Protein AF-0000000075457534 (afdb_homodimer)

Nearest PDB structures (foldseek):
  9dqj-assembly1_A  TM=5.583E-01  e=3.967E-01  Homo sapiens
  7y15-assembly1_R  TM=4.826E-01  e=8.741E-01  Escherichia coli
  7y15-assembly1_R  TM=5.202E-01  e=1.104E+00  Escherichia coli
  3ma9-assembly1_A  TM=3.695E-01  e=6.084E+00  Human immunodeficiency virus 1

Sequence (570 aa):
MAVTVPKADFIGTLLETLCYGMYFVFFTRFIRVLYARHLAGRPARYLLAIAIVIFLLITAHLSIQVNRITRAFTDNMDVANGPALYYSKLSKKESAAKASIYVALTLICDILMVYRVYVVYDRKRAIIAVPFVLFLADLALAVWYVWSGSHVSRSRLGMSPLVPINIFYGVTLALNLLCTIMIALKIWTIHRKLPGRAVAGVRIQGIVAIIVESAAIYTCVLVTLIVTSIIHTIGLWIVLDPIPPIIGMVFMNVMVRASRQYHSDTFLSINLSLPTYLESEDGKAMAVTVPKADFIGTLLETLCYGMYFVFFTRFIRVLYARHLAGRPARYLLAIAIVIFLLITAHLSIQVNRITRAFTDNMDVANGPALYYSKLSKKESAAKASIYVALTLICDILMVYRVYVVYDRKRAIIAVPFVLFLADLALAVWYVWSGSHVSRSRLGMSPLVPINIFYGVTLALNLLCTIMIALKIWTIHRKLPGRAVAGVRIQGIVAIIVESAAIYTCVLVTLIVTSIIHTIGLWIVLDPIPPIIGMVFMNVMVRASRQYHSDTFLSINLSLPTYLESEDGKA

pLDDT: mean 73.76, std 19.17, range [22.2, 96.44]

Solvent-accessible surface area (backbone atoms only — not comparable to full-atom values): 30106 Å² total; per-residue (Å²): 129,83,78,44,70,58,48,23,42,49,54,6,47,49,46,21,33,18,35,36,20,33,23,50,51,48,50,54,51,46,51,50,53,50,48,54,32,38,74,73,69,53,69,57,64,69,60,51,51,52,51,50,50,52,49,50,44,42,50,48,45,49,51,53,50,53,51,49,52,44,48,26,57,54,69,28,31,71,38,58,35,22,35,56,56,41,62,75,63,57,57,60,65,61,53,40,51,47,48,44,44,48,45,51,51,51,50,53,52,49,51,52,48,50,49,48,49,25,58,76,55,72,60,40,64,78,72,40,44,62,56,48,52,46,48,51,51,35,50,52,40,45,52,49,47,51,53,47,60,67,60,47,73,75,60,81,93,84,64,66,78,39,58,56,49,40,52,34,44,49,43,49,48,51,41,51,51,51,48,51,51,52,50,50,49,52,52,50,52,54,47,61,73,44,63,80,68,58,64,81,80,72,60,59,65,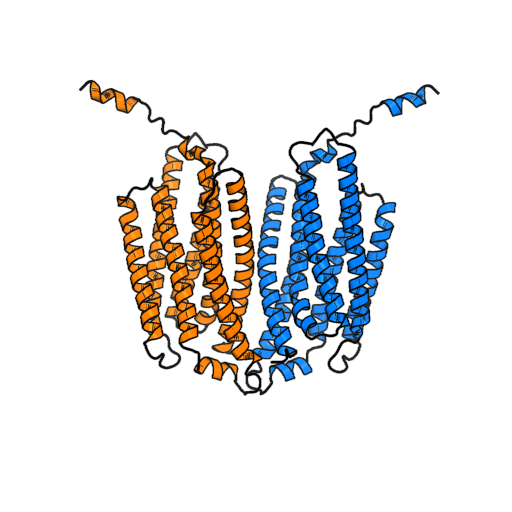58,54,51,48,48,52,50,49,36,48,47,53,51,48,50,53,48,49,48,50,44,53,29,53,74,67,59,40,64,60,39,47,32,56,57,53,28,42,52,28,48,53,50,36,37,48,47,55,50,49,53,48,52,58,54,46,63,66,49,41,60,63,64,66,49,61,77,70,60,69,66,65,68,66,56,59,55,71,78,105,129,83,78,44,69,56,48,24,42,50,54,6,48,49,46,20,35,18,35,38,20,32,23,50,50,46,50,52,51,45,52,50,53,51,48,54,32,38,74,72,70,53,69,58,63,69,60,51,52,51,50,50,52,52,49,50,46,40,49,47,46,48,51,52,50,52,50,48,51,43,48,25,57,55,69,29,31,72,40,56,37,22,35,58,56,42,63,74,61,56,56,59,66,60,54,41,51,46,49,44,45,49,45,51,52,50,51,53,52,50,52,51,49,50,48,49,49,26,58,75,54,73,60,40,63,77,73,41,46,60,58,48,50,47,47,50,52,34,52,53,40,44,52,49,45,52,51,47,57,66,61,46,72,74,60,78,96,75,66,66,77,41,58,56,50,40,51,35,45,50,44,49,47,50,42,51,51,49,48,51,50,52,51,50,50,52,53,50,51,53,48,62,73,43,64,80,66,58,66,82,82,70,60,58,65,57,53,51,48,49,51,50,48,36,51,47,53,52,48,50,52,46,50,50,50,43,53,29,54,73,68,60,41,63,60,39,46,32,58,57,53,27,42,51,27,48,53,50,36,38,48,46,55,51,48,53,48,53,57,53,48,64,64,47,41,58,63,64,67,49,60,77,69,58,69,66,65,69,66,57,56,57,70,77,105

Foldseek 3Di:
DPCDLLNLLVLQLVLQVVLLVVLVVLLVVLVVLQVVCVVVVRHDVVVVVLSVVLNVLSVVLSVLSVVLNCCQPPVQVVDDNSNVVCVQVDDLVSVLSNLLSVLVLLLSLLVVLLVVLCVLVVNDPVVSVVLVVLSVVLVVLSVVLSVCSNPVPPPGDFQPVVVSVLVSLVSSLVSLVVSLVSNLVSLVVVCVVPVPCPVPPDPVVVLNVLLVVLSVQLNVLSVVLNVCSVVGDSNNSNSVSNNSSSSSSSSSSNVSSVVVVVVCCCVVVPPPVPPPVVVPPPVVD/DPCDLLNLLVLQLVLQVVLLVVLVVLLVVLVVLQVVCVVVVHHDVVVVVLSVVLNVLSVVLSVLSVVLNCCQPPVQVVDVNSNVVCVQVDDLVSVLSNLLSVLVLLLSLLVVLLVVLCVLVVNDPVVSVVLVVLSVVLVVLSVVLSVCSNPVPPPGDDLVSVVSVLVSLVSSLVSLVVSLVSNLVSLVVVCVVPVPCPVPPDPVVVLNVLLVVLSVQLNVLSVVLNVCSVVVDSNNSNSVSNNSSSSSSSSSSNVSSVVVVVVCCVVVVPPPVPPPVVVPPPVVD

Secondary structure (DSSP, 8-state):
----HHHHHHHHHHHHHHHHHHHHHHHHHHHHHHHHHHHTT---HHHHHHHHHHHHHHHHHHHHHHHHHHIIIIITTTSTTHHHHHHHT--HHHHHHHHHHHHHHHHHHHHHHHHHHHHHTTT-HHHHHHHHHHHHHHHHHHHHHHHHHHHS---SSSSTTHHHHHHHHHHHHHHHHHHHHHHHHHHHHHHHHSSS---SS--HHHHHHHHHHHHHHHHHHHHHHHHHHHHT-THHHHHHTTHHHHHHHHHHHHHHHHHHHHH-TTTTSS-----THHHHHHHT-/----HHHHHHHHHHHHHHHHHHHHHHHHHHHHHHHHHHHTT---HHHHHHHHHHHHHHHHHHHHHHHHHHIIIIITTTSTTHHHHHHHT--HHHHHHHHHHHHHHHHHHHHHHHHHHHHHTTT-HHHHHHHHHHHHHHHHHHHHHHHHHHHS---SS--TTHHHHHHHHHHHHHHHHHHHHHHHHHHHHHHHHSSS---SS--HHHHHHHHHHHHHHHHHHHHHHHHHHHHT-THHHHHHTTHHHHHHHHHHHHHHHHHHHHH-TTTTSS-----THHHHHHHH-

Radius of gyration: 28.63 Å; Cα contacts (8 Å, |Δi|>4): 497; chains: 2; bounding box: 96×81×52 Å

Structure (mmCIF, N/CA/C/O backbone):
data_AF-0000000075457534-model_v1
#
loop_
_entity.id
_entity.type
_entity.pdbx_description
1 polymer 'G-protein coupled receptors family 1 profile domain-containing protein'
#
loop_
_atom_site.group_PDB
_atom_site.id
_atom_site.type_symbol
_atom_site.label_atom_id
_atom_site.label_alt_id
_atom_site.label_comp_id
_atom_site.label_asym_id
_atom_site.label_entity_id
_atom_site.label_seq_id
_atom_site.pdbx_PDB_ins_code
_atom_site.Cartn_x
_atom_site.Cartn_y
_atom_site.Cartn_z
_atom_site.occupancy
_atom_site.B_iso_or_equiv
_atom_site.auth_seq_id
_atom_site.auth_comp_id
_atom_site.auth_asym_id
_atom_site.auth_atom_id
_atom_site.pdbx_PDB_model_num
ATOM 1 N N . MET A 1 1 ? 5.676 -27.562 4.84 1 47.25 1 MET A N 1
ATOM 2 C CA . MET A 1 1 ? 6.461 -27.844 3.643 1 47.25 1 MET A CA 1
ATOM 3 C C . MET A 1 1 ? 7.648 -26.891 3.537 1 47.25 1 MET A C 1
ATOM 5 O O . MET A 1 1 ? 7.598 -25.766 4.035 1 47.25 1 MET A O 1
ATOM 9 N N . ALA A 1 2 ? 8.797 -27.422 3.289 1 60.66 2 ALA A N 1
ATOM 10 C CA . ALA A 1 2 ? 10.055 -26.688 3.152 1 60.66 2 ALA A CA 1
ATOM 11 C C . ALA A 1 2 ? 9.906 -25.516 2.174 1 60.66 2 ALA A C 1
ATOM 13 O O . ALA A 1 2 ? 9.18 -25.625 1.182 1 60.66 2 ALA A O 1
ATOM 14 N N . VAL A 1 3 ? 10.156 -24.391 2.588 1 72.88 3 VAL A N 1
ATOM 15 C CA . VAL A 1 3 ? 10.07 -23.203 1.73 1 72.88 3 VAL A CA 1
ATOM 16 C C . VAL A 1 3 ? 11.086 -23.328 0.592 1 72.88 3 VAL A C 1
ATOM 18 O O . VAL A 1 3 ? 12.289 -23.422 0.831 1 72.88 3 VAL A O 1
ATOM 21 N N . THR A 1 4 ? 10.578 -23.672 -0.601 1 83.31 4 THR A N 1
ATOM 22 C CA . THR A 1 4 ? 11.398 -23.719 -1.807 1 83.31 4 THR A CA 1
ATOM 23 C C . THR A 1 4 ? 11.617 -22.328 -2.373 1 83.31 4 THR A C 1
ATOM 25 O O . THR A 1 4 ? 10.984 -21.359 -1.934 1 83.31 4 THR A O 1
ATOM 28 N N . VAL A 1 5 ? 12.523 -22.219 -3.338 1 82.94 5 VAL A N 1
ATOM 29 C CA . VAL A 1 5 ? 12.883 -20.938 -3.934 1 82.94 5 VAL A CA 1
ATOM 30 C C . VAL A 1 5 ? 11.672 -20.328 -4.629 1 82.94 5 VAL A C 1
ATOM 32 O O . VAL A 1 5 ? 11.352 -19.156 -4.426 1 82.94 5 VAL A O 1
ATOM 35 N N . PRO A 1 6 ? 10.898 -21.109 -5.363 1 86.12 6 PRO A N 1
ATOM 36 C CA . PRO A 1 6 ? 9.727 -20.516 -6.008 1 86.12 6 PRO A CA 1
ATOM 37 C C . PRO A 1 6 ? 8.688 -20.016 -5.004 1 86.12 6 PRO A C 1
ATOM 39 O O . PRO A 1 6 ? 8.102 -18.953 -5.195 1 86.12 6 PRO A O 1
ATOM 42 N N . LYS A 1 7 ? 8.562 -20.781 -3.961 1 87.62 7 LYS A N 1
ATOM 43 C CA . LYS A 1 7 ? 7.613 -20.375 -2.934 1 87.62 7 LYS A CA 1
ATOM 44 C C . LYS A 1 7 ? 8.086 -19.109 -2.227 1 87.62 7 LYS A C 1
ATOM 46 O O . LYS A 1 7 ? 7.289 -18.203 -1.939 1 87.62 7 LYS A O 1
ATOM 51 N N . ALA A 1 8 ? 9.32 -19.062 -1.954 1 87.56 8 ALA A N 1
ATOM 52 C CA . ALA A 1 8 ? 9.883 -17.891 -1.296 1 87.56 8 ALA A CA 1
ATOM 53 C C . ALA A 1 8 ? 9.766 -16.641 -2.18 1 87.56 8 ALA A C 1
ATOM 55 O O . ALA A 1 8 ? 9.414 -15.562 -1.697 1 87.56 8 ALA A O 1
ATOM 56 N N . ASP A 1 9 ? 10.039 -16.766 -3.418 1 88.38 9 ASP A N 1
ATOM 57 C CA . ASP A 1 9 ? 9.938 -15.656 -4.352 1 88.38 9 ASP A CA 1
ATOM 58 C C . ASP A 1 9 ? 8.492 -15.188 -4.492 1 88.38 9 ASP A C 1
ATOM 60 O O . ASP A 1 9 ? 8.234 -13.992 -4.664 1 88.38 9 ASP A O 1
ATOM 64 N N . PHE A 1 10 ? 7.648 -16.125 -4.402 1 91.19 10 PHE A N 1
ATOM 65 C CA . PHE A 1 10 ? 6.227 -15.82 -4.469 1 91.19 10 PHE A CA 1
ATOM 66 C C . PHE A 1 10 ? 5.797 -14.977 -3.271 1 91.19 10 PHE A C 1
ATOM 68 O O . PHE A 1 10 ? 5.172 -13.93 -3.438 1 91.19 10 PHE A O 1
ATOM 75 N N . ILE A 1 11 ? 6.172 -15.398 -2.137 1 90.38 11 ILE A N 1
ATOM 76 C CA . ILE A 1 11 ? 5.84 -14.68 -0.916 1 90.38 11 ILE A CA 1
ATOM 77 C C . ILE A 1 11 ? 6.512 -13.305 -0.93 1 90.38 11 ILE A C 1
ATOM 79 O O . ILE A 1 11 ? 5.914 -12.305 -0.522 1 90.38 11 ILE A O 1
ATOM 83 N N . GLY A 1 12 ? 7.73 -13.273 -1.406 1 91.94 12 GLY A N 1
ATOM 84 C CA . GLY A 1 12 ? 8.438 -12.008 -1.526 1 91.94 12 GLY A CA 1
ATOM 85 C C . GLY A 1 12 ? 7.742 -11.016 -2.445 1 91.94 12 GLY A C 1
ATOM 86 O O . GLY A 1 12 ? 7.711 -9.82 -2.164 1 91.94 12 GLY A O 1
ATOM 87 N N . THR A 1 13 ? 7.16 -11.516 -3.467 1 93.62 13 THR A N 1
ATOM 88 C CA . THR A 1 13 ? 6.465 -10.656 -4.414 1 93.62 13 THR A CA 1
ATOM 89 C C . THR A 1 13 ? 5.199 -10.07 -3.793 1 93.62 13 THR A C 1
ATOM 91 O O . THR A 1 13 ? 4.883 -8.898 -3.994 1 93.62 13 THR A O 1
ATOM 94 N N . LEU A 1 14 ? 4.516 -10.883 -3.074 1 94.5 14 LEU A N 1
ATOM 95 C CA . LEU A 1 14 ? 3.322 -10.391 -2.393 1 94.5 14 LEU A CA 1
ATOM 96 C C . LEU A 1 14 ? 3.68 -9.297 -1.396 1 94.5 14 LEU A C 1
ATOM 98 O O . LEU A 1 14 ? 2.992 -8.273 -1.316 1 94.5 14 LEU A O 1
ATOM 102 N N . LEU A 1 15 ? 4.715 -9.492 -0.741 1 93.19 15 LEU A N 1
ATOM 103 C CA . LEU A 1 15 ? 5.16 -8.5 0.226 1 93.19 15 LEU A CA 1
ATOM 104 C C . LEU A 1 15 ? 5.629 -7.227 -0.478 1 93.19 15 LEU A C 1
ATOM 106 O O . LEU A 1 15 ? 5.387 -6.121 0.006 1 93.19 15 LEU A O 1
ATOM 110 N N . GLU A 1 16 ? 6.301 -7.402 -1.56 1 95.81 16 GLU A N 1
ATOM 111 C CA . GLU A 1 16 ? 6.734 -6.238 -2.326 1 95.81 16 GLU A CA 1
ATOM 112 C C . GLU A 1 16 ? 5.539 -5.43 -2.824 1 95.81 16 GLU A C 1
ATOM 114 O O . GLU A 1 16 ? 5.547 -4.199 -2.76 1 95.81 16 GLU A O 1
ATOM 119 N N . THR A 1 17 ? 4.605 -6.148 -3.303 1 95.81 17 THR A N 1
ATOM 120 C CA . THR A 1 17 ? 3.404 -5.48 -3.793 1 95.81 17 THR A CA 1
ATOM 121 C C . THR A 1 17 ? 2.691 -4.75 -2.66 1 95.81 17 THR A C 1
ATOM 123 O O . THR A 1 17 ? 2.209 -3.629 -2.844 1 95.81 17 THR A O 1
ATOM 126 N N . LEU A 1 18 ? 2.676 -5.391 -1.551 1 95.31 18 LEU A N 1
ATOM 127 C CA . LEU A 1 18 ? 2.098 -4.773 -0.362 1 95.31 18 LEU A CA 1
ATOM 128 C C . LEU A 1 18 ? 2.838 -3.49 -0.002 1 95.31 18 LEU A C 1
ATOM 130 O O . LEU A 1 18 ? 2.217 -2.439 0.182 1 95.31 18 LEU A O 1
ATOM 134 N N . CYS A 1 19 ? 4.086 -3.557 0.062 1 94.69 19 CYS A N 1
ATOM 135 C CA . CYS A 1 19 ? 4.914 -2.414 0.424 1 94.69 19 CYS A CA 1
ATOM 136 C C . CYS A 1 19 ? 4.848 -1.332 -0.648 1 94.69 19 CYS A C 1
ATOM 138 O O . CYS A 1 19 ? 4.918 -0.141 -0.339 1 94.69 19 CYS A O 1
ATOM 140 N N . TYR A 1 20 ? 4.805 -1.775 -1.876 1 96 20 TYR A N 1
ATOM 141 C CA . TYR A 1 20 ? 4.672 -0.809 -2.961 1 96 20 TYR A CA 1
ATOM 142 C C . TYR A 1 20 ? 3.385 -0.004 -2.822 1 96 20 TYR A C 1
ATOM 144 O O . TYR A 1 20 ? 3.361 1.196 -3.105 1 96 20 TYR A O 1
ATOM 152 N N . GLY A 1 21 ? 2.316 -0.676 -2.443 1 94.44 21 GLY A N 1
ATOM 153 C CA . GLY A 1 21 ? 1.086 0.052 -2.182 1 94.44 21 GLY A CA 1
ATOM 154 C C . GLY A 1 21 ? 1.236 1.113 -1.108 1 94.44 21 GLY A C 1
ATOM 155 O O . GLY A 1 21 ? 0.775 2.244 -1.276 1 94.44 21 GLY A O 1
ATOM 156 N N . MET A 1 22 ? 1.841 0.719 -0.078 1 92.19 22 MET A N 1
ATOM 157 C CA . MET A 1 22 ? 2.119 1.685 0.982 1 92.19 22 MET A CA 1
ATOM 158 C C . MET A 1 22 ? 2.973 2.834 0.46 1 92.19 22 MET A C 1
ATOM 160 O O . MET A 1 22 ? 2.67 4.004 0.711 1 92.19 22 MET A O 1
ATOM 164 N N . TYR A 1 23 ? 3.963 2.516 -0.246 1 93.69 23 TYR A N 1
ATOM 165 C CA . TYR A 1 23 ? 4.875 3.502 -0.813 1 93.69 23 TYR A CA 1
ATOM 166 C C . TYR A 1 23 ? 4.137 4.465 -1.733 1 93.69 23 TYR A C 1
ATOM 168 O O . TYR A 1 23 ? 4.414 5.668 -1.734 1 93.69 23 TYR A O 1
ATOM 176 N N . PHE A 1 24 ? 3.271 3.883 -2.506 1 92.81 24 PHE A N 1
ATOM 177 C CA . PHE A 1 24 ? 2.523 4.703 -3.449 1 92.81 24 PHE A CA 1
ATOM 178 C C . PHE A 1 24 ? 1.765 5.809 -2.725 1 92.81 24 PHE A C 1
ATOM 180 O O . PHE A 1 24 ? 1.716 6.945 -3.197 1 92.81 24 PHE A O 1
ATOM 187 N N . VAL A 1 25 ? 1.225 5.516 -1.578 1 88.62 25 VAL A N 1
ATOM 188 C CA . VAL A 1 25 ? 0.498 6.512 -0.798 1 88.62 25 VAL A CA 1
ATOM 189 C C . VAL A 1 25 ? 1.469 7.566 -0.274 1 88.62 25 VAL A C 1
ATOM 191 O O . VAL A 1 25 ? 1.183 8.766 -0.33 1 88.62 25 VAL A O 1
ATOM 194 N N . PHE A 1 26 ? 2.598 7.105 0.18 1 87.06 26 PHE A N 1
ATOM 195 C CA . PHE A 1 26 ? 3.611 8.039 0.658 1 87.06 26 PHE A CA 1
ATOM 196 C C . PHE A 1 26 ? 4.09 8.945 -0.472 1 87.06 26 PHE A C 1
ATOM 198 O O . PHE A 1 26 ? 4.293 10.141 -0.269 1 87.06 26 PHE A O 1
ATOM 205 N N . PHE A 1 27 ? 4.238 8.383 -1.608 1 91.12 27 PHE A N 1
ATOM 206 C CA . PHE A 1 27 ? 4.691 9.133 -2.773 1 91.12 27 PHE A CA 1
ATOM 207 C C . PHE A 1 27 ? 3.678 10.203 -3.154 1 91.12 27 PHE A C 1
ATOM 209 O O . PHE A 1 27 ? 4.043 11.359 -3.387 1 91.12 27 PHE A O 1
ATOM 216 N N . THR A 1 28 ? 2.438 9.836 -3.16 1 86.25 28 THR A N 1
ATOM 217 C CA . THR A 1 28 ? 1.393 10.789 -3.529 1 86.25 28 THR A CA 1
ATOM 218 C C . THR A 1 28 ? 1.292 11.906 -2.498 1 86.25 28 THR A C 1
ATOM 220 O O . THR A 1 28 ? 1.081 13.07 -2.854 1 86.25 28 THR A O 1
ATOM 223 N N . ARG A 1 29 ? 1.429 11.5 -1.3 1 81.06 29 ARG A N 1
ATOM 224 C CA . ARG A 1 29 ? 1.42 12.516 -0.246 1 81.06 29 ARG A CA 1
ATOM 225 C C . ARG A 1 29 ? 2.605 13.461 -0.388 1 81.06 29 ARG A C 1
ATOM 227 O O . ARG A 1 29 ? 2.469 14.672 -0.177 1 81.06 29 ARG A O 1
ATOM 234 N N . PHE A 1 30 ? 3.697 12.961 -0.702 1 84.31 30 PHE A N 1
ATOM 235 C CA . PHE A 1 30 ? 4.898 13.766 -0.879 1 84.31 30 PHE A CA 1
ATOM 236 C C . PHE A 1 30 ? 4.73 14.742 -2.033 1 84.31 30 PHE A C 1
ATOM 238 O O . PHE A 1 30 ? 5.09 15.914 -1.918 1 84.31 30 PHE A O 1
ATOM 245 N N . ILE A 1 31 ? 4.199 14.234 -3.121 1 84.56 31 ILE A N 1
ATOM 246 C CA . ILE A 1 31 ? 3.969 15.086 -4.285 1 84.56 31 ILE A CA 1
ATOM 247 C C . ILE A 1 31 ? 2.992 16.203 -3.924 1 84.56 31 ILE A C 1
ATOM 249 O O . ILE A 1 31 ? 3.15 17.344 -4.367 1 84.56 31 ILE A O 1
ATOM 253 N N . ARG A 1 32 ? 2.037 15.93 -3.104 1 78.81 32 ARG A N 1
ATOM 254 C CA . ARG A 1 32 ? 1.062 16.938 -2.68 1 78.81 32 ARG A CA 1
ATOM 255 C C . ARG A 1 32 ? 1.723 18.016 -1.826 1 78.81 32 ARG A C 1
ATOM 257 O O . ARG A 1 32 ? 1.4 19.188 -1.954 1 78.81 32 ARG A O 1
ATOM 264 N N . VAL A 1 33 ? 2.562 17.578 -1.007 1 77.62 33 VAL A N 1
ATOM 265 C CA . VAL A 1 33 ? 3.289 18.531 -0.163 1 77.62 33 VAL A CA 1
ATOM 266 C C . VAL A 1 33 ? 4.18 19.406 -1.027 1 77.62 33 VAL A C 1
ATOM 268 O O . VAL A 1 33 ? 4.246 20.625 -0.821 1 77.62 33 VAL A O 1
ATOM 271 N N . LEU A 1 34 ? 4.828 18.828 -1.991 1 80.44 34 LEU A N 1
ATOM 272 C CA . LEU A 1 34 ? 5.688 19.609 -2.885 1 80.44 34 LEU A CA 1
ATOM 273 C C . LEU A 1 34 ? 4.859 20.562 -3.732 1 80.44 34 LEU A C 1
ATOM 275 O O . LEU A 1 34 ? 5.305 21.688 -4.023 1 80.44 34 LEU A O 1
ATOM 279 N N . TYR A 1 35 ? 3.73 20.094 -4.117 1 80.5 35 TYR A N 1
ATOM 280 C CA . TYR A 1 35 ? 2.834 20.938 -4.898 1 80.5 35 TYR A CA 1
ATOM 281 C C . TYR A 1 35 ? 2.365 22.141 -4.078 1 80.5 35 TYR A C 1
ATOM 283 O O . TYR A 1 35 ? 2.324 23.266 -4.582 1 80.5 35 TYR A O 1
ATOM 291 N N . ALA A 1 36 ? 2.008 21.953 -2.887 1 74.88 36 ALA A N 1
ATOM 292 C CA . ALA A 1 36 ? 1.623 23.031 -1.989 1 74.88 36 ALA A CA 1
ATOM 293 C C . ALA A 1 36 ? 2.77 24.016 -1.805 1 74.88 36 ALA A C 1
ATOM 295 O O . ALA A 1 36 ? 2.547 25.234 -1.763 1 74.88 36 ALA A O 1
ATOM 296 N N . ARG A 1 37 ? 3.881 23.484 -1.76 1 76.12 37 ARG A N 1
ATOM 297 C CA . ARG A 1 37 ? 5.055 24.344 -1.637 1 76.12 37 ARG A CA 1
ATOM 298 C C . ARG A 1 37 ? 5.277 25.156 -2.91 1 76.12 37 ARG A C 1
ATOM 300 O O . ARG A 1 37 ? 5.664 26.328 -2.85 1 76.12 37 ARG A O 1
ATOM 307 N N . HIS A 1 38 ? 5.105 24.516 -3.934 1 77.12 38 HIS A N 1
ATOM 308 C CA . HIS A 1 38 ? 5.227 25.203 -5.215 1 77.12 38 HIS A CA 1
ATOM 309 C C . HIS A 1 38 ? 4.234 26.344 -5.324 1 77.12 38 HIS A C 1
ATOM 311 O O . HIS A 1 38 ? 4.59 27.438 -5.781 1 77.12 38 HIS A O 1
ATOM 317 N N . LEU A 1 39 ? 3.076 26.172 -4.848 1 77.44 39 LEU A N 1
ATOM 318 C CA . LEU A 1 39 ? 2.041 27.203 -4.867 1 77.44 39 LEU A CA 1
ATOM 319 C C . LEU A 1 39 ? 2.381 28.328 -3.902 1 77.44 39 LEU A C 1
ATOM 321 O O . LEU A 1 39 ? 2.01 29.484 -4.137 1 77.44 39 LEU A O 1
ATOM 325 N N . ALA A 1 40 ? 3.07 28.031 -2.91 1 73.62 40 ALA A N 1
ATOM 326 C CA . ALA A 1 40 ? 3.496 29.016 -1.927 1 73.62 40 ALA A CA 1
ATOM 327 C C . ALA A 1 40 ? 4.73 29.781 -2.41 1 73.62 40 ALA A C 1
ATOM 329 O O . ALA A 1 40 ? 5.242 30.656 -1.71 1 73.62 40 ALA A O 1
ATOM 330 N N . GLY A 1 41 ? 5.238 29.453 -3.6 1 75.5 41 GLY A N 1
ATOM 331 C CA . GLY A 1 41 ? 6.336 30.203 -4.191 1 75.5 41 GLY A CA 1
ATOM 332 C C . GLY A 1 41 ? 7.695 29.625 -3.863 1 75.5 41 GLY A C 1
ATOM 333 O O . GLY A 1 41 ? 8.719 30.281 -4.07 1 75.5 41 GLY A O 1
ATOM 334 N N . ARG A 1 42 ? 7.789 28.516 -3.271 1 75.75 42 ARG A N 1
ATOM 335 C CA . ARG A 1 42 ? 9.055 27.891 -2.914 1 75.75 42 ARG A CA 1
ATOM 336 C C . ARG A 1 42 ? 9.211 26.547 -3.609 1 75.75 42 ARG A C 1
ATOM 338 O O . ARG A 1 42 ? 9.141 25.484 -2.967 1 75.75 42 ARG A O 1
ATOM 345 N N . PRO A 1 43 ? 9.516 26.625 -4.848 1 73.75 43 PRO A N 1
ATOM 346 C CA . PRO A 1 43 ? 9.57 25.359 -5.57 1 73.75 43 PRO A CA 1
ATOM 347 C C . PRO A 1 43 ? 10.805 24.531 -5.219 1 73.75 43 PRO A C 1
ATOM 349 O O . PRO A 1 43 ? 11.891 25.078 -5.02 1 73.75 43 PRO A O 1
ATOM 352 N N . ALA A 1 44 ? 10.641 23.312 -4.855 1 76.69 44 ALA A N 1
ATOM 353 C CA . ALA A 1 44 ? 11.711 22.359 -4.613 1 76.69 44 ALA A CA 1
ATOM 354 C C . ALA A 1 44 ? 11.852 21.391 -5.785 1 76.69 44 ALA A C 1
ATOM 356 O O . ALA A 1 44 ? 11.617 20.188 -5.637 1 76.69 44 ALA A O 1
ATOM 357 N N . ARG A 1 45 ? 12.406 21.812 -6.844 1 79.56 45 ARG A N 1
ATOM 358 C CA . ARG A 1 45 ? 12.469 21.047 -8.094 1 79.56 45 ARG A CA 1
ATOM 359 C C . ARG A 1 45 ? 13.398 19.859 -7.961 1 79.56 45 ARG A C 1
ATOM 361 O O . ARG A 1 45 ? 13.141 18.797 -8.531 1 79.56 45 ARG A O 1
ATOM 368 N N . TYR A 1 46 ? 14.492 20.062 -7.285 1 78 46 TYR A N 1
ATOM 369 C CA . TYR A 1 46 ? 15.453 18.984 -7.125 1 78 46 TYR A CA 1
ATOM 370 C C . TYR A 1 46 ? 14.836 17.828 -6.348 1 78 46 TYR A C 1
ATOM 372 O O . TYR A 1 46 ? 15.055 16.656 -6.676 1 78 46 TYR A O 1
ATOM 380 N N . LEU A 1 47 ? 14.062 18.109 -5.371 1 80.75 47 LEU A N 1
ATOM 381 C CA . LEU A 1 47 ? 13.422 17.062 -4.57 1 80.75 47 LEU A CA 1
ATOM 382 C C . LEU A 1 47 ? 12.383 16.312 -5.391 1 80.75 47 LEU A C 1
ATOM 384 O O . LEU A 1 47 ? 12.234 15.094 -5.254 1 80.75 47 LEU A O 1
ATOM 388 N N . LEU A 1 48 ? 11.742 17.047 -6.227 1 85.19 48 LEU A N 1
ATOM 389 C CA . LEU A 1 48 ? 10.75 16.438 -7.102 1 85.19 48 LEU A CA 1
ATOM 390 C C . LEU A 1 48 ? 11.414 15.484 -8.094 1 85.19 48 LEU A C 1
ATOM 392 O O . LEU A 1 48 ? 10.922 14.375 -8.32 1 85.19 48 LEU A O 1
ATOM 396 N N . ALA A 1 49 ? 12.508 15.938 -8.617 1 87.19 49 ALA A N 1
ATOM 397 C CA . ALA A 1 49 ? 13.227 15.109 -9.578 1 87.19 49 ALA A CA 1
ATOM 398 C C . ALA A 1 49 ? 13.719 13.812 -8.938 1 87.19 49 ALA A C 1
ATOM 400 O O . ALA A 1 49 ? 13.578 12.734 -9.516 1 87.19 49 ALA A O 1
ATOM 401 N N . ILE A 1 50 ? 14.234 13.914 -7.793 1 86.69 50 ILE A N 1
ATOM 402 C CA . ILE A 1 50 ? 14.734 12.742 -7.082 1 86.69 50 ILE A CA 1
ATOM 403 C C . ILE A 1 50 ? 13.57 11.805 -6.758 1 86.69 50 ILE A C 1
ATOM 405 O O . ILE A 1 50 ? 13.695 10.586 -6.902 1 86.69 50 ILE A O 1
ATOM 409 N N . ALA A 1 51 ? 12.484 12.391 -6.348 1 89.38 51 ALA A N 1
ATOM 410 C CA . ALA A 1 51 ? 11.305 11.594 -6.016 1 89.38 51 ALA A CA 1
ATOM 411 C C . ALA A 1 51 ? 10.805 10.82 -7.234 1 89.38 51 ALA A C 1
ATOM 413 O O . ALA A 1 51 ? 10.414 9.656 -7.121 1 89.38 51 ALA A O 1
ATOM 414 N N . ILE A 1 52 ? 10.852 11.43 -8.359 1 92 52 ILE A N 1
ATOM 415 C CA . ILE A 1 52 ? 10.383 10.805 -9.586 1 92 52 ILE A CA 1
ATOM 416 C C . ILE A 1 52 ? 11.32 9.664 -9.977 1 92 52 ILE A C 1
ATOM 418 O O . ILE A 1 52 ? 10.875 8.594 -10.391 1 92 52 ILE A O 1
ATOM 422 N N . VAL A 1 53 ? 12.578 9.93 -9.836 1 93.12 53 VAL A N 1
ATOM 423 C CA . VAL A 1 53 ? 13.555 8.906 -10.172 1 93.12 53 VAL A CA 1
ATOM 424 C C . VAL A 1 53 ? 13.367 7.691 -9.266 1 93.12 53 VAL A C 1
ATOM 426 O O . VAL A 1 53 ? 13.344 6.551 -9.734 1 93.12 53 VAL A O 1
ATOM 429 N N . ILE A 1 54 ? 13.219 7.887 -8 1 93.81 54 ILE A N 1
ATOM 430 C CA . ILE A 1 54 ? 13.031 6.809 -7.035 1 93.81 54 ILE A CA 1
ATOM 431 C C . ILE A 1 54 ? 11.742 6.051 -7.363 1 93.81 54 ILE A C 1
ATOM 433 O O . ILE A 1 54 ? 11.711 4.82 -7.324 1 93.81 54 ILE A O 1
ATOM 437 N N . PHE A 1 55 ? 10.734 6.762 -7.746 1 95.62 55 PHE A N 1
ATOM 438 C CA . PHE A 1 55 ? 9.453 6.156 -8.094 1 95.62 55 PHE A CA 1
ATOM 439 C C . PHE A 1 55 ? 9.594 5.25 -9.312 1 95.62 55 PHE A C 1
ATOM 441 O O . PHE A 1 55 ? 9.078 4.133 -9.32 1 95.62 55 PHE A O 1
ATOM 448 N N . LEU A 1 56 ? 10.273 5.766 -10.242 1 95.44 56 LEU A N 1
ATOM 449 C CA . LEU A 1 56 ? 10.445 5.004 -11.469 1 95.44 56 LEU A CA 1
ATOM 450 C C . LEU A 1 56 ? 11.266 3.744 -11.219 1 95.44 56 LEU A C 1
ATOM 452 O O . LEU A 1 56 ? 10.961 2.68 -11.758 1 95.44 56 LEU A O 1
ATOM 456 N N . LEU A 1 57 ? 12.258 3.885 -10.469 1 95.94 57 LEU A N 1
ATOM 457 C CA . LEU A 1 57 ? 13.117 2.742 -10.172 1 95.94 57 LEU A CA 1
ATOM 458 C C . LEU A 1 57 ? 12.352 1.681 -9.383 1 95.94 57 LEU A C 1
ATOM 460 O O . LEU A 1 57 ? 12.43 0.491 -9.703 1 95.94 57 LEU A O 1
ATOM 464 N N . ILE A 1 58 ? 11.586 2.088 -8.398 1 96.38 58 ILE A N 1
ATOM 465 C CA . ILE A 1 58 ? 10.828 1.151 -7.57 1 96.38 58 ILE A CA 1
ATOM 466 C C . ILE A 1 58 ? 9.742 0.485 -8.406 1 96.38 58 ILE A C 1
ATOM 468 O O . ILE A 1 58 ? 9.5 -0.717 -8.281 1 96.38 58 ILE A O 1
ATOM 472 N N . THR A 1 59 ? 9.156 1.253 -9.273 1 96.31 59 THR A N 1
ATOM 473 C CA . THR A 1 59 ? 8.125 0.712 -10.156 1 96.31 59 THR A CA 1
ATOM 474 C C . THR A 1 59 ? 8.727 -0.283 -11.141 1 96.31 59 THR A C 1
ATOM 476 O O . THR A 1 59 ? 8.133 -1.324 -11.422 1 96.31 59 THR A O 1
ATOM 479 N N . ALA A 1 60 ? 9.82 0.098 -11.602 1 95.38 60 ALA A N 1
ATOM 480 C CA . ALA A 1 60 ? 10.516 -0.809 -12.516 1 95.38 60 ALA A CA 1
ATOM 481 C C . ALA A 1 60 ? 10.867 -2.123 -11.828 1 95.38 60 ALA A C 1
ATOM 483 O O . ALA A 1 60 ? 10.711 -3.199 -12.406 1 95.38 60 ALA A O 1
ATOM 484 N N . HIS A 1 61 ? 11.359 -2.041 -10.641 1 95.12 61 HIS A N 1
ATOM 485 C CA . HIS A 1 61 ? 11.695 -3.238 -9.875 1 95.12 61 HIS A CA 1
ATOM 486 C C . HIS A 1 61 ? 10.469 -4.137 -9.703 1 95.12 61 HIS A C 1
ATOM 488 O O . HIS A 1 61 ? 10.555 -5.352 -9.898 1 95.12 61 HIS A O 1
ATOM 494 N N . LEU A 1 62 ? 9.383 -3.531 -9.328 1 95.75 62 LEU A N 1
ATOM 495 C CA . LEU A 1 62 ? 8.148 -4.285 -9.141 1 95.75 62 LEU A CA 1
ATOM 496 C C . LEU A 1 62 ? 7.688 -4.902 -10.461 1 95.75 62 LEU A C 1
ATOM 498 O O . LEU A 1 62 ? 7.23 -6.047 -10.484 1 95.75 62 LEU A O 1
ATOM 502 N N . SER A 1 63 ? 7.812 -4.121 -11.508 1 94.75 63 SER A N 1
ATOM 503 C CA . SER A 1 63 ? 7.395 -4.609 -12.82 1 94.75 63 SER A CA 1
ATOM 504 C C . SER A 1 63 ? 8.195 -5.84 -13.227 1 94.75 63 SER A C 1
ATOM 506 O O . SER A 1 63 ? 7.633 -6.805 -13.75 1 94.75 63 SER A O 1
ATOM 508 N N . ILE A 1 64 ? 9.453 -5.797 -13 1 92.62 64 ILE A N 1
ATOM 509 C CA . ILE A 1 64 ? 10.312 -6.934 -13.32 1 92.62 64 ILE A CA 1
ATOM 510 C C . ILE A 1 64 ? 9.914 -8.141 -12.484 1 92.62 64 ILE A C 1
ATOM 512 O O . ILE A 1 64 ? 9.82 -9.258 -13 1 92.62 64 ILE A O 1
ATOM 516 N N . GLN A 1 65 ? 9.648 -7.914 -11.234 1 92.88 65 GLN A N 1
ATOM 517 C CA . GLN A 1 65 ? 9.289 -8.992 -10.328 1 92.88 65 GLN A CA 1
ATOM 518 C C . GLN A 1 65 ? 7.934 -9.594 -10.695 1 92.88 65 GLN A C 1
ATOM 520 O O . GLN A 1 65 ? 7.77 -10.82 -10.695 1 92.88 65 GLN A O 1
ATOM 525 N N . VAL A 1 66 ? 6.992 -8.766 -11 1 92.94 66 VAL A N 1
ATOM 526 C CA . VAL A 1 66 ? 5.664 -9.234 -11.375 1 92.94 66 VAL A CA 1
ATOM 527 C C . VAL A 1 66 ? 5.746 -10.039 -12.672 1 92.94 66 VAL A C 1
ATOM 529 O O . VAL A 1 66 ? 5.094 -11.078 -12.812 1 92.94 66 VAL A O 1
ATOM 532 N N . ASN A 1 67 ? 6.535 -9.578 -13.602 1 90.94 67 ASN A N 1
ATOM 533 C CA . ASN A 1 67 ? 6.727 -10.32 -14.844 1 90.94 67 ASN A CA 1
ATOM 534 C C . ASN A 1 67 ? 7.379 -11.68 -14.594 1 90.94 67 ASN A C 1
ATOM 536 O O . ASN A 1 67 ? 6.98 -12.68 -15.195 1 90.94 67 ASN A O 1
ATOM 540 N N . ARG A 1 68 ? 8.289 -11.703 -13.727 1 89.19 68 ARG A N 1
ATOM 541 C CA . ARG A 1 68 ? 8.992 -12.938 -13.391 1 89.19 68 ARG A CA 1
ATOM 542 C C . ARG A 1 68 ? 8.047 -13.961 -12.781 1 89.19 68 ARG A C 1
ATOM 544 O O . ARG A 1 68 ? 8.016 -15.117 -13.195 1 89.19 68 ARG A O 1
ATOM 551 N N . ILE A 1 69 ? 7.277 -13.531 -11.812 1 90.5 69 ILE A N 1
ATOM 552 C CA . ILE A 1 69 ? 6.414 -14.469 -11.094 1 90.5 69 ILE A CA 1
ATOM 553 C C . ILE A 1 69 ? 5.277 -14.922 -12.008 1 90.5 69 ILE A C 1
ATOM 555 O O . ILE A 1 69 ? 4.84 -16.078 -11.945 1 90.5 69 ILE A O 1
ATOM 559 N N . THR A 1 70 ? 4.809 -14.023 -12.859 1 88.88 70 THR A N 1
ATOM 560 C CA . THR A 1 70 ? 3.76 -14.398 -13.805 1 88.88 70 THR A CA 1
ATOM 561 C C . THR A 1 70 ? 4.27 -15.438 -14.797 1 88.88 70 THR A C 1
ATOM 563 O O . THR A 1 70 ? 3.58 -16.406 -15.086 1 88.88 70 THR A O 1
ATOM 566 N N . ARG A 1 71 ? 5.449 -15.312 -15.258 1 87.88 71 ARG A N 1
ATOM 567 C CA . ARG A 1 71 ? 6.039 -16.281 -16.188 1 87.88 71 ARG A CA 1
ATOM 568 C C . ARG A 1 71 ? 6.32 -17.594 -15.477 1 87.88 71 ARG A C 1
ATOM 570 O O . ARG A 1 71 ? 6.113 -18.672 -16.047 1 87.88 71 ARG A O 1
ATOM 577 N N . ALA A 1 72 ? 6.707 -17.547 -14.281 1 88.19 72 ALA A N 1
ATOM 578 C CA . ALA A 1 72 ? 7.086 -18.75 -13.539 1 88.19 72 ALA A CA 1
ATOM 579 C C . ALA A 1 72 ? 5.859 -19.562 -13.164 1 88.19 72 ALA A C 1
ATOM 581 O O . ALA A 1 72 ? 5.863 -20.797 -13.289 1 88.19 72 ALA A O 1
ATOM 582 N N . PHE A 1 73 ? 4.77 -18.875 -12.797 1 88.44 73 PHE A N 1
ATOM 583 C CA . PHE A 1 73 ? 3.672 -19.594 -12.164 1 88.44 73 PHE A CA 1
ATOM 584 C C . PHE A 1 73 ? 2.477 -19.688 -13.109 1 88.44 73 PHE A C 1
ATOM 586 O O . PHE A 1 73 ? 1.657 -20.609 -12.984 1 88.44 73 PHE A O 1
ATOM 593 N N . THR A 1 74 ? 2.354 -18.781 -14.016 1 85.19 74 THR A N 1
ATOM 594 C CA . THR A 1 74 ? 1.147 -18.797 -14.836 1 85.19 74 THR A CA 1
ATOM 595 C C . THR A 1 74 ? 1.469 -19.25 -16.25 1 85.19 74 THR A C 1
ATOM 597 O O . THR A 1 74 ? 0.631 -19.859 -16.922 1 85.19 74 THR A O 1
ATOM 600 N N . ASP A 1 75 ? 2.576 -18.906 -16.766 1 82.12 75 ASP A N 1
ATOM 601 C CA . ASP A 1 75 ? 2.896 -19.266 -18.141 1 82.12 75 ASP A CA 1
ATOM 602 C C . ASP A 1 75 ? 3.436 -20.703 -18.234 1 82.12 75 ASP A C 1
ATOM 604 O O . ASP A 1 75 ? 3.328 -21.344 -19.266 1 82.12 75 ASP A O 1
ATOM 608 N N . ASN A 1 76 ? 3.979 -21.312 -17.172 1 77 76 ASN A N 1
ATOM 609 C CA . ASN A 1 76 ? 4.539 -22.672 -17.156 1 77 76 ASN A CA 1
ATOM 610 C C . ASN A 1 76 ? 3.666 -23.625 -16.359 1 77 76 ASN A C 1
ATOM 612 O O . ASN A 1 76 ? 4.18 -24.516 -15.688 1 77 76 ASN A O 1
ATOM 616 N N . MET A 1 77 ? 2.412 -23.391 -16.406 1 79.75 77 MET A N 1
ATOM 617 C CA . MET A 1 77 ? 1.512 -24.203 -15.594 1 79.75 77 MET A CA 1
ATOM 618 C C . MET A 1 77 ? 1.365 -25.594 -16.188 1 79.75 77 MET A C 1
ATOM 620 O O . MET A 1 77 ? 0.998 -26.531 -15.469 1 79.75 77 MET A O 1
ATOM 624 N N . ASP A 1 78 ? 1.679 -25.672 -17.359 1 80.44 78 ASP A N 1
ATOM 625 C CA . ASP A 1 78 ? 1.477 -26.922 -18.078 1 80.44 78 ASP A CA 1
ATOM 626 C C . ASP A 1 78 ? 2.602 -27.922 -17.781 1 80.44 78 ASP A C 1
ATOM 628 O O . ASP A 1 78 ? 2.461 -29.109 -18.016 1 80.44 78 ASP A O 1
ATOM 632 N N . VAL A 1 79 ? 3.717 -27.469 -17.281 1 81.19 79 VAL A N 1
ATOM 633 C CA . VAL A 1 79 ? 4.875 -28.312 -17 1 81.19 79 VAL A CA 1
ATOM 634 C C . VAL A 1 79 ? 4.922 -28.656 -15.516 1 81.19 79 VAL A C 1
ATOM 636 O O . VAL A 1 79 ? 4.781 -27.766 -14.672 1 81.19 79 VAL A O 1
ATOM 639 N N . ALA A 1 80 ? 5.031 -29.953 -15.281 1 84.06 80 ALA A N 1
ATOM 640 C CA . ALA A 1 80 ? 5.223 -30.344 -13.891 1 84.06 80 ALA A CA 1
ATOM 641 C C . ALA A 1 80 ? 6.473 -29.703 -13.305 1 84.06 80 ALA A C 1
ATOM 643 O O . ALA A 1 80 ? 7.531 -29.688 -13.938 1 84.06 80 ALA A O 1
ATOM 644 N N . ASN A 1 81 ? 6.332 -29.078 -12.141 1 84.25 81 ASN A N 1
ATOM 645 C CA . ASN A 1 81 ? 7.406 -28.344 -11.477 1 84.25 81 ASN A CA 1
ATOM 646 C C . ASN A 1 81 ? 7.875 -27.156 -12.312 1 84.25 81 ASN A C 1
ATOM 648 O O . ASN A 1 81 ? 9.062 -26.844 -12.336 1 84.25 81 ASN A O 1
ATOM 652 N N . GLY A 1 82 ? 6.945 -26.594 -13 1 83.56 82 GLY A N 1
ATOM 653 C CA . GLY A 1 82 ? 7.219 -25.469 -13.891 1 83.56 82 GLY A CA 1
ATOM 654 C C . GLY A 1 82 ? 7.977 -24.344 -13.211 1 83.56 82 GLY A C 1
ATOM 655 O O . GLY A 1 82 ? 9.031 -23.922 -13.695 1 83.56 82 GLY A O 1
ATOM 656 N N . PRO A 1 83 ? 7.527 -23.969 -12.078 1 85.25 83 PRO A N 1
ATOM 657 C CA . PRO A 1 83 ? 8.211 -22.875 -11.398 1 85.25 83 PRO A CA 1
ATOM 658 C C . PRO A 1 83 ? 9.641 -23.219 -10.992 1 85.25 83 PRO A C 1
ATOM 660 O O . PRO A 1 83 ? 10.547 -22.406 -11.125 1 85.25 83 PRO A O 1
ATOM 663 N N . ALA A 1 84 ? 9.883 -24.391 -10.562 1 83.62 84 ALA A N 1
ATOM 664 C CA . ALA A 1 84 ? 11.227 -24.797 -10.172 1 83.62 84 ALA A CA 1
ATOM 665 C C . ALA A 1 84 ? 12.164 -24.828 -11.383 1 83.62 84 ALA A C 1
ATOM 667 O O . ALA A 1 84 ? 13.32 -24.406 -11.281 1 83.62 84 ALA A O 1
ATOM 668 N N . LEU A 1 85 ? 11.633 -25.312 -12.477 1 84.81 85 LEU A N 1
ATOM 669 C CA . LEU A 1 85 ? 12.422 -25.359 -13.703 1 84.81 85 LEU A CA 1
ATOM 670 C C . LEU A 1 85 ? 12.711 -23.953 -14.219 1 84.81 85 LEU A C 1
ATOM 672 O O . LEU A 1 85 ? 13.805 -23.672 -14.703 1 84.81 85 LEU A O 1
ATOM 676 N N . TYR A 1 86 ? 11.758 -23.109 -14.062 1 85.19 86 TYR A N 1
ATOM 677 C CA . TYR A 1 86 ? 11.93 -21.734 -14.477 1 85.19 86 TYR A CA 1
ATOM 678 C C . TYR A 1 86 ? 13.031 -21.047 -13.672 1 85.19 86 TYR A C 1
ATOM 680 O O . TYR A 1 86 ? 13.898 -20.375 -14.234 1 85.19 86 TYR A O 1
ATOM 688 N N . TYR A 1 87 ? 13.055 -21.266 -12.391 1 82.62 87 TYR A N 1
ATOM 689 C CA . TYR A 1 87 ? 14 -20.594 -11.516 1 82.62 87 TYR A CA 1
ATOM 690 C C . TYR A 1 87 ? 15.398 -21.188 -11.648 1 82.62 87 TYR A C 1
ATOM 692 O O . TYR A 1 87 ? 16.391 -20.531 -11.336 1 82.62 87 TYR A O 1
ATOM 700 N N . SER A 1 88 ? 15.445 -22.406 -12.062 1 81.62 88 SER A N 1
ATOM 701 C CA . SER A 1 88 ? 16.75 -23.016 -12.32 1 81.62 88 SER A CA 1
ATOM 702 C C . SER A 1 88 ? 17.406 -22.406 -13.562 1 81.62 88 SER A C 1
ATOM 704 O O . SER A 1 88 ? 18.625 -22.391 -13.68 1 81.62 88 SER A O 1
ATOM 706 N N . LYS A 1 89 ? 16.547 -21.781 -14.461 1 78.75 89 LYS A N 1
ATOM 707 C CA . LYS A 1 89 ? 17.031 -21.156 -15.68 1 78.75 89 LYS A CA 1
ATOM 708 C C . LYS A 1 89 ? 16.797 -19.641 -15.648 1 78.75 89 LYS A C 1
ATOM 710 O O . LYS A 1 89 ? 16.484 -19.031 -16.672 1 78.75 89 LYS A O 1
ATOM 715 N N . LEU A 1 90 ? 16.844 -19.125 -14.484 1 75.81 90 LEU A N 1
ATOM 716 C CA . LEU A 1 90 ? 16.562 -17.703 -14.328 1 75.81 90 LEU A CA 1
ATOM 717 C C . LEU A 1 90 ? 17.516 -16.875 -15.156 1 75.81 90 LEU A C 1
ATOM 719 O O . LEU A 1 90 ? 18.719 -17.141 -15.18 1 75.81 90 LEU A O 1
ATOM 723 N N . SER A 1 91 ? 16.922 -15.883 -15.914 1 69.88 91 SER A N 1
ATOM 724 C CA . SER A 1 91 ? 17.688 -14.984 -16.766 1 69.88 91 SER A CA 1
ATOM 725 C C . SER A 1 91 ? 18.672 -14.148 -15.953 1 69.88 91 SER A C 1
ATOM 727 O O . SER A 1 91 ? 18.266 -13.484 -14.992 1 69.88 91 SER A O 1
ATOM 729 N N . LYS A 1 92 ? 19.859 -14.195 -16.359 1 72.94 92 LYS A N 1
ATOM 730 C CA . LYS A 1 92 ? 20.906 -13.375 -15.742 1 72.94 92 LYS A CA 1
ATOM 731 C C . LYS A 1 92 ? 20.625 -11.891 -15.922 1 72.94 92 LYS A C 1
ATOM 733 O O . LYS A 1 92 ? 20.891 -11.086 -15.031 1 72.94 92 LYS A O 1
ATOM 738 N N . LYS A 1 93 ? 19.984 -11.633 -16.969 1 76.94 93 LYS A N 1
ATOM 739 C CA . LYS A 1 93 ? 19.719 -10.234 -17.281 1 76.94 93 LYS A CA 1
ATOM 740 C C . LYS A 1 93 ? 18.672 -9.656 -16.344 1 76.94 93 LYS A C 1
ATOM 742 O O . LYS A 1 93 ? 18.812 -8.531 -15.859 1 76.94 93 LYS A O 1
ATOM 747 N N . GLU A 1 94 ? 17.688 -10.406 -16.062 1 81.5 94 GLU A N 1
ATOM 748 C CA . GLU A 1 94 ? 16.625 -9.938 -15.172 1 81.5 94 GLU A CA 1
ATOM 749 C C . GLU A 1 94 ? 17.141 -9.789 -13.734 1 81.5 94 GLU A C 1
ATOM 751 O O . GLU A 1 94 ? 16.797 -8.828 -13.047 1 81.5 94 GLU A O 1
ATOM 756 N N . SER A 1 95 ? 17.938 -10.688 -13.359 1 80.38 95 SER A N 1
ATOM 757 C CA . SER A 1 95 ? 18.5 -10.633 -12.008 1 80.38 95 SER A CA 1
ATOM 758 C C . SER A 1 95 ? 19.469 -9.477 -11.852 1 80.38 95 SER A C 1
ATOM 760 O O . SER A 1 95 ? 19.484 -8.805 -10.812 1 80.38 95 SER A O 1
ATOM 762 N N . ALA A 1 96 ? 20.219 -9.258 -12.875 1 80.25 96 ALA A N 1
ATOM 763 C CA . ALA A 1 96 ? 21.156 -8.141 -12.844 1 80.25 96 ALA A CA 1
ATOM 764 C C . ALA A 1 96 ? 20.422 -6.801 -12.836 1 80.25 96 ALA A C 1
ATOM 766 O O . ALA A 1 96 ? 20.844 -5.855 -12.164 1 80.25 96 ALA A O 1
ATOM 767 N N . ALA A 1 97 ? 19.391 -6.754 -13.578 1 84.75 97 ALA A N 1
ATOM 768 C CA . ALA A 1 97 ? 18.594 -5.527 -13.617 1 84.75 97 ALA A CA 1
ATOM 769 C C . ALA A 1 97 ? 18 -5.211 -12.25 1 84.75 97 ALA A C 1
ATOM 771 O O . ALA A 1 97 ? 18.047 -4.066 -11.789 1 84.75 97 ALA A O 1
ATOM 772 N N . LYS A 1 98 ? 17.453 -6.168 -11.594 1 86.5 98 LYS A N 1
ATOM 773 C CA . LYS A 1 98 ? 16.891 -5.984 -10.258 1 86.5 98 LYS A CA 1
ATOM 774 C C . LYS A 1 98 ? 17.953 -5.551 -9.266 1 86.5 98 LYS A C 1
ATOM 776 O O . LYS A 1 98 ? 17.734 -4.656 -8.445 1 86.5 98 LYS A O 1
ATOM 781 N N . ALA A 1 99 ? 19.062 -6.172 -9.383 1 81.81 99 ALA A N 1
ATOM 782 C CA . ALA A 1 99 ? 20.172 -5.828 -8.492 1 81.81 99 ALA A CA 1
ATOM 783 C C . ALA A 1 99 ? 20.656 -4.406 -8.742 1 81.81 99 ALA A C 1
ATOM 785 O O . ALA A 1 99 ? 20.953 -3.672 -7.797 1 81.81 99 ALA A O 1
ATOM 786 N N . SER A 1 100 ? 20.703 -4.105 -9.992 1 85.19 100 SER A N 1
ATOM 787 C CA . SER A 1 100 ? 21.141 -2.764 -10.352 1 85.19 100 SER A CA 1
ATOM 788 C C . SER A 1 100 ? 20.188 -1.704 -9.82 1 85.19 100 SER A C 1
ATOM 790 O O . SER A 1 100 ? 20.609 -0.639 -9.367 1 85.19 100 SER A O 1
ATOM 792 N N . ILE A 1 101 ? 18.938 -1.978 -9.891 1 89.75 101 ILE A N 1
ATOM 793 C CA . ILE A 1 101 ? 17.938 -1.041 -9.391 1 89.75 101 ILE A CA 1
ATOM 794 C C . ILE A 1 101 ? 18.078 -0.896 -7.879 1 89.75 101 ILE A C 1
ATOM 796 O O . ILE A 1 101 ? 18.031 0.217 -7.348 1 89.75 101 ILE A O 1
ATOM 800 N N . TYR A 1 102 ? 18.25 -1.955 -7.254 1 84.75 102 TYR A N 1
ATOM 801 C CA . TYR A 1 102 ? 18.438 -1.943 -5.805 1 84.75 102 TYR A CA 1
ATOM 802 C C . TYR A 1 102 ? 19.641 -1.102 -5.418 1 84.75 102 TYR A C 1
ATOM 804 O O . TYR A 1 102 ? 19.562 -0.269 -4.512 1 84.75 102 TYR A O 1
ATOM 812 N N . VAL A 1 103 ? 20.672 -1.297 -6.066 1 84 103 VAL A N 1
ATOM 813 C CA . VAL A 1 103 ? 21.922 -0.588 -5.777 1 84 103 VAL A CA 1
ATOM 814 C C . VAL A 1 103 ? 21.75 0.9 -6.07 1 84 103 VAL A C 1
ATOM 816 O O . VAL A 1 103 ? 22.172 1.748 -5.285 1 84 103 VAL A O 1
ATOM 819 N N . ALA A 1 104 ? 21.156 1.151 -7.148 1 89 104 ALA A N 1
ATOM 820 C CA . ALA A 1 104 ? 20.922 2.545 -7.516 1 89 104 ALA A CA 1
ATOM 821 C C . ALA A 1 104 ? 20.078 3.254 -6.457 1 89 104 ALA A C 1
ATOM 823 O O . ALA A 1 104 ? 20.391 4.375 -6.055 1 89 104 ALA A O 1
ATOM 824 N N . LEU A 1 105 ? 19.094 2.588 -5.996 1 89.44 105 LEU A N 1
ATOM 825 C CA . LEU A 1 105 ? 18.219 3.158 -4.977 1 89.44 105 LEU A CA 1
ATOM 826 C C . LEU A 1 105 ? 18.984 3.398 -3.678 1 89.44 105 LEU A C 1
ATOM 828 O O . LEU A 1 105 ? 18.828 4.449 -3.049 1 89.44 105 LEU A O 1
ATOM 832 N N . THR A 1 106 ? 19.75 2.469 -3.342 1 84.81 106 THR A N 1
ATOM 833 C CA . THR A 1 106 ? 20.516 2.574 -2.109 1 84.81 106 THR A CA 1
ATOM 834 C C . THR A 1 106 ? 21.516 3.73 -2.189 1 84.81 106 THR A C 1
ATOM 836 O O . THR A 1 106 ? 21.641 4.516 -1.247 1 84.81 106 THR A O 1
ATOM 839 N N . LEU A 1 107 ? 22.109 3.855 -3.305 1 87.88 107 LEU A N 1
ATOM 840 C CA . LEU A 1 107 ? 23.109 4.906 -3.479 1 87.88 107 LEU A CA 1
ATOM 841 C C . LEU A 1 107 ? 22.453 6.281 -3.473 1 87.88 107 LEU A C 1
ATOM 843 O O . LEU A 1 107 ? 22.984 7.23 -2.896 1 87.88 107 LEU A O 1
ATOM 847 N N . ILE A 1 108 ? 21.328 6.359 -4.082 1 87.31 108 ILE A N 1
ATOM 848 C CA . ILE A 1 108 ? 20.594 7.625 -4.109 1 87.31 108 ILE A CA 1
ATOM 849 C C . ILE A 1 108 ? 20.203 8.016 -2.689 1 87.31 108 ILE A C 1
ATOM 851 O O . ILE A 1 108 ? 20.375 9.172 -2.285 1 87.31 108 ILE A O 1
ATOM 855 N N . CYS A 1 109 ? 19.719 7.094 -1.995 1 80.25 109 CYS A N 1
ATOM 856 C CA . CYS A 1 109 ? 19.281 7.375 -0.632 1 80.25 109 CYS A CA 1
ATOM 857 C C . CYS A 1 109 ? 20.469 7.723 0.259 1 80.25 109 CYS A C 1
ATOM 859 O O . CYS A 1 109 ? 20.375 8.633 1.09 1 80.25 109 CYS A O 1
ATOM 861 N N . ASP A 1 110 ? 21.547 7.051 0.043 1 83.88 110 ASP A N 1
ATOM 862 C CA . ASP A 1 110 ? 22.734 7.281 0.851 1 83.88 110 ASP A CA 1
ATOM 863 C C . ASP A 1 110 ? 23.312 8.664 0.585 1 83.88 110 ASP A C 1
ATOM 865 O O . ASP A 1 110 ? 23.703 9.375 1.52 1 83.88 110 ASP A O 1
ATOM 869 N N . ILE A 1 111 ? 23.344 9.008 -0.62 1 85.38 111 ILE A N 1
ATOM 870 C CA . ILE A 1 111 ? 23.938 10.305 -0.929 1 85.38 111 ILE A CA 1
ATOM 871 C C . ILE A 1 111 ? 23.047 11.414 -0.393 1 85.38 111 ILE A C 1
ATOM 873 O O . ILE A 1 111 ? 23.531 12.469 0.036 1 85.38 111 ILE A O 1
ATOM 877 N N . LEU A 1 112 ? 21.812 11.25 -0.407 1 79.12 112 LEU A N 1
ATOM 878 C CA . LEU A 1 112 ? 20.906 12.25 0.132 1 79.12 112 LEU A CA 1
ATOM 879 C C . LEU A 1 112 ? 21.047 12.359 1.646 1 79.12 112 LEU A C 1
ATOM 881 O O . LEU A 1 112 ? 20.906 13.445 2.211 1 79.12 112 LEU A O 1
ATOM 885 N N . MET A 1 113 ? 21.281 11.211 2.188 1 79.81 113 MET A N 1
ATOM 886 C CA . MET A 1 113 ? 21.516 11.234 3.627 1 79.81 113 MET A CA 1
ATOM 887 C C . MET A 1 113 ? 22.781 12.023 3.957 1 79.81 113 MET A C 1
ATOM 889 O O . MET A 1 113 ? 22.812 12.805 4.91 1 79.81 113 MET A O 1
ATOM 893 N N . VAL A 1 114 ? 23.766 11.836 3.217 1 83.44 114 VAL A N 1
ATOM 894 C CA . VAL A 1 114 ? 25.016 12.562 3.396 1 83.44 114 VAL A CA 1
ATOM 895 C C . VAL A 1 114 ? 24.781 14.055 3.16 1 83.44 114 VAL A C 1
ATOM 897 O O . VAL A 1 114 ? 25.297 14.898 3.904 1 83.44 114 VAL A O 1
ATOM 900 N N . TYR A 1 115 ? 24.016 14.344 2.195 1 78.88 115 TYR A N 1
ATOM 901 C CA . TYR A 1 115 ? 23.703 15.734 1.885 1 78.88 115 TYR A CA 1
ATOM 902 C C . TYR A 1 115 ? 22.953 16.391 3.035 1 78.88 115 TYR A C 1
ATOM 904 O O . TYR A 1 115 ? 23.203 17.562 3.35 1 78.88 115 TYR A O 1
ATOM 912 N N . ARG A 1 116 ? 22.141 15.742 3.629 1 72.69 116 ARG A N 1
ATOM 913 C CA . ARG A 1 116 ? 21.391 16.281 4.762 1 72.69 116 ARG A CA 1
ATOM 914 C C . ARG A 1 116 ? 22.312 16.594 5.93 1 72.69 116 ARG A C 1
ATOM 916 O O . ARG A 1 116 ? 22.141 17.609 6.605 1 72.69 116 ARG A O 1
ATOM 923 N N . VAL A 1 117 ? 23.156 15.75 6.145 1 78.81 117 VAL A N 1
ATOM 924 C CA . VAL A 1 117 ? 24.141 16 7.195 1 78.81 117 VAL A CA 1
ATOM 925 C C . VAL A 1 117 ? 24.969 17.25 6.844 1 78.81 117 VAL A C 1
ATOM 927 O O . VAL A 1 117 ? 25.25 18.062 7.711 1 78.81 117 VAL A O 1
ATOM 930 N N . TYR A 1 118 ? 25.266 17.391 5.605 1 80.88 118 TYR A N 1
ATOM 9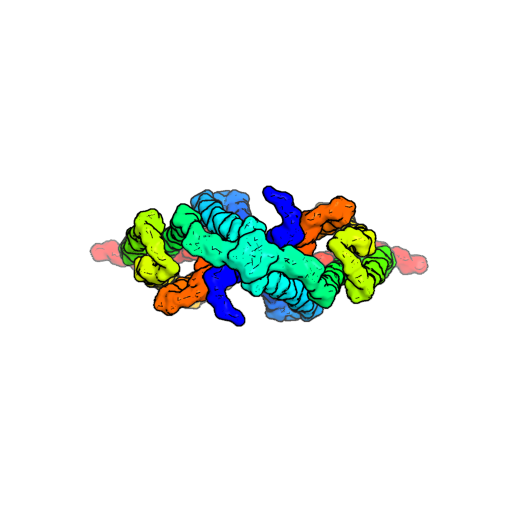31 C CA . TYR A 1 118 ? 26.016 18.547 5.129 1 80.88 118 TYR A CA 1
ATOM 932 C C . TYR A 1 118 ? 25.25 19.844 5.402 1 80.88 118 TYR A C 1
ATOM 934 O O . TYR A 1 118 ? 25.844 20.844 5.836 1 80.88 118 TYR A O 1
ATOM 942 N N . VAL A 1 119 ? 23.984 19.766 5.254 1 73.31 119 VAL A N 1
ATOM 943 C CA . VAL A 1 119 ? 23.141 20.938 5.43 1 73.31 119 VAL A CA 1
ATOM 944 C C . VAL A 1 119 ? 22.938 21.219 6.918 1 73.31 119 VAL A C 1
ATOM 946 O O . VAL A 1 119 ? 23.016 22.359 7.359 1 73.31 119 VAL A O 1
ATOM 949 N N . VAL A 1 120 ? 22.75 20.25 7.691 1 73.5 120 VAL A N 1
ATOM 950 C CA . VAL A 1 120 ? 22.484 20.391 9.125 1 73.5 120 VAL A CA 1
ATOM 951 C C . VAL A 1 120 ? 23.734 20.922 9.828 1 73.5 120 VAL A C 1
ATOM 953 O O . VAL A 1 120 ? 23.625 21.688 10.797 1 73.5 120 VAL A O 1
ATOM 956 N N . TYR A 1 121 ? 24.875 20.547 9.312 1 79.62 121 TYR A N 1
ATOM 957 C CA . TYR A 1 121 ? 26.125 21.016 9.93 1 79.62 121 TYR A CA 1
ATOM 958 C C . TYR A 1 121 ? 26.672 22.234 9.203 1 79.62 121 TYR A C 1
ATOM 960 O O . TYR A 1 121 ? 27.891 22.375 9.062 1 79.62 121 TYR A O 1
ATOM 968 N N . ASP A 1 122 ? 25.797 23 8.742 1 77.75 122 ASP A N 1
ATOM 969 C CA . ASP A 1 122 ? 26.109 24.312 8.18 1 77.75 122 ASP A CA 1
ATOM 970 C C . ASP A 1 122 ? 27.125 24.203 7.043 1 77.75 122 ASP A C 1
ATOM 972 O O . ASP A 1 122 ? 28.047 25 6.945 1 77.75 122 ASP A O 1
ATOM 976 N N . ARG A 1 123 ? 27.156 23.047 6.316 1 80.25 123 ARG A N 1
ATOM 977 C CA . ARG A 1 123 ? 27.938 22.844 5.094 1 80.25 123 ARG A CA 1
ATOM 978 C C . ARG A 1 123 ? 29.422 22.859 5.379 1 80.25 123 ARG A C 1
ATOM 980 O O . ARG A 1 123 ? 30.203 23.391 4.59 1 80.25 123 ARG A O 1
ATOM 987 N N . LYS A 1 124 ? 29.703 22.5 6.555 1 81.62 124 LYS A N 1
ATOM 988 C CA . LYS A 1 124 ? 31.125 22.344 6.879 1 81.62 124 LYS A CA 1
ATOM 989 C C . LYS A 1 124 ? 31.703 21.094 6.234 1 81.62 124 LYS A C 1
ATOM 991 O O . LYS A 1 124 ? 31.312 19.984 6.574 1 81.62 124 LYS A O 1
ATOM 996 N N . ARG A 1 125 ? 32.625 21.219 5.387 1 83.5 125 ARG A N 1
ATOM 997 C CA . ARG A 1 125 ? 33.188 20.156 4.559 1 83.5 125 ARG A CA 1
ATOM 998 C C . ARG A 1 125 ? 33.969 19.156 5.41 1 83.5 125 ARG A C 1
ATOM 1000 O O . ARG A 1 125 ? 34 17.969 5.105 1 83.5 125 ARG A O 1
ATOM 1007 N N . ALA A 1 126 ? 34.5 19.672 6.43 1 83.88 126 ALA A N 1
ATOM 1008 C CA . ALA A 1 126 ? 35.312 18.797 7.258 1 83.88 126 ALA A CA 1
ATOM 1009 C C . ALA A 1 126 ? 34.469 17.734 7.957 1 83.88 126 ALA A C 1
ATOM 1011 O O . ALA A 1 126 ? 34.906 16.594 8.141 1 83.88 126 ALA A O 1
ATOM 1012 N N . ILE A 1 127 ? 33.344 18.078 8.258 1 83.62 127 ILE A N 1
ATOM 1013 C CA . ILE A 1 127 ? 32.469 17.172 9.008 1 83.62 127 ILE A CA 1
ATOM 1014 C C . ILE A 1 127 ? 31.891 16.109 8.07 1 83.62 127 ILE A C 1
ATOM 1016 O O . ILE A 1 127 ? 31.688 14.969 8.469 1 83.62 127 ILE A O 1
ATOM 1020 N N . ILE A 1 128 ? 31.734 16.469 6.816 1 85.56 128 ILE A N 1
ATOM 1021 C CA . ILE A 1 128 ? 31.078 15.57 5.871 1 85.56 128 ILE A CA 1
ATOM 1022 C C . ILE A 1 128 ? 32.125 14.641 5.242 1 85.56 128 ILE A C 1
ATOM 1024 O O . ILE A 1 128 ? 31.766 13.672 4.574 1 85.56 128 ILE A O 1
ATOM 1028 N N . ALA A 1 129 ? 33.344 14.805 5.539 1 88.62 129 ALA A N 1
ATOM 1029 C CA . ALA A 1 129 ? 34.406 14.031 4.902 1 88.62 129 ALA A CA 1
ATOM 1030 C C . ALA A 1 129 ? 34.25 12.547 5.227 1 88.62 129 ALA A C 1
ATOM 1032 O O . ALA A 1 129 ? 34.344 11.695 4.336 1 88.62 129 ALA A O 1
ATOM 1033 N N . VAL A 1 130 ? 34 12.227 6.391 1 88.06 130 VAL A N 1
ATOM 1034 C CA . VAL A 1 130 ? 33.938 10.828 6.816 1 88.06 130 VAL A CA 1
ATOM 1035 C C . VAL A 1 130 ? 32.75 10.133 6.172 1 88.06 130 VAL A C 1
ATOM 1037 O O . VAL A 1 130 ? 32.906 9.117 5.492 1 88.06 130 VAL A O 1
ATOM 1040 N N . PRO A 1 131 ? 31.562 10.695 6.324 1 90.31 131 PRO A N 1
ATOM 1041 C CA . PRO A 1 131 ? 30.438 10.047 5.66 1 90.31 131 PRO A CA 1
ATOM 1042 C C . PRO A 1 131 ? 30.578 10.008 4.141 1 90.31 131 PRO A C 1
ATOM 1044 O O . PRO A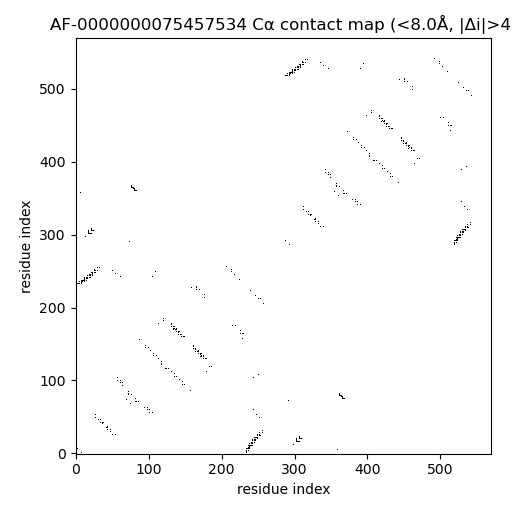 1 131 ? 30.109 9.062 3.492 1 90.31 131 PRO A O 1
ATOM 1047 N N . PHE A 1 132 ? 31.25 10.93 3.648 1 91.38 132 PHE A N 1
ATOM 1048 C CA . PHE A 1 132 ? 31.422 10.961 2.201 1 91.38 132 PHE A CA 1
ATOM 1049 C C . PHE A 1 132 ? 32.375 9.867 1.743 1 91.38 132 PHE A C 1
ATOM 1051 O O . PHE A 1 132 ? 32.156 9.242 0.705 1 91.38 132 PHE A O 1
ATOM 1058 N N . VAL A 1 133 ? 33.375 9.648 2.484 1 92.06 133 VAL A N 1
ATOM 1059 C CA . VAL A 1 133 ? 34.312 8.578 2.164 1 92.06 133 VAL A CA 1
ATOM 1060 C C . VAL A 1 133 ? 33.625 7.227 2.244 1 92.06 133 VAL A C 1
ATOM 1062 O O . VAL A 1 133 ? 33.812 6.359 1.388 1 92.06 133 VAL A O 1
ATOM 1065 N N . LEU A 1 134 ? 32.844 7.055 3.213 1 91.88 134 LEU A N 1
ATOM 1066 C CA . LEU A 1 134 ? 32.062 5.824 3.34 1 91.88 134 LEU A CA 1
ATOM 1067 C C . LEU A 1 134 ? 31.125 5.652 2.16 1 91.88 134 LEU A C 1
ATOM 1069 O O . LEU A 1 134 ? 30.922 4.539 1.669 1 91.88 134 LEU A O 1
ATOM 1073 N N . PHE A 1 135 ? 30.578 6.73 1.708 1 92.62 135 PHE A N 1
ATOM 1074 C CA . PHE A 1 135 ? 29.688 6.688 0.553 1 92.62 135 PHE A CA 1
ATOM 1075 C C . PHE A 1 135 ? 30.438 6.258 -0.697 1 92.62 135 PHE A C 1
ATOM 1077 O O . PHE A 1 135 ? 29.938 5.461 -1.493 1 92.62 135 PHE A O 1
ATOM 1084 N N . LEU A 1 136 ? 31.625 6.75 -0.813 1 92 136 LEU A N 1
ATOM 1085 C CA . LEU A 1 136 ? 32.438 6.371 -1.965 1 92 136 LEU A CA 1
ATOM 1086 C C . LEU A 1 136 ? 32.781 4.891 -1.921 1 92 136 LEU A C 1
ATOM 1088 O O . LEU A 1 136 ? 32.812 4.223 -2.957 1 92 136 LEU A O 1
ATOM 1092 N N . ALA A 1 137 ? 33.094 4.461 -0.784 1 90.5 137 ALA A N 1
ATOM 1093 C CA . ALA A 1 137 ? 33.344 3.029 -0.621 1 90.5 137 ALA A CA 1
ATOM 1094 C C . ALA A 1 137 ? 32.094 2.217 -0.985 1 90.5 137 ALA A C 1
ATOM 1096 O O . ALA A 1 137 ? 32.188 1.184 -1.649 1 90.5 137 ALA A O 1
ATOM 1097 N N . ASP A 1 138 ? 31.016 2.721 -0.567 1 88.69 138 ASP A N 1
ATOM 1098 C CA . ASP A 1 138 ? 29.734 2.084 -0.876 1 88.69 138 ASP A CA 1
ATOM 1099 C C . ASP A 1 138 ? 29.5 2.043 -2.383 1 88.69 138 ASP A C 1
ATOM 1101 O O . ASP A 1 138 ? 29.078 1.015 -2.922 1 88.69 138 ASP A O 1
ATOM 1105 N N . LEU A 1 139 ? 29.766 3.088 -3.031 1 88.25 139 LEU A N 1
ATOM 1106 C CA . LEU A 1 139 ? 29.609 3.188 -4.477 1 88.25 139 LEU A CA 1
ATOM 1107 C C . LEU A 1 139 ? 30.516 2.191 -5.195 1 88.25 139 LEU A C 1
ATOM 1109 O O . LEU A 1 139 ? 30.078 1.507 -6.121 1 88.25 139 LEU A O 1
ATOM 1113 N N . ALA A 1 140 ? 31.688 2.092 -4.746 1 87.62 140 ALA A N 1
ATOM 1114 C CA . ALA A 1 140 ? 32.656 1.172 -5.352 1 87.62 140 ALA A CA 1
ATOM 1115 C C . ALA A 1 140 ? 32.188 -0.277 -5.184 1 87.62 140 ALA A C 1
ATOM 1117 O O . ALA A 1 140 ? 32.281 -1.072 -6.121 1 87.62 140 ALA A O 1
ATOM 1118 N N . LEU A 1 141 ? 31.781 -0.562 -4.035 1 85.5 141 LEU A N 1
ATOM 1119 C CA . LEU A 1 141 ? 31.328 -1.917 -3.75 1 85.5 141 LEU A CA 1
ATOM 1120 C C . LEU A 1 141 ? 30.078 -2.252 -4.562 1 85.5 141 LEU A C 1
ATOM 1122 O O . LEU A 1 141 ? 29.922 -3.385 -5.02 1 85.5 141 LEU A O 1
ATOM 1126 N N . ALA A 1 142 ? 29.203 -1.261 -4.691 1 83.62 142 ALA A N 1
ATOM 1127 C CA . ALA A 1 142 ? 27.984 -1.448 -5.465 1 83.62 142 ALA A CA 1
ATOM 1128 C C . ALA A 1 142 ? 28.297 -1.762 -6.922 1 83.62 142 ALA A C 1
ATOM 1130 O O . ALA A 1 142 ? 27.719 -2.674 -7.512 1 83.62 142 ALA A O 1
ATOM 1131 N N . VAL A 1 143 ? 29.203 -1.028 -7.445 1 78.5 143 VAL A N 1
ATOM 1132 C CA . VAL A 1 143 ? 29.594 -1.229 -8.836 1 78.5 143 VAL A CA 1
ATOM 1133 C C . VAL A 1 143 ? 30.25 -2.604 -9 1 78.5 143 VAL A C 1
ATOM 1135 O O . VAL A 1 143 ? 29.969 -3.314 -9.969 1 78.5 143 VAL A O 1
ATOM 1138 N N . TRP A 1 144 ? 31 -2.943 -8.086 1 79.31 144 TRP A N 1
ATOM 1139 C CA . TRP A 1 144 ? 31.641 -4.25 -8.125 1 79.31 144 TRP A CA 1
ATOM 1140 C C . TRP A 1 144 ? 30.609 -5.371 -8.062 1 79.31 144 TRP A C 1
ATOM 1142 O O . TRP A 1 144 ? 30.734 -6.371 -8.773 1 79.31 144 TRP A O 1
ATOM 1152 N N . TYR A 1 145 ? 29.656 -5.188 -7.246 1 76.06 145 TYR A N 1
ATOM 1153 C CA . TYR A 1 145 ? 28.594 -6.184 -7.082 1 76.06 145 TYR A CA 1
ATOM 1154 C C . TYR A 1 145 ? 27.812 -6.371 -8.375 1 76.06 145 TYR A C 1
ATOM 1156 O O . TYR A 1 145 ? 27.594 -7.5 -8.82 1 76.06 145 TYR A O 1
ATOM 1164 N N . VAL A 1 146 ? 27.422 -5.332 -9.008 1 75.12 146 VAL A N 1
ATOM 1165 C CA . VAL A 1 146 ? 26.641 -5.406 -10.242 1 75.12 146 VAL A CA 1
ATOM 1166 C C . VAL A 1 146 ? 27.516 -5.996 -11.359 1 75.12 146 VAL A C 1
ATOM 1168 O O . VAL A 1 146 ? 27.031 -6.816 -12.148 1 75.12 146 VAL A O 1
ATOM 1171 N N . TRP A 1 147 ? 28.766 -5.617 -11.344 1 73.62 147 TRP A N 1
ATOM 1172 C CA . TRP A 1 147 ? 29.688 -6.105 -12.359 1 73.62 147 TRP A CA 1
ATOM 1173 C C . TRP A 1 147 ? 29.953 -7.598 -12.188 1 73.62 147 TRP A C 1
ATOM 1175 O O . TRP A 1 147 ? 29.953 -8.352 -13.172 1 73.62 147 TRP A O 1
ATOM 1185 N N . SER A 1 148 ? 30.094 -8.055 -11.07 1 69.56 148 SER A N 1
ATOM 1186 C CA . SER A 1 148 ? 30.375 -9.461 -10.805 1 69.56 148 SER A CA 1
ATOM 1187 C C . SER A 1 148 ? 29.156 -10.336 -11.078 1 69.56 148 SER A C 1
ATOM 1189 O O . SER A 1 148 ? 29.297 -11.484 -11.508 1 69.56 148 SER A O 1
ATOM 1191 N N . GLY A 1 149 ? 28 -9.836 -10.766 1 65.62 149 GLY A N 1
ATOM 1192 C CA . GLY A 1 149 ? 26.766 -10.578 -11.031 1 65.62 149 GLY A CA 1
ATOM 1193 C C . GLY A 1 149 ? 26.5 -10.773 -12.508 1 65.62 149 GLY A C 1
ATOM 1194 O O . GLY A 1 149 ? 25.906 -11.773 -12.906 1 65.62 149 GLY A O 1
ATOM 1195 N N . SER A 1 150 ? 26.875 -9.82 -13.367 1 63.5 150 SER A N 1
ATOM 1196 C CA . SER A 1 150 ? 26.656 -9.914 -14.805 1 63.5 150 SER A CA 1
ATOM 1197 C C . SER A 1 150 ? 27.672 -10.852 -15.461 1 63.5 150 SER A C 1
ATOM 1199 O O . SER A 1 150 ? 27.406 -11.391 -16.531 1 63.5 150 SER A O 1
ATOM 1201 N N . HIS A 1 151 ? 28.797 -10.938 -15.023 1 58.19 151 HIS A N 1
ATOM 1202 C CA . HIS A 1 151 ? 29.844 -11.703 -15.695 1 58.19 151 HIS A CA 1
ATOM 1203 C C . HIS A 1 151 ? 30.047 -13.062 -15.031 1 58.19 151 HIS A C 1
ATOM 1205 O O . HIS A 1 151 ? 30.516 -14.008 -15.672 1 58.19 151 HIS A O 1
ATOM 1211 N N . VAL A 1 152 ? 30.109 -13.062 -13.961 1 49.38 152 VAL A N 1
ATOM 1212 C CA . VAL A 1 152 ? 30.453 -14.336 -13.336 1 49.38 152 VAL A CA 1
ATOM 1213 C C . VAL A 1 152 ? 29.312 -15.328 -13.508 1 49.38 152 VAL A C 1
ATOM 1215 O O . VAL A 1 152 ? 28.156 -15.016 -13.188 1 49.38 152 VAL A O 1
ATOM 1218 N N . SER A 1 153 ? 29.5 -16.125 -14.641 1 43.88 153 SER A N 1
ATOM 1219 C CA . SER A 1 153 ? 28.656 -17.312 -14.82 1 43.88 153 SER A CA 1
ATOM 1220 C C . SER A 1 153 ? 28.094 -17.797 -13.492 1 43.88 153 SER A C 1
ATOM 1222 O O . SER A 1 153 ? 28.828 -18 -12.531 1 43.88 153 SER A O 1
ATOM 1224 N N . ARG A 1 154 ? 26.828 -17.391 -13.219 1 44.28 154 ARG A N 1
ATOM 1225 C CA . ARG A 1 154 ? 26.141 -17.969 -12.07 1 44.28 154 ARG A CA 1
ATOM 1226 C C . ARG A 1 154 ? 26.375 -19.469 -11.977 1 44.28 154 ARG A C 1
ATOM 1228 O O . ARG A 1 154 ? 25.812 -20.25 -12.758 1 44.28 154 ARG A O 1
ATOM 1235 N N . SER A 1 155 ? 27.562 -19.984 -11.969 1 36.12 155 SER A N 1
ATOM 1236 C CA . SER A 1 155 ? 27.281 -21.344 -11.547 1 36.12 155 SER A CA 1
ATOM 1237 C C . SER A 1 155 ? 26 -21.438 -10.734 1 36.12 155 SER A C 1
ATOM 1239 O O . SER A 1 155 ? 25.547 -20.438 -10.164 1 36.12 155 SER A O 1
ATOM 1241 N N . ARG A 1 156 ? 25.688 -22.734 -10.461 1 33.09 156 ARG A N 1
ATOM 1242 C CA . ARG A 1 156 ? 24.422 -23.25 -9.961 1 33.09 156 ARG A CA 1
ATOM 1243 C C . ARG A 1 156 ? 23.719 -22.219 -9.078 1 33.09 156 ARG A C 1
ATOM 1245 O O . ARG A 1 156 ? 24.312 -21.203 -8.719 1 33.09 156 ARG A O 1
ATOM 1252 N N . LEU A 1 157 ? 23.141 -22.75 -8.031 1 34.66 157 LEU A N 1
ATOM 1253 C CA . LEU A 1 157 ? 22.156 -22.344 -7.039 1 34.66 157 LEU A CA 1
ATOM 1254 C C . LEU A 1 157 ? 22.484 -20.984 -6.449 1 34.66 157 LEU A C 1
ATOM 1256 O O . LEU A 1 157 ? 21.609 -20.125 -6.336 1 34.66 157 LEU A O 1
ATOM 1260 N N . GLY A 1 158 ? 23.391 -20.875 -5.238 1 35.41 158 GLY A N 1
ATOM 1261 C CA . GLY A 1 158 ? 23.625 -20.406 -3.877 1 35.41 158 GLY A CA 1
ATOM 1262 C C . GLY A 1 158 ? 24.188 -19.016 -3.805 1 35.41 158 GLY A C 1
ATOM 1263 O O . GLY A 1 158 ? 24.516 -18.406 -4.832 1 35.41 158 GLY A O 1
ATOM 1264 N N . MET A 1 159 ? 24.984 -18.656 -2.385 1 38.41 159 MET A N 1
ATOM 1265 C CA . MET A 1 159 ? 25.484 -17.609 -1.5 1 38.41 159 MET A CA 1
ATOM 1266 C C . MET A 1 159 ? 26.719 -16.938 -2.086 1 38.41 159 MET A C 1
ATOM 1268 O O . MET A 1 159 ? 27.5 -16.312 -1.36 1 38.41 159 MET A O 1
ATOM 1272 N N . SER A 1 160 ? 27.391 -17.422 -3.051 1 40.09 160 SER A N 1
ATOM 1273 C CA . SER A 1 160 ? 28.734 -16.891 -3.229 1 40.09 160 SER A CA 1
ATOM 1274 C C . SER A 1 160 ? 28.75 -15.367 -3.135 1 40.09 160 SER A C 1
ATOM 1276 O O . SER A 1 160 ? 29.609 -14.781 -2.486 1 40.09 160 SER A O 1
ATOM 1278 N N . PRO A 1 161 ? 28.422 -14.703 -4.234 1 46.62 161 PRO A N 1
ATOM 1279 C CA . PRO A 1 161 ? 28.781 -13.289 -4.32 1 46.62 161 PRO A CA 1
ATOM 1280 C C . PRO A 1 161 ? 28.156 -12.453 -3.203 1 46.62 161 PRO A C 1
ATOM 1282 O O . PRO A 1 161 ? 28.109 -11.227 -3.303 1 46.62 161 PRO A O 1
ATOM 1285 N N . LEU A 1 162 ? 27.781 -13.242 -2.166 1 52.97 162 LEU A N 1
ATOM 1286 C CA . LEU A 1 162 ? 27.062 -12.719 -1.001 1 52.97 162 LEU A CA 1
ATOM 1287 C C . LEU A 1 162 ? 27.984 -11.859 -0.148 1 52.97 162 LEU A C 1
ATOM 1289 O O . LEU A 1 162 ? 27.531 -10.898 0.486 1 52.97 162 LEU A O 1
ATOM 1293 N N . VAL A 1 163 ? 29.391 -12.391 -0.317 1 52.06 163 VAL A N 1
ATOM 1294 C CA . VAL A 1 163 ? 30.312 -11.641 0.542 1 52.06 163 VAL A CA 1
ATOM 1295 C C . VAL A 1 163 ? 30.297 -10.172 0.14 1 52.06 163 VAL A C 1
ATOM 1297 O O . VAL A 1 163 ? 30.141 -9.289 0.988 1 52.06 163 VAL A O 1
ATOM 1300 N N . PRO A 1 164 ? 30.344 -10.016 -1.201 1 63.28 164 PRO A N 1
ATOM 1301 C CA . PRO A 1 164 ? 30.391 -8.594 -1.557 1 63.28 164 PRO A CA 1
ATOM 1302 C C . PRO A 1 164 ? 29.078 -7.871 -1.26 1 63.28 164 PRO A C 1
ATOM 1304 O O . PRO A 1 164 ? 29.094 -6.699 -0.873 1 63.28 164 PRO A O 1
ATOM 1307 N N . ILE A 1 165 ? 28.125 -8.711 -1.151 1 70.69 165 ILE A N 1
ATOM 1308 C CA . ILE A 1 165 ? 26.859 -8.023 -0.902 1 70.69 165 ILE A CA 1
ATOM 1309 C C . ILE A 1 165 ? 26.719 -7.727 0.589 1 70.69 165 ILE A C 1
ATOM 1311 O O . ILE A 1 165 ? 26.156 -6.695 0.973 1 70.69 165 ILE A O 1
ATOM 1315 N N . ASN A 1 166 ? 27.422 -8.586 1.331 1 76.75 166 ASN A N 1
ATOM 1316 C CA . ASN A 1 166 ? 27.391 -8.359 2.771 1 76.75 166 ASN A CA 1
ATOM 1317 C C . ASN A 1 166 ? 28.25 -7.172 3.18 1 76.75 166 ASN A C 1
ATOM 1319 O O . ASN A 1 166 ? 27.906 -6.434 4.102 1 76.75 166 ASN A O 1
ATOM 1323 N N . ILE A 1 167 ? 29.328 -7.086 2.492 1 79.19 167 ILE A N 1
ATOM 1324 C CA . ILE A 1 167 ? 30.172 -5.938 2.766 1 79.19 167 ILE A CA 1
ATOM 1325 C C . ILE A 1 167 ? 29.469 -4.652 2.332 1 79.19 167 ILE A C 1
ATOM 1327 O O . ILE A 1 167 ? 29.531 -3.639 3.027 1 79.19 167 ILE A O 1
ATOM 1331 N N . PHE A 1 168 ? 28.859 -4.742 1.267 1 83.06 168 PHE A N 1
ATOM 1332 C CA . PHE A 1 168 ? 28.078 -3.607 0.782 1 83.06 168 PHE A CA 1
ATOM 1333 C C . PHE A 1 168 ? 27.016 -3.207 1.795 1 83.06 168 PHE A C 1
ATOM 1335 O O . PHE A 1 168 ? 26.906 -2.033 2.154 1 83.06 168 PHE A O 1
ATOM 1342 N N . TYR A 1 169 ? 26.359 -4.199 2.338 1 82.56 169 TYR A N 1
ATOM 1343 C CA . TYR A 1 169 ? 25.328 -3.926 3.326 1 82.56 169 TYR A CA 1
ATOM 1344 C C . TYR A 1 169 ? 25.922 -3.365 4.609 1 82.56 169 TYR A C 1
ATOM 1346 O O . TYR A 1 169 ? 25.344 -2.49 5.25 1 82.56 169 TYR A O 1
ATOM 1354 N N . GLY A 1 170 ? 27.016 -3.885 4.918 1 85.25 170 GLY A N 1
ATOM 1355 C CA . GLY A 1 170 ? 27.688 -3.414 6.121 1 85.25 170 GLY A CA 1
ATOM 1356 C C . GLY A 1 170 ? 28.109 -1.96 6.039 1 85.25 170 GLY A C 1
ATOM 1357 O O . GLY A 1 170 ? 27.906 -1.196 6.984 1 85.25 170 GLY A O 1
ATOM 1358 N N . VAL A 1 171 ? 28.625 -1.617 4.906 1 87.44 171 VAL A N 1
ATOM 1359 C CA . VAL A 1 171 ? 29.078 -0.243 4.711 1 87.44 171 VAL A CA 1
ATOM 1360 C C . VAL A 1 171 ? 27.875 0.693 4.664 1 87.44 171 VAL A C 1
ATOM 1362 O O . VAL A 1 171 ? 27.906 1.78 5.246 1 87.44 171 VAL A O 1
ATOM 1365 N N . THR A 1 172 ? 26.891 0.274 4.016 1 87.19 172 THR A N 1
ATOM 1366 C CA . THR A 1 172 ? 25.672 1.058 3.961 1 87.19 172 THR A CA 1
ATOM 1367 C C . THR A 1 172 ? 25.078 1.247 5.359 1 87.19 172 THR A C 1
ATOM 1369 O O . THR A 1 172 ? 24.625 2.34 5.707 1 87.19 172 THR A O 1
ATOM 1372 N N . LEU A 1 173 ? 25.125 0.193 6.062 1 87 173 LEU A N 1
ATOM 1373 C CA . LEU A 1 173 ? 24.641 0.255 7.434 1 87 173 LEU A CA 1
ATOM 1374 C C . LEU A 1 173 ? 25.469 1.227 8.266 1 87 173 LEU A C 1
ATOM 1376 O O . LEU A 1 173 ? 24.922 2.055 8.992 1 87 173 LEU A O 1
ATOM 1380 N N . ALA A 1 174 ? 26.719 1.134 8.164 1 88.69 174 ALA A N 1
ATOM 1381 C CA . ALA A 1 174 ? 27.625 2.018 8.898 1 88.69 174 ALA A CA 1
ATOM 1382 C C . ALA A 1 174 ? 27.391 3.477 8.508 1 88.69 174 ALA A C 1
ATOM 1384 O O . ALA A 1 174 ? 27.375 4.355 9.375 1 88.69 174 ALA A O 1
ATOM 1385 N N . LEU A 1 175 ? 27.234 3.707 7.277 1 89.31 175 LEU A N 1
ATOM 1386 C CA . LEU A 1 175 ? 27 5.055 6.773 1 89.31 175 LEU A CA 1
ATOM 1387 C C . LEU A 1 175 ? 25.703 5.625 7.328 1 89.31 175 LEU A C 1
ATOM 1389 O O . LEU A 1 175 ? 25.672 6.754 7.824 1 89.31 175 LEU A O 1
ATOM 1393 N N . ASN A 1 176 ? 24.688 4.891 7.324 1 84.25 176 ASN A N 1
ATOM 1394 C CA . ASN A 1 176 ? 23.375 5.348 7.789 1 84.25 176 ASN A CA 1
ATOM 1395 C C . ASN A 1 176 ? 23.359 5.57 9.297 1 84.25 176 ASN A C 1
ATOM 1397 O O . ASN A 1 176 ? 22.797 6.551 9.781 1 84.25 176 ASN A O 1
ATOM 1401 N N . LEU A 1 177 ? 23.984 4.676 9.938 1 83.75 177 LEU A N 1
ATOM 1402 C CA . LEU A 1 177 ? 24.062 4.84 11.383 1 83.75 177 LEU A CA 1
ATOM 1403 C C . LEU A 1 177 ? 24.859 6.09 11.742 1 83.75 177 LEU A C 1
ATOM 1405 O O . LEU A 1 177 ? 24.469 6.852 12.625 1 83.75 177 LEU A O 1
ATOM 1409 N N . LEU A 1 178 ? 25.922 6.23 11.047 1 87.62 178 LEU A N 1
ATOM 1410 C CA . LEU A 1 178 ? 26.766 7.395 11.289 1 87.62 178 LEU A CA 1
ATOM 1411 C C . LEU A 1 178 ? 26 8.688 11.008 1 87.62 178 LEU A C 1
ATOM 1413 O O . LEU A 1 178 ? 26.016 9.609 11.828 1 87.62 178 LEU A O 1
ATOM 1417 N N . CYS A 1 179 ? 25.344 8.758 9.93 1 84.38 179 CYS A N 1
ATOM 1418 C CA . CYS A 1 179 ? 24.594 9.953 9.555 1 84.38 179 CYS A CA 1
ATOM 1419 C C . CYS A 1 179 ? 23.453 10.211 10.539 1 84.38 179 CYS A C 1
ATOM 1421 O O . CYS A 1 179 ? 23.219 11.359 10.93 1 84.38 179 CYS A O 1
ATOM 1423 N N . THR A 1 180 ? 22.797 9.18 10.953 1 79 180 THR A N 1
ATOM 1424 C CA . THR A 1 180 ? 21.703 9.32 11.906 1 79 180 THR A CA 1
ATOM 1425 C C . THR A 1 180 ? 22.219 9.828 13.25 1 79 180 THR A C 1
ATOM 1427 O O . THR A 1 180 ? 21.609 10.711 13.859 1 79 180 THR A O 1
ATOM 1430 N N . ILE A 1 181 ? 23.297 9.289 13.688 1 80.94 181 ILE A N 1
ATOM 1431 C CA . ILE A 1 181 ? 23.906 9.711 14.953 1 80.94 181 ILE A CA 1
ATOM 1432 C C . ILE A 1 181 ? 24.344 11.172 14.852 1 80.94 181 ILE A C 1
ATOM 1434 O O . ILE A 1 181 ? 24.141 11.961 15.781 1 80.94 181 ILE A O 1
ATOM 1438 N N . MET A 1 182 ? 24.906 11.547 13.773 1 83.75 182 MET A N 1
ATOM 1439 C CA . MET A 1 182 ? 25.359 12.914 13.57 1 83.75 182 MET A CA 1
ATOM 1440 C C . MET A 1 182 ? 24.188 13.898 13.602 1 83.75 182 MET A C 1
ATOM 1442 O O . MET A 1 182 ? 24.266 14.953 14.234 1 83.75 182 MET A O 1
ATOM 1446 N N . ILE A 1 183 ? 23.172 13.547 12.977 1 77.06 183 ILE A N 1
ATOM 1447 C CA . ILE A 1 183 ? 22 14.414 12.945 1 77.06 183 ILE A CA 1
ATOM 1448 C C . ILE A 1 183 ? 21.375 14.492 14.336 1 77.06 183 ILE A C 1
ATOM 1450 O O . ILE A 1 183 ? 21.016 15.578 14.805 1 77.06 183 ILE A O 1
ATOM 1454 N N . ALA A 1 184 ? 21.312 13.391 14.992 1 72.44 184 ALA A N 1
ATOM 1455 C CA . ALA A 1 184 ? 20.75 13.352 16.344 1 72.44 184 ALA A CA 1
ATOM 1456 C C . ALA A 1 184 ? 21.594 14.18 17.312 1 72.44 184 ALA A C 1
ATOM 1458 O O . ALA A 1 184 ? 21.062 14.875 18.172 1 72.44 184 ALA A O 1
ATOM 1459 N N . LEU A 1 185 ? 22.859 14.086 17.203 1 76.56 185 LEU A N 1
ATOM 1460 C CA . LEU A 1 185 ? 23.766 14.828 18.078 1 76.56 185 LEU A CA 1
ATOM 1461 C C . LEU A 1 185 ? 23.625 16.328 17.844 1 76.56 185 LEU A C 1
ATOM 1463 O O . LEU A 1 185 ? 23.656 17.125 18.781 1 76.56 185 LEU A O 1
ATOM 1467 N N . LYS A 1 186 ? 23.484 16.734 16.672 1 76.75 186 LYS A N 1
ATOM 1468 C CA . LYS A 1 186 ? 23.297 18.141 16.359 1 76.75 186 LYS A CA 1
ATOM 1469 C C . LYS A 1 186 ? 22 18.672 16.922 1 76.75 186 LYS A C 1
ATOM 1471 O O . LYS A 1 186 ? 21.969 19.766 17.516 1 76.75 186 LYS A O 1
ATOM 1476 N N . ILE A 1 187 ? 21.047 17.953 16.766 1 69.38 187 ILE A N 1
ATOM 1477 C CA . ILE A 1 187 ? 19.75 18.359 17.297 1 69.38 187 ILE A CA 1
ATOM 1478 C C . ILE A 1 187 ? 19.812 18.422 18.828 1 69.38 187 ILE A C 1
ATOM 1480 O O . ILE A 1 187 ? 19.266 19.359 19.422 1 69.38 187 ILE A O 1
ATOM 1484 N N . TRP A 1 188 ? 20.484 17.469 19.375 1 70.5 188 TRP A N 1
ATOM 1485 C CA . TRP A 1 188 ? 20.641 17.422 20.828 1 70.5 188 TRP A CA 1
ATOM 1486 C C . TRP A 1 188 ? 21.438 18.641 21.328 1 70.5 188 TRP A C 1
ATOM 1488 O O . TRP A 1 188 ? 21.094 19.234 22.344 1 70.5 188 TRP A O 1
ATOM 1498 N N . THR A 1 189 ? 22.391 19.016 20.641 1 73 189 THR A N 1
ATOM 1499 C CA . THR A 1 189 ? 23.234 20.141 21.031 1 73 189 THR A CA 1
ATOM 1500 C C . THR A 1 189 ? 22.469 21.469 20.906 1 73 189 THR A C 1
ATOM 1502 O O . THR A 1 189 ? 22.625 22.359 21.75 1 73 189 THR A O 1
ATOM 1505 N N . ILE A 1 190 ? 21.703 21.547 19.938 1 68.62 190 ILE A N 1
ATOM 1506 C CA . ILE A 1 190 ? 20.906 22.75 19.734 1 68.62 190 ILE A CA 1
ATOM 1507 C C . ILE A 1 190 ? 19.859 22.859 20.844 1 68.62 190 ILE A C 1
ATOM 1509 O O . ILE A 1 190 ? 19.609 23.938 21.375 1 68.62 190 ILE A O 1
ATOM 1513 N N . HIS A 1 191 ? 19.344 21.75 21.188 1 64 191 HIS A N 1
ATOM 1514 C CA . HIS A 1 191 ? 18.344 21.75 22.25 1 64 191 HIS A CA 1
ATOM 1515 C C . HIS A 1 191 ? 18.969 22.109 23.594 1 64 191 HIS A C 1
ATOM 1517 O O . HIS A 1 191 ? 18.328 22.797 24.406 1 64 191 HIS A O 1
ATOM 1523 N N . ARG A 1 192 ? 20 21.734 23.891 1 64.25 192 ARG A N 1
ATOM 1524 C CA . ARG A 1 192 ? 20.672 22 25.156 1 64.25 192 ARG A CA 1
ATOM 1525 C C . ARG A 1 192 ? 21.078 23.469 25.25 1 64.25 192 ARG A C 1
ATOM 1527 O O . ARG A 1 192 ? 21.062 24.047 26.344 1 64.25 192 ARG A O 1
ATOM 1534 N N . LYS A 1 193 ? 21.547 24.016 24.281 1 60.19 193 LYS A N 1
ATOM 1535 C CA . LYS A 1 193 ? 21.984 25.406 24.281 1 60.19 193 LYS A CA 1
ATOM 1536 C C . LYS A 1 193 ? 20.797 26.375 24.359 1 60.19 193 LYS A C 1
ATOM 1538 O O . LYS A 1 193 ? 20.922 27.484 24.875 1 60.19 193 LYS A O 1
ATOM 1543 N N . LEU A 1 194 ? 19.766 26.031 23.844 1 52.19 194 LEU A N 1
ATOM 1544 C CA . LEU A 1 194 ? 18.578 26.875 23.922 1 52.19 194 LEU A CA 1
ATOM 1545 C C . LEU A 1 194 ? 17.609 26.328 24.969 1 52.19 194 LEU A C 1
ATOM 1547 O O . LEU A 1 194 ? 16.547 25.781 24.625 1 52.19 194 LEU A O 1
ATOM 1551 N N . PRO A 1 195 ? 18.078 26 26.172 1 51.5 195 PRO A N 1
ATOM 1552 C CA . PRO A 1 195 ? 17.172 25.406 27.172 1 51.5 195 PRO A CA 1
ATOM 1553 C C . PRO A 1 195 ? 15.828 26.109 27.234 1 51.5 195 PRO A C 1
ATOM 1555 O O . PRO A 1 195 ? 14.797 25.469 27.453 1 51.5 195 PRO A O 1
ATOM 1558 N N . GLY A 1 196 ? 15.695 27.422 27.656 1 45.03 196 GLY A N 1
ATOM 1559 C CA . GLY A 1 196 ? 14.57 28.297 27.938 1 45.03 196 GLY A CA 1
ATOM 1560 C C . GLY A 1 196 ? 13.672 28.516 26.734 1 45.03 196 GLY A C 1
ATOM 1561 O O . GLY A 1 196 ? 12.492 28.828 26.891 1 45.03 196 GLY A O 1
ATOM 1562 N N . ARG A 1 197 ? 14.125 29.156 25.703 1 40.56 197 ARG A N 1
ATOM 1563 C CA . ARG A 1 197 ? 13.258 29.453 24.562 1 40.56 197 ARG A CA 1
ATOM 1564 C C . ARG A 1 197 ? 12.711 28.172 23.938 1 40.56 197 ARG A C 1
ATOM 1566 O O . ARG A 1 197 ? 13.414 27.5 23.188 1 40.56 197 ARG A O 1
ATOM 1573 N N . ALA A 1 198 ? 12.242 27.203 24.75 1 42.53 198 ALA A N 1
ATOM 1574 C CA . ALA A 1 198 ? 11.266 26.219 24.297 1 42.53 198 ALA A CA 1
ATOM 1575 C C . ALA A 1 198 ? 10.656 26.641 22.953 1 42.53 198 ALA A C 1
ATOM 1577 O O . ALA A 1 198 ? 9.758 27.484 22.922 1 42.53 198 ALA A O 1
ATOM 1578 N N . VAL A 1 199 ? 11.383 27.25 22.172 1 38.88 199 VAL A N 1
ATOM 1579 C CA . VAL A 1 199 ? 10.719 27.734 20.969 1 38.88 199 VAL A CA 1
ATOM 1580 C C . VAL A 1 199 ? 9.43 26.938 20.734 1 38.88 199 VAL A C 1
ATOM 1582 O O . VAL A 1 199 ? 9.461 25.703 20.656 1 38.88 199 VAL A O 1
ATOM 1585 N N . ALA A 1 200 ? 8.422 27.438 21.281 1 38.94 200 ALA A N 1
ATOM 1586 C CA . ALA A 1 200 ? 7.012 27.109 21.469 1 38.94 200 ALA A CA 1
ATOM 1587 C C . ALA A 1 200 ? 6.586 26 20.516 1 38.94 200 ALA A C 1
ATOM 1589 O O . ALA A 1 200 ? 5.875 25.078 20.922 1 38.94 200 ALA A O 1
ATOM 1590 N N . GLY A 1 201 ? 6.406 26.219 19.188 1 40.69 201 GLY A N 1
ATOM 1591 C CA . GLY A 1 201 ? 5.57 25.594 18.172 1 40.69 201 GLY A CA 1
ATOM 1592 C C . GLY A 1 201 ? 6.191 24.344 17.562 1 40.69 201 GLY A C 1
ATOM 1593 O O . GLY A 1 201 ? 5.492 23.531 16.969 1 40.69 201 GLY A O 1
ATOM 1594 N N . VAL A 1 202 ? 7.551 24.422 17.062 1 45.84 202 VAL A N 1
ATOM 1595 C CA . VAL A 1 202 ? 8.055 23.328 16.234 1 45.84 202 VAL A CA 1
ATOM 1596 C C . VAL A 1 202 ? 8.555 22.188 17.141 1 45.84 202 VAL A C 1
ATOM 1598 O O . VAL A 1 202 ? 9.516 22.344 17.875 1 45.84 202 VAL A O 1
ATOM 1601 N N . ARG A 1 203 ? 7.785 21.438 17.703 1 50.72 203 ARG A N 1
ATOM 1602 C CA . ARG A 1 203 ? 8.148 20.234 18.453 1 50.72 203 ARG A CA 1
ATOM 1603 C C . ARG A 1 203 ? 9.32 19.516 17.797 1 50.72 203 ARG A C 1
ATOM 1605 O O . ARG A 1 203 ? 9.117 18.625 16.953 1 50.72 203 ARG A O 1
ATOM 1612 N N . ILE A 1 204 ? 10.602 20.016 17.734 1 53.69 204 ILE A N 1
ATOM 1613 C CA . ILE A 1 204 ? 11.852 19.438 17.266 1 53.69 204 ILE A CA 1
ATOM 1614 C C . ILE A 1 204 ? 11.922 17.969 17.688 1 53.69 204 ILE A C 1
ATOM 1616 O O . ILE A 1 204 ? 12.445 17.141 16.938 1 53.69 204 ILE A O 1
ATOM 1620 N N . GLN A 1 205 ? 11.375 17.688 18.859 1 54.28 205 GLN A N 1
ATOM 1621 C CA . GLN A 1 205 ? 11.359 16.297 19.312 1 54.28 205 GLN A CA 1
ATOM 1622 C C . GLN A 1 205 ? 10.57 15.414 18.344 1 54.28 205 GLN A C 1
ATOM 1624 O O . GLN A 1 205 ? 10.938 14.266 18.109 1 54.28 205 GLN A O 1
ATOM 1629 N N . GLY A 1 206 ? 9.594 16.062 17.844 1 57.53 206 GLY A N 1
ATOM 1630 C CA . GLY A 1 206 ? 8.82 15.297 16.891 1 57.53 206 GLY A CA 1
ATOM 1631 C C . GLY A 1 206 ? 9.578 15 15.602 1 57.53 206 GLY A C 1
ATOM 1632 O O . GLY A 1 206 ? 9.508 13.891 15.07 1 57.53 206 GLY A O 1
ATOM 1633 N N . ILE A 1 207 ? 10.391 15.914 15.297 1 58.28 207 ILE A N 1
ATOM 1634 C CA . ILE A 1 207 ? 11.172 15.758 14.078 1 58.28 207 ILE A CA 1
ATOM 1635 C C . ILE A 1 207 ? 12.281 14.727 14.297 1 58.28 207 ILE A C 1
ATOM 1637 O O . ILE A 1 207 ? 12.508 13.859 13.453 1 58.28 207 ILE A O 1
ATOM 1641 N N . VAL A 1 208 ? 12.852 14.844 15.438 1 60.5 208 VAL A N 1
ATOM 1642 C CA . VAL A 1 208 ? 13.914 13.914 15.781 1 60.5 208 VAL A CA 1
ATOM 1643 C C . VAL A 1 208 ? 13.359 12.492 15.844 1 60.5 208 VAL A C 1
ATOM 1645 O O . VAL A 1 208 ? 13.984 11.547 15.352 1 60.5 208 VAL A O 1
ATOM 1648 N N . ALA A 1 209 ? 12.242 12.406 16.359 1 60.44 209 ALA A N 1
ATOM 1649 C CA . ALA A 1 209 ? 11.648 11.078 16.5 1 60.44 209 ALA A CA 1
ATOM 1650 C C . ALA A 1 209 ? 11.352 10.453 15.141 1 60.44 209 ALA A C 1
ATOM 1652 O O . ALA A 1 209 ? 11.602 9.266 14.938 1 60.44 209 ALA A O 1
ATOM 1653 N N . ILE A 1 210 ? 11.016 11.203 14.266 1 60.75 210 ILE A N 1
ATOM 1654 C CA . ILE A 1 210 ? 10.656 10.68 12.953 1 60.75 210 ILE A CA 1
ATOM 1655 C C . ILE A 1 210 ? 11.914 10.266 12.195 1 60.75 210 ILE A C 1
ATOM 1657 O O . ILE A 1 210 ? 11.93 9.242 11.516 1 60.75 210 ILE A O 1
ATOM 1661 N N . ILE A 1 211 ? 12.938 11.031 12.328 1 61.47 211 ILE A N 1
ATOM 1662 C CA . ILE A 1 211 ? 14.195 10.727 11.664 1 61.47 211 ILE A CA 1
ATOM 1663 C C . ILE A 1 211 ? 14.773 9.422 12.227 1 61.47 211 ILE A C 1
ATOM 1665 O O . ILE A 1 211 ? 15.203 8.547 11.469 1 61.47 211 ILE A O 1
ATOM 1669 N N . VAL A 1 212 ? 14.586 9.383 13.445 1 63.16 212 VAL A N 1
ATOM 1670 C CA . VAL A 1 212 ? 15.117 8.203 14.125 1 63.16 212 VAL A CA 1
ATOM 1671 C C . VAL A 1 212 ? 14.273 6.98 13.773 1 63.16 212 VAL A C 1
ATOM 1673 O O . VAL A 1 212 ? 14.812 5.895 13.547 1 63.16 212 VAL A O 1
ATOM 1676 N N . GLU A 1 213 ? 13.023 7.254 13.656 1 63.62 213 GLU A N 1
ATOM 1677 C CA . GLU A 1 213 ? 12.141 6.137 13.359 1 63.62 213 GLU A CA 1
ATOM 1678 C C . GLU A 1 213 ? 12.352 5.629 11.938 1 63.62 213 GLU A C 1
ATOM 1680 O O . GLU A 1 213 ? 12.398 4.418 11.703 1 63.62 213 GLU A O 1
ATOM 1685 N N . SER A 1 214 ? 12.516 6.574 11.055 1 69.06 214 SER A N 1
ATOM 1686 C CA . SER A 1 214 ? 12.758 6.172 9.672 1 69.06 214 SER A CA 1
ATOM 1687 C C . SER A 1 214 ? 14.102 5.457 9.531 1 69.06 214 SER A C 1
ATOM 1689 O O . SER A 1 214 ? 14.203 4.461 8.812 1 69.06 214 SER A O 1
ATOM 1691 N N . ALA A 1 215 ? 15.039 5.977 10.188 1 71.31 215 ALA A N 1
ATOM 1692 C CA . ALA A 1 215 ? 16.359 5.363 10.156 1 71.31 215 ALA A CA 1
ATOM 1693 C C . ALA A 1 215 ? 16.344 3.975 10.781 1 71.31 215 ALA A C 1
ATOM 1695 O O . ALA A 1 215 ? 17.031 3.062 10.312 1 71.31 215 ALA A O 1
ATOM 1696 N N . ALA A 1 216 ? 15.539 3.881 11.773 1 73.31 216 ALA A N 1
ATOM 1697 C CA . ALA A 1 216 ? 15.438 2.594 12.461 1 73.31 216 ALA A CA 1
ATOM 1698 C C . ALA A 1 216 ? 14.836 1.53 11.555 1 73.31 216 ALA A C 1
ATOM 1700 O O . ALA A 1 216 ? 15.297 0.389 11.523 1 73.31 216 ALA A O 1
ATOM 1701 N N . ILE A 1 217 ? 13.883 1.962 10.805 1 75.06 217 ILE A N 1
ATOM 1702 C CA . ILE A 1 217 ? 13.25 1.022 9.883 1 75.06 217 ILE A CA 1
ATOM 1703 C C . ILE A 1 217 ? 14.258 0.57 8.828 1 75.06 217 ILE A C 1
ATOM 1705 O O . ILE A 1 217 ? 14.375 -0.625 8.555 1 75.06 217 ILE A O 1
ATOM 1709 N N . TYR A 1 218 ? 14.938 1.438 8.367 1 75.38 218 TYR A N 1
ATOM 1710 C CA . TYR A 1 218 ? 15.922 1.11 7.34 1 75.38 218 TYR A CA 1
ATOM 1711 C C . TYR A 1 218 ? 17.031 0.245 7.914 1 75.38 218 TYR A C 1
ATOM 1713 O O . TYR A 1 218 ? 17.484 -0.708 7.27 1 75.38 218 TYR A O 1
ATOM 1721 N N . THR A 1 219 ? 17.422 0.567 9.062 1 77.06 219 THR A N 1
ATOM 1722 C CA . THR A 1 219 ? 18.438 -0.221 9.742 1 77.06 219 THR A CA 1
ATOM 1723 C C . THR A 1 219 ? 17.953 -1.654 9.961 1 77.06 219 THR A C 1
ATOM 1725 O O . THR A 1 219 ? 18.719 -2.605 9.75 1 77.06 219 THR A O 1
ATOM 1728 N N . CYS A 1 220 ? 16.766 -1.776 10.305 1 79.25 220 CYS A N 1
ATOM 1729 C CA . CYS A 1 220 ? 16.203 -3.107 10.508 1 79.25 220 CYS A CA 1
ATOM 1730 C C . CYS A 1 220 ? 16.234 -3.914 9.219 1 79.25 220 CYS A C 1
ATOM 1732 O O . CYS A 1 220 ? 16.547 -5.102 9.227 1 79.25 220 CYS A O 1
ATOM 1734 N N . VAL A 1 221 ? 15.914 -3.266 8.203 1 80.56 221 VAL A N 1
ATOM 1735 C CA . VAL A 1 221 ? 15.906 -3.926 6.906 1 80.56 221 VAL A CA 1
ATOM 1736 C C . VAL A 1 221 ? 17.312 -4.379 6.547 1 80.56 221 VAL A C 1
ATOM 1738 O O . VAL A 1 221 ? 17.531 -5.523 6.133 1 80.56 221 VAL A O 1
ATOM 1741 N N . LEU A 1 222 ? 18.297 -3.549 6.809 1 80.88 222 LEU A N 1
ATOM 1742 C CA . LEU A 1 222 ? 19.672 -3.865 6.453 1 80.88 222 LEU A CA 1
ATOM 1743 C C . LEU A 1 222 ? 20.219 -4.992 7.324 1 80.88 222 LEU A C 1
ATOM 1745 O O . LEU A 1 222 ? 20.906 -5.891 6.832 1 80.88 222 LEU A O 1
ATOM 1749 N N . VAL A 1 223 ? 19.875 -4.93 8.523 1 82.12 223 VAL A N 1
ATOM 1750 C CA . VAL A 1 223 ? 20.328 -5.973 9.438 1 82.12 223 VAL A CA 1
ATOM 1751 C C . VAL A 1 223 ? 19.719 -7.312 9.039 1 82.12 223 VAL A C 1
ATOM 1753 O O . VAL A 1 223 ? 20.406 -8.336 9.031 1 82.12 223 VAL A O 1
ATOM 1756 N N . THR A 1 224 ? 18.469 -7.254 8.711 1 80.81 224 THR A N 1
ATOM 1757 C CA . THR A 1 224 ? 17.797 -8.477 8.281 1 80.81 224 THR A CA 1
ATOM 1758 C C . THR A 1 224 ? 18.453 -9.031 7.02 1 80.81 224 THR A C 1
ATOM 1760 O O . THR A 1 224 ? 18.625 -10.242 6.891 1 80.81 224 THR A O 1
ATOM 1763 N N . LEU A 1 225 ? 18.797 -8.188 6.156 1 80.38 225 LEU A N 1
ATOM 1764 C CA . LEU A 1 225 ? 19.453 -8.617 4.922 1 80.38 225 LEU A CA 1
ATOM 1765 C C . LEU A 1 225 ? 20.812 -9.242 5.207 1 80.38 225 LEU A C 1
ATOM 1767 O O . LEU A 1 225 ? 21.156 -10.273 4.629 1 80.38 225 LEU A O 1
ATOM 1771 N N . ILE A 1 226 ? 21.531 -8.641 6.094 1 79.81 226 ILE A N 1
ATOM 1772 C CA . ILE A 1 226 ? 22.859 -9.133 6.434 1 79.81 226 ILE A CA 1
ATOM 1773 C C . ILE A 1 226 ? 22.75 -10.5 7.105 1 79.81 226 ILE A C 1
ATOM 1775 O O . ILE A 1 226 ? 23.438 -11.453 6.715 1 79.81 226 ILE A O 1
ATOM 1779 N N . VAL A 1 227 ? 21.844 -10.617 8.016 1 80.31 227 VAL A N 1
ATOM 1780 C CA . VAL A 1 227 ? 21.688 -11.852 8.773 1 80.31 227 VAL A CA 1
ATOM 1781 C C . VAL A 1 227 ? 21.188 -12.969 7.848 1 80.31 227 VAL A C 1
ATOM 1783 O O . VAL A 1 227 ? 21.734 -14.078 7.863 1 80.31 227 VAL A O 1
ATOM 1786 N N . THR A 1 228 ? 20.25 -12.703 7.059 1 78.31 228 THR A N 1
ATOM 1787 C CA . THR A 1 228 ? 19.703 -13.719 6.164 1 78.31 228 THR A CA 1
ATOM 1788 C C . THR A 1 228 ? 20.719 -14.102 5.094 1 78.31 228 THR A C 1
ATOM 1790 O O . THR A 1 228 ? 20.781 -15.25 4.672 1 78.31 228 THR A O 1
ATOM 1793 N N . SER A 1 229 ? 21.469 -13.156 4.68 1 77.31 229 SER A N 1
ATOM 1794 C CA . SER A 1 229 ? 22.484 -13.438 3.668 1 77.31 229 SER A CA 1
ATOM 1795 C C . SER A 1 229 ? 23.609 -14.297 4.23 1 77.31 229 SER A C 1
ATOM 1797 O O . SER A 1 229 ? 24.125 -15.18 3.545 1 77.31 229 SER A O 1
ATOM 1799 N N . ILE A 1 230 ? 23.953 -14.102 5.473 1 75.94 230 ILE A N 1
ATOM 1800 C CA . ILE A 1 230 ? 25.047 -14.844 6.105 1 75.94 230 ILE A CA 1
ATOM 1801 C C . ILE A 1 230 ? 24.594 -16.281 6.363 1 75.94 230 ILE A C 1
ATOM 1803 O O . ILE A 1 230 ? 25.375 -17.219 6.145 1 75.94 230 ILE A O 1
ATOM 1807 N N . ILE A 1 231 ? 23.312 -16.453 6.695 1 75.19 231 ILE A N 1
ATOM 1808 C CA . ILE A 1 231 ? 22.828 -17.781 7.027 1 75.19 231 ILE A CA 1
ATOM 1809 C C . ILE A 1 231 ? 22.375 -18.5 5.758 1 75.19 231 ILE A C 1
ATOM 1811 O O . ILE A 1 231 ? 22.172 -19.719 5.762 1 75.19 231 ILE A O 1
ATOM 1815 N N . HIS A 1 232 ? 22.438 -17.844 4.688 1 70.69 232 HIS A N 1
ATOM 1816 C CA . HIS A 1 232 ? 22.062 -18.391 3.389 1 70.69 232 HIS A CA 1
ATOM 1817 C C . HIS A 1 232 ? 20.688 -19.047 3.438 1 70.69 232 HIS A C 1
ATOM 1819 O O . HIS A 1 232 ? 20.531 -20.188 2.996 1 70.69 232 HIS A O 1
ATOM 1825 N N . THR A 1 233 ? 19.859 -18.359 3.994 1 73.81 233 THR A N 1
ATOM 1826 C CA . THR A 1 233 ? 18.516 -18.906 4.121 1 73.81 233 THR A CA 1
ATOM 1827 C C . THR A 1 233 ? 17.641 -18.484 2.939 1 73.81 233 THR A C 1
ATOM 1829 O O . THR A 1 233 ? 17.922 -17.484 2.291 1 73.81 233 THR A O 1
ATOM 1832 N N . ILE A 1 234 ? 16.766 -19.328 2.561 1 79.25 234 ILE A N 1
ATOM 1833 C CA . ILE A 1 234 ? 15.797 -19.078 1.504 1 79.25 234 ILE A CA 1
ATOM 1834 C C . ILE A 1 234 ? 14.961 -17.844 1.85 1 79.25 234 ILE A C 1
ATOM 1836 O O . ILE A 1 234 ? 14.359 -17.234 0.969 1 79.25 234 ILE A O 1
ATOM 1840 N N . GLY A 1 235 ? 15.102 -17.5 3.09 1 75.25 235 GLY A N 1
ATOM 1841 C CA . GLY A 1 235 ? 14.414 -16.297 3.562 1 75.25 235 GLY A CA 1
ATOM 1842 C C . GLY A 1 235 ? 14.906 -15.031 2.9 1 75.25 235 GLY A C 1
ATOM 1843 O O . GLY A 1 235 ? 14.18 -14.039 2.838 1 75.25 235 GLY A O 1
ATOM 1844 N N . LEU A 1 236 ? 16.094 -15.086 2.334 1 77.38 236 LEU A N 1
ATOM 1845 C CA . LEU A 1 236 ? 16.641 -13.93 1.638 1 77.38 236 LEU A CA 1
ATOM 1846 C C . LEU A 1 236 ? 15.773 -13.539 0.449 1 77.38 236 LEU A C 1
ATOM 1848 O O . LEU A 1 236 ? 15.578 -12.352 0.18 1 77.38 236 LEU A O 1
ATOM 1852 N N . TRP A 1 237 ? 15.141 -14.523 -0.163 1 78.75 237 TRP A N 1
ATOM 1853 C CA . TRP A 1 237 ? 14.297 -14.281 -1.327 1 78.75 237 TRP A CA 1
ATOM 1854 C C . TRP A 1 237 ? 13.008 -13.562 -0.924 1 78.75 237 TRP A C 1
ATOM 1856 O O . TRP A 1 237 ? 12.43 -12.82 -1.717 1 78.75 237 TRP A O 1
ATOM 1866 N N . ILE A 1 238 ? 12.695 -13.703 0.256 1 84.19 238 ILE A N 1
ATOM 1867 C CA . ILE A 1 238 ? 11.461 -13.102 0.753 1 84.19 238 ILE A CA 1
ATOM 1868 C C . ILE A 1 238 ? 11.703 -11.641 1.123 1 84.19 238 ILE A C 1
ATOM 1870 O O . ILE A 1 238 ? 10.898 -10.766 0.792 1 84.19 238 ILE A O 1
ATOM 1874 N N . VAL A 1 239 ? 12.828 -11.414 1.65 1 82.94 239 VAL A N 1
ATOM 1875 C CA . VAL A 1 239 ? 13.055 -10.109 2.262 1 82.94 239 VAL A CA 1
ATOM 1876 C C . VAL A 1 239 ? 13.656 -9.156 1.234 1 82.94 239 VAL A C 1
ATOM 1878 O O . VAL A 1 239 ? 13.508 -7.934 1.349 1 82.94 239 VAL A O 1
ATOM 1881 N N . LEU A 1 240 ? 14.234 -9.609 0.192 1 82.5 240 LEU A N 1
ATOM 1882 C CA . LEU A 1 240 ? 14.945 -8.781 -0.774 1 82.5 240 LEU A CA 1
ATOM 1883 C C . LEU A 1 240 ? 13.977 -7.953 -1.605 1 82.5 240 LEU A C 1
ATOM 1885 O O . LEU A 1 240 ? 14.234 -6.777 -1.887 1 82.5 240 LEU A O 1
ATOM 1889 N N . ASP A 1 241 ? 12.859 -8.453 -1.864 1 88.81 241 ASP A N 1
ATOM 1890 C CA . ASP A 1 241 ? 11.977 -7.836 -2.848 1 88.81 241 ASP A CA 1
ATOM 1891 C C . ASP A 1 241 ? 11.25 -6.633 -2.25 1 88.81 241 ASP A C 1
ATOM 1893 O O . ASP A 1 241 ? 11.07 -5.613 -2.92 1 88.81 241 ASP A O 1
ATOM 1897 N N . PRO A 1 242 ? 10.914 -6.707 -1.021 1 91.12 242 PRO A N 1
ATOM 1898 C CA . PRO A 1 242 ? 10.195 -5.551 -0.478 1 91.12 242 PRO A CA 1
ATOM 1899 C C . PRO A 1 242 ? 11.125 -4.406 -0.087 1 91.12 242 PRO A C 1
ATOM 1901 O O . PRO A 1 242 ? 10.656 -3.33 0.295 1 91.12 242 PRO A O 1
ATOM 1904 N N . ILE A 1 243 ? 12.359 -4.488 -0.298 1 87.5 243 ILE A N 1
ATOM 1905 C CA . ILE A 1 243 ? 13.328 -3.51 0.19 1 87.5 243 ILE A CA 1
ATOM 1906 C C . ILE A 1 243 ? 13.203 -2.219 -0.618 1 87.5 243 ILE A C 1
ATOM 1908 O O . ILE A 1 243 ? 13.164 -1.126 -0.05 1 87.5 243 ILE A O 1
ATOM 1912 N N . PRO A 1 244 ? 13.086 -2.291 -1.903 1 90.88 244 PRO A N 1
ATOM 1913 C CA . PRO A 1 244 ? 13.016 -1.049 -2.676 1 90.88 244 PRO A CA 1
ATOM 1914 C C . PRO A 1 244 ? 11.859 -0.148 -2.248 1 90.88 244 PRO A C 1
ATOM 1916 O O . PRO A 1 244 ? 12.07 1.028 -1.94 1 90.88 244 PRO A O 1
ATOM 1919 N N . PRO A 1 245 ? 10.656 -0.713 -2.148 1 93.19 245 PRO A N 1
ATOM 1920 C CA . PRO A 1 245 ? 9.578 0.176 -1.696 1 93.19 245 PRO A CA 1
ATOM 1921 C C . PRO A 1 245 ? 9.766 0.642 -0.254 1 93.19 245 PRO A C 1
ATOM 1923 O O . PRO A 1 245 ? 9.359 1.752 0.098 1 93.19 245 PRO A O 1
ATOM 1926 N N . ILE A 1 246 ? 10.375 -0.134 0.567 1 88.5 246 ILE A N 1
ATOM 1927 C CA . ILE A 1 246 ? 10.633 0.267 1.946 1 88.5 246 ILE A CA 1
ATOM 1928 C C . ILE A 1 246 ? 11.617 1.429 1.974 1 88.5 246 ILE A C 1
ATOM 1930 O O . ILE A 1 246 ? 11.422 2.408 2.693 1 88.5 246 ILE A O 1
ATOM 1934 N N . ILE A 1 247 ? 12.617 1.334 1.155 1 85.31 247 ILE A N 1
ATOM 1935 C CA . ILE A 1 247 ? 13.594 2.41 1.034 1 85.31 247 ILE A CA 1
ATOM 1936 C C . ILE A 1 247 ? 12.898 3.691 0.576 1 85.31 247 ILE A C 1
ATOM 1938 O O . ILE A 1 247 ? 13.141 4.77 1.123 1 85.31 247 ILE A O 1
ATOM 1942 N N . GLY A 1 248 ? 12.062 3.516 -0.397 1 87.12 248 GLY A N 1
ATOM 1943 C CA . GLY A 1 248 ? 11.32 4.668 -0.885 1 87.12 248 GLY A CA 1
ATOM 1944 C C . GLY A 1 248 ? 10.477 5.332 0.188 1 87.12 248 GLY A C 1
ATOM 1945 O O . GLY A 1 248 ? 10.453 6.562 0.289 1 87.12 248 GLY A O 1
ATOM 1946 N N . MET A 1 249 ? 9.836 4.543 0.968 1 88 249 MET A N 1
ATOM 1947 C CA . MET A 1 249 ? 8.984 5.066 2.027 1 88 249 MET A CA 1
ATOM 1948 C C . MET A 1 249 ? 9.805 5.824 3.066 1 88 249 MET A C 1
ATOM 1950 O O . MET A 1 249 ? 9.414 6.914 3.494 1 88 249 MET A O 1
ATOM 1954 N N . VAL A 1 250 ? 10.875 5.277 3.471 1 81.06 250 VAL A N 1
ATOM 1955 C CA . VAL A 1 250 ? 11.742 5.891 4.473 1 81.06 250 VAL A CA 1
ATOM 1956 C C . VAL A 1 250 ? 12.258 7.23 3.957 1 81.06 250 VAL A C 1
ATOM 1958 O O . VAL A 1 250 ? 12.242 8.234 4.68 1 81.06 250 VAL A O 1
ATOM 1961 N N . PHE A 1 251 ? 12.555 7.27 2.773 1 79.31 251 PHE A N 1
ATOM 1962 C CA . PHE A 1 251 ? 13.102 8.484 2.176 1 79.31 251 PHE A CA 1
ATOM 1963 C C . PHE A 1 251 ? 12.031 9.555 2.049 1 79.31 251 PHE A C 1
ATOM 1965 O O . PHE A 1 251 ? 12.281 10.734 2.316 1 79.31 251 PHE A O 1
ATOM 1972 N N . MET A 1 252 ? 10.891 9.172 1.652 1 80.12 252 MET A N 1
ATOM 1973 C CA . MET A 1 252 ? 9.812 10.148 1.503 1 80.12 252 MET A CA 1
ATOM 1974 C C . MET A 1 252 ? 9.453 10.766 2.848 1 80.12 252 MET A C 1
ATOM 1976 O O . MET A 1 252 ? 9.156 11.961 2.924 1 80.12 252 MET A O 1
ATOM 1980 N N . ASN A 1 253 ? 9.523 9.914 3.795 1 73.56 253 ASN A N 1
ATOM 1981 C CA . ASN A 1 253 ? 9.211 10.414 5.129 1 73.56 253 ASN A CA 1
ATOM 1982 C C . ASN A 1 253 ? 10.258 11.422 5.598 1 73.56 253 ASN A C 1
ATOM 1984 O O . ASN A 1 253 ? 9.914 12.453 6.18 1 73.56 253 ASN A O 1
ATOM 1988 N N . VAL A 1 254 ? 11.438 11.141 5.301 1 67.5 254 VAL A N 1
ATOM 1989 C CA . VAL A 1 254 ? 12.531 12.023 5.691 1 67.5 254 VAL A CA 1
ATOM 1990 C C . VAL A 1 254 ? 12.453 13.32 4.891 1 67.5 254 VAL A C 1
ATOM 1992 O O . VAL A 1 254 ? 12.664 14.406 5.434 1 67.5 254 VAL A O 1
ATOM 1995 N N . MET A 1 255 ? 12.062 13.25 3.684 1 69.81 255 MET A N 1
ATOM 1996 C CA . MET A 1 255 ? 12 14.406 2.801 1 69.81 255 MET A CA 1
ATOM 1997 C C . MET A 1 255 ? 10.836 15.32 3.176 1 69.81 255 MET A C 1
ATOM 1999 O O . MET A 1 255 ? 10.953 16.547 3.102 1 69.81 255 MET A O 1
ATOM 2003 N N . VAL A 1 256 ? 9.766 14.805 3.523 1 67 256 VAL A N 1
ATOM 2004 C CA . VAL A 1 256 ? 8.609 15.586 3.941 1 67 256 VAL A CA 1
ATOM 2005 C C . VAL A 1 256 ? 8.961 16.391 5.188 1 67 256 VAL A C 1
ATOM 2007 O O . VAL A 1 256 ? 8.617 17.578 5.285 1 67 256 VAL A O 1
ATOM 2010 N N . ARG A 1 257 ? 9.664 15.883 5.914 1 60 257 ARG A N 1
ATOM 2011 C CA . ARG A 1 257 ? 10.023 16.562 7.156 1 60 257 ARG A CA 1
ATOM 2012 C C . ARG A 1 257 ? 11.078 17.625 6.91 1 60 257 ARG A C 1
ATOM 2014 O O . ARG A 1 257 ? 11.031 18.703 7.512 1 60 257 ARG A O 1
ATOM 2021 N N . ALA A 1 258 ? 11.961 17.234 6.172 1 58.59 258 ALA A N 1
ATOM 2022 C CA . ALA A 1 258 ? 12.984 18.219 5.812 1 58.59 258 ALA A CA 1
ATOM 2023 C C . ALA A 1 258 ? 12.359 19.438 5.129 1 58.59 258 ALA A C 1
ATOM 2025 O O . ALA A 1 258 ? 12.828 20.562 5.32 1 58.59 258 ALA A O 1
ATOM 2026 N N . SER A 1 259 ? 11.375 19.156 4.363 1 57.91 259 SER A N 1
ATOM 2027 C CA . SER A 1 259 ? 10.719 20.25 3.652 1 57.91 259 SER A CA 1
ATOM 2028 C C . SER A 1 259 ? 9.93 21.125 4.609 1 57.91 259 SER A C 1
ATOM 2030 O O . SER A 1 259 ? 9.805 22.344 4.387 1 57.91 259 SER A O 1
ATOM 2032 N N . ARG A 1 260 ? 9.398 20.562 5.602 1 54.28 260 ARG A N 1
ATOM 2033 C CA . ARG A 1 260 ? 8.648 21.344 6.586 1 54.28 260 ARG A CA 1
ATOM 2034 C C . ARG A 1 260 ? 9.586 22.188 7.445 1 54.28 260 ARG A C 1
ATOM 2036 O O . ARG A 1 260 ? 9.227 23.281 7.875 1 54.28 260 ARG A O 1
ATOM 2043 N N . GLN A 1 261 ? 10.656 21.672 7.762 1 47.88 261 GLN A N 1
ATOM 2044 C CA . GLN A 1 261 ? 11.641 22.375 8.578 1 47.88 261 GLN A CA 1
ATOM 2045 C C . GLN A 1 261 ? 12.242 23.562 7.812 1 47.88 261 GLN A C 1
ATOM 2047 O O . GLN A 1 261 ? 12.562 24.578 8.406 1 47.88 261 GLN A O 1
ATOM 2052 N N . TYR A 1 262 ? 12.531 23.312 6.578 1 43.91 262 TYR A N 1
ATOM 2053 C CA . TYR A 1 262 ? 13.07 24.484 5.891 1 43.91 262 TYR A CA 1
ATOM 2054 C C . TYR A 1 262 ? 12.117 25.656 5.996 1 43.91 262 TYR A C 1
ATOM 2056 O O . TYR A 1 262 ? 12.539 26.812 5.902 1 43.91 262 TYR A O 1
ATOM 2064 N N . HIS A 1 263 ? 10.93 25.391 6.152 1 41.28 263 HIS A N 1
ATOM 2065 C CA . HIS A 1 263 ? 10.031 26.531 6.289 1 41.28 263 HIS A CA 1
ATOM 2066 C C . HIS A 1 263 ? 10.062 27.094 7.707 1 41.28 263 HIS A C 1
ATOM 2068 O O . HIS A 1 263 ? 9.641 28.234 7.938 1 41.28 263 HIS A O 1
ATOM 2074 N N . SER A 1 264 ? 10.203 26.281 8.633 1 37.91 264 SER A N 1
ATOM 2075 C CA . SER A 1 264 ? 10.414 26.984 9.891 1 37.91 264 SER A CA 1
ATOM 2076 C C . SER A 1 264 ? 11.773 27.672 9.93 1 37.91 264 SER A C 1
ATOM 2078 O O . SER A 1 264 ? 12.758 27.078 10.383 1 37.91 264 SER A O 1
ATOM 2080 N N . ASP A 1 265 ? 12.328 28.047 8.977 1 33.75 265 ASP A N 1
ATOM 2081 C CA . ASP A 1 265 ? 13.375 29.062 9.008 1 33.75 265 ASP A CA 1
ATOM 2082 C C . ASP A 1 265 ? 13.141 30.047 10.148 1 33.75 265 ASP A C 1
ATOM 2084 O O . ASP A 1 265 ? 13.758 31.109 10.188 1 33.75 265 ASP A O 1
ATOM 2088 N N . THR A 1 266 ? 12.211 29.922 10.875 1 33.62 266 THR A N 1
ATOM 2089 C CA . THR A 1 266 ? 12.422 30.562 12.172 1 33.62 266 THR A CA 1
ATOM 2090 C C . THR A 1 266 ? 13.648 29.969 12.867 1 33.62 266 THR A C 1
ATOM 2092 O O . THR A 1 266 ? 14.156 30.562 13.836 1 33.62 266 THR A O 1
ATOM 2095 N N . PHE A 1 267 ? 14.109 28.859 12.492 1 32.16 267 PHE A N 1
ATOM 2096 C CA . PHE A 1 267 ? 15.422 28.547 13.039 1 32.16 267 PHE A CA 1
ATOM 2097 C C . PHE A 1 267 ? 16.484 29.484 12.461 1 32.16 267 PHE A C 1
ATOM 2099 O O . PHE A 1 267 ? 17.422 29.875 13.164 1 32.16 267 PHE A O 1
ATOM 2106 N N . LEU A 1 268 ? 16.422 29.797 11.211 1 30.84 268 LEU A N 1
ATOM 2107 C CA . LEU A 1 268 ? 17.406 30.781 10.766 1 30.84 268 LEU A CA 1
ATOM 2108 C C . LEU A 1 268 ? 17.047 32.156 11.273 1 30.84 268 LEU A C 1
ATOM 2110 O O . LEU A 1 268 ? 17.938 33 11.461 1 30.84 268 LEU A O 1
ATOM 2114 N N . SER A 1 269 ? 15.844 32.562 11.398 1 30.89 269 SER A N 1
ATOM 2115 C CA . SER A 1 269 ? 15.68 33.875 11.992 1 30.89 269 SER A CA 1
ATOM 2116 C C . SER A 1 269 ? 15.969 33.844 13.484 1 30.89 269 SER A C 1
ATOM 2118 O O . SER A 1 269 ? 15.766 34.844 14.18 1 30.89 269 SER A O 1
ATOM 2120 N N . ILE A 1 270 ? 16.062 32.781 14.117 1 29.22 270 ILE A N 1
ATOM 2121 C CA . ILE A 1 270 ? 16.828 32.969 15.336 1 29.22 270 ILE A CA 1
ATOM 2122 C C . ILE A 1 270 ? 18.25 33.438 14.984 1 29.22 270 ILE A C 1
ATOM 2124 O O . ILE A 1 270 ? 19.016 32.688 14.375 1 29.22 270 ILE A O 1
ATOM 2128 N N . ASN A 1 271 ? 18.484 34.562 14.484 1 26.89 271 ASN A N 1
ATOM 2129 C CA . ASN A 1 271 ? 19.641 35.406 14.797 1 26.89 271 ASN A CA 1
ATOM 2130 C C . ASN A 1 271 ? 20.25 35.031 16.141 1 26.89 271 ASN A C 1
ATOM 2132 O O . ASN A 1 271 ? 19.609 35.156 17.188 1 26.89 271 ASN A O 1
ATOM 2136 N N . LEU A 1 272 ? 21.031 34.094 16.234 1 27.88 272 LEU A N 1
ATOM 2137 C CA . LEU A 1 272 ? 22.141 34.25 17.172 1 27.88 272 LEU A CA 1
ATOM 2138 C C . LEU A 1 272 ? 22.578 35.688 17.281 1 27.88 272 LEU A C 1
ATOM 2140 O O . LEU A 1 272 ? 23.234 36.219 16.375 1 27.88 272 LEU A O 1
ATOM 2144 N N . SER A 1 273 ? 21.781 36.625 17.453 1 27.83 273 SER A N 1
ATOM 2145 C CA . SER A 1 273 ? 22.375 37.75 18.156 1 27.83 273 SER A CA 1
ATOM 2146 C C . SER A 1 273 ? 23.375 37.281 19.203 1 27.83 273 SER A C 1
ATOM 2148 O O . SER A 1 273 ? 22.984 36.781 20.266 1 27.83 273 SER A O 1
ATOM 2150 N N . LEU A 1 274 ? 24.438 36.656 18.766 1 27.14 274 LEU A N 1
ATOM 2151 C CA . LEU A 1 274 ? 25.672 36.781 19.531 1 27.14 274 LEU A CA 1
ATOM 2152 C C . LEU A 1 274 ? 25.734 38.156 20.188 1 27.14 274 LEU A C 1
ATOM 2154 O O . LEU A 1 274 ? 25.312 39.156 19.609 1 27.14 274 LEU A O 1
ATOM 2158 N N . PRO A 1 275 ? 25.531 38.25 21.422 1 26.78 275 PRO A N 1
ATOM 2159 C CA . PRO A 1 275 ? 25.922 39.562 21.984 1 26.78 275 PRO A CA 1
ATOM 2160 C C . PRO A 1 275 ? 27.109 40.188 21.266 1 26.78 275 PRO A C 1
ATOM 2162 O O . PRO A 1 275 ? 27.984 39.469 20.766 1 26.78 275 PRO A O 1
ATOM 2165 N N . THR A 1 276 ? 26.938 41.188 20.422 1 28.38 276 THR A N 1
ATOM 2166 C CA . THR A 1 276 ? 27.953 42.156 20 1 28.38 276 THR A CA 1
ATOM 2167 C C . THR A 1 276 ? 29.062 42.25 21.047 1 28.38 276 THR A C 1
ATOM 2169 O O . THR A 1 276 ? 30 43.062 20.891 1 28.38 276 THR A O 1
ATOM 2172 N N . TYR A 1 277 ? 28.984 41.625 22.234 1 26.8 277 TYR A N 1
ATOM 2173 C CA . TYR A 1 277 ? 30.141 41.906 23.078 1 26.8 277 TYR A CA 1
ATOM 2174 C C . TYR A 1 277 ? 31.422 41.375 22.438 1 26.8 277 TYR A C 1
ATOM 2176 O O . TYR A 1 277 ? 32.531 41.781 22.797 1 26.8 277 TYR A O 1
ATOM 2184 N N . LEU A 1 278 ? 31.281 40.344 21.531 1 27.84 278 LEU A N 1
ATOM 2185 C CA . LEU A 1 278 ? 32.656 39.969 21.234 1 27.84 278 LEU A CA 1
ATOM 2186 C C . LEU A 1 278 ? 33.281 40.875 20.172 1 27.84 278 LEU A C 1
ATOM 2188 O O . LEU A 1 278 ? 34.469 40.812 19.906 1 27.84 278 LEU A O 1
ATOM 2192 N N . GLU A 1 279 ? 32.406 41.469 19.266 1 28.72 279 GLU A N 1
ATOM 2193 C CA . GLU A 1 279 ? 33.188 42.312 18.391 1 28.72 279 GLU A CA 1
ATOM 2194 C C . GLU A 1 279 ? 33.781 43.5 19.156 1 28.72 279 GLU A C 1
ATOM 2196 O O . GLU A 1 279 ? 34.781 44.094 18.719 1 28.72 279 GLU A O 1
ATOM 2201 N N . SER A 1 280 ? 33.062 44.031 20.125 1 25.98 280 SER A N 1
ATOM 2202 C CA . SER A 1 280 ? 33.656 45.312 20.484 1 25.98 280 SER A CA 1
ATOM 2203 C C . SER A 1 280 ? 35.031 45.094 21.078 1 25.98 280 SER A C 1
ATOM 2205 O O . SER A 1 280 ? 35.781 46.062 21.234 1 25.98 280 SER A O 1
ATOM 2207 N N . GLU A 1 281 ? 35.344 43.938 21.641 1 26.48 281 GLU A N 1
ATOM 2208 C CA . GLU A 1 281 ? 36.531 44.312 22.406 1 26.48 281 GLU A CA 1
ATOM 2209 C C . GLU A 1 281 ? 37.75 44.5 21.484 1 26.48 281 GLU A C 1
ATOM 2211 O O . GLU A 1 281 ? 38.781 44.969 21.922 1 26.48 281 GLU A O 1
ATOM 2216 N N . ASP A 1 282 ? 37.875 43.969 20.266 1 26.81 282 ASP A N 1
ATOM 2217 C CA . ASP A 1 282 ? 39.25 44.188 19.812 1 26.81 282 ASP A CA 1
ATOM 2218 C C . ASP A 1 282 ? 39.469 45.656 19.422 1 26.81 282 ASP A C 1
ATOM 2220 O O . ASP A 1 282 ? 40.625 46.062 19.203 1 26.81 282 ASP A O 1
ATOM 2224 N N . GLY A 1 283 ? 38.5 46.438 18.891 1 24.2 283 GLY A N 1
ATOM 2225 C CA . GLY A 1 283 ? 39.156 47.688 18.438 1 24.2 283 GLY A CA 1
ATOM 2226 C C . GLY A 1 283 ? 39.812 48.438 19.562 1 24.2 283 GLY A C 1
ATOM 2227 O O . GLY A 1 283 ? 40.375 49.531 19.344 1 24.2 283 GLY A O 1
ATOM 2228 N N . LYS A 1 284 ? 39.469 48.281 20.828 1 27.64 284 LYS A N 1
ATOM 2229 C CA . LYS A 1 284 ? 40.375 49.125 21.594 1 27.64 284 LYS A CA 1
ATOM 2230 C C . LYS A 1 284 ? 41.781 48.562 21.594 1 27.64 284 LYS A C 1
ATOM 2232 O O . LYS A 1 284 ? 42.719 49.219 22.062 1 27.64 284 LYS A O 1
ATOM 2237 N N . ALA A 1 285 ? 42.281 47.312 21.031 1 22.2 285 ALA A N 1
ATOM 2238 C CA . ALA A 1 285 ? 43.719 47.531 20.891 1 22.2 285 ALA A CA 1
ATOM 2239 C C . ALA A 1 285 ? 44.062 48.031 19.484 1 22.2 285 ALA A C 1
ATOM 2241 O O . ALA A 1 285 ? 43.344 47.719 18.516 1 22.2 285 ALA A O 1
ATOM 2242 N N . MET B 1 1 ? -1.477 -14.602 -24.406 1 47.59 1 MET B N 1
ATOM 2243 C CA . MET B 1 1 ? -2.131 -15.805 -23.906 1 47.59 1 MET B CA 1
ATOM 2244 C C . MET B 1 1 ? -3.443 -15.461 -23.219 1 47.59 1 MET B C 1
ATOM 2246 O O . MET B 1 1 ? -3.602 -14.359 -22.672 1 47.59 1 MET B O 1
ATOM 2250 N N . ALA B 1 2 ? -4.484 -16.156 -23.531 1 60.78 2 ALA B N 1
ATOM 2251 C CA . ALA B 1 2 ? -5.828 -15.992 -22.984 1 60.78 2 ALA B CA 1
ATOM 2252 C C . ALA B 1 2 ? -5.812 -15.977 -21.469 1 60.78 2 ALA B C 1
ATOM 2254 O O . ALA B 1 2 ? -5.016 -16.688 -20.844 1 60.78 2 ALA B O 1
ATOM 2255 N N . VAL B 1 3 ? -6.297 -15 -20.891 1 72.56 3 VAL B N 1
ATOM 2256 C CA . VAL B 1 3 ? -6.355 -14.906 -19.438 1 72.56 3 VAL B CA 1
ATOM 2257 C C . VAL B 1 3 ? -7.246 -16.016 -18.875 1 72.56 3 VAL B C 1
ATOM 2259 O O . VAL B 1 3 ? -8.438 -16.078 -19.203 1 72.56 3 VAL B O 1
ATOM 2262 N N . THR B 1 4 ? -6.621 -17.047 -18.312 1 83.31 4 THR B N 1
ATOM 2263 C CA . THR B 1 4 ? -7.332 -18.141 -17.656 1 83.31 4 THR B CA 1
ATOM 2264 C C . THR B 1 4 ? -7.727 -17.734 -16.234 1 83.31 4 THR B C 1
ATOM 2266 O O . THR B 1 4 ? -7.285 -16.688 -15.734 1 83.31 4 THR B O 1
ATOM 2269 N N . VAL B 1 5 ? -8.562 -18.547 -15.602 1 83 5 VAL B N 1
ATOM 2270 C CA . VAL B 1 5 ? -9.086 -18.266 -14.266 1 83 5 VAL B CA 1
ATOM 2271 C C . VAL B 1 5 ? -7.93 -18.219 -13.258 1 83 5 VAL B C 1
ATOM 2273 O O . VAL B 1 5 ? -7.82 -17.281 -12.469 1 83 5 VAL B O 1
ATOM 2276 N N . PRO B 1 6 ? -7 -19.156 -13.336 1 86.19 6 PRO B N 1
ATOM 2277 C CA . PRO B 1 6 ? -5.891 -19.094 -12.383 1 86.19 6 PRO B CA 1
ATOM 2278 C C . PRO B 1 6 ? -5.023 -17.844 -12.562 1 86.19 6 PRO B C 1
ATOM 2280 O O . PRO B 1 6 ? -4.598 -17.234 -11.578 1 86.19 6 PRO B O 1
ATOM 2283 N N . LYS B 1 7 ? -4.848 -17.516 -13.812 1 87.62 7 LYS B N 1
ATOM 2284 C CA . LYS B 1 7 ? -4.055 -16.312 -14.078 1 87.62 7 LYS B CA 1
ATOM 2285 C C . LYS B 1 7 ? -4.777 -15.062 -13.602 1 87.62 7 LYS B C 1
ATOM 2287 O O . LYS B 1 7 ? -4.152 -14.156 -13.047 1 87.62 7 LYS B O 1
ATOM 2292 N N . ALA B 1 8 ? -6.016 -15.016 -13.828 1 87.62 8 ALA B N 1
ATOM 2293 C CA . ALA B 1 8 ? -6.812 -13.875 -13.398 1 87.62 8 ALA B CA 1
ATOM 2294 C C . ALA B 1 8 ? -6.816 -13.75 -11.875 1 87.62 8 ALA B C 1
ATOM 2296 O O . ALA B 1 8 ? -6.684 -12.648 -11.336 1 87.62 8 ALA B O 1
ATOM 2297 N N . ASP B 1 9 ? -6.965 -14.82 -11.195 1 88.44 9 ASP B N 1
ATOM 2298 C CA . ASP B 1 9 ? -6.969 -14.812 -9.734 1 88.44 9 ASP B CA 1
ATOM 2299 C C . ASP B 1 9 ? -5.605 -14.398 -9.188 1 88.44 9 ASP B C 1
ATOM 2301 O O . ASP B 1 9 ? -5.52 -13.742 -8.148 1 88.44 9 ASP B O 1
ATOM 2305 N N . PHE B 1 10 ? -4.645 -14.789 -9.906 1 91.31 10 PHE B N 1
ATOM 2306 C CA . PHE B 1 10 ? -3.283 -14.422 -9.531 1 91.31 10 PHE B CA 1
ATOM 2307 C C . PHE B 1 10 ? -3.086 -12.914 -9.625 1 91.31 10 PHE B C 1
ATOM 2309 O O . PHE B 1 10 ? -2.621 -12.281 -8.68 1 91.31 10 PHE B O 1
ATOM 2316 N N . ILE B 1 11 ? -3.477 -12.367 -10.711 1 90.56 11 ILE B N 1
ATOM 2317 C CA . ILE B 1 11 ? -3.357 -10.93 -10.914 1 90.56 11 ILE B CA 1
ATOM 2318 C C . ILE B 1 11 ? -4.234 -10.188 -9.914 1 90.56 11 ILE B C 1
ATOM 2320 O O . ILE B 1 11 ? -3.836 -9.156 -9.367 1 90.56 11 ILE B O 1
ATOM 2324 N N . GLY B 1 12 ? -5.395 -10.719 -9.664 1 91.94 12 GLY B N 1
ATOM 2325 C CA . GLY B 1 12 ? -6.285 -10.133 -8.672 1 91.94 12 GLY B CA 1
ATOM 2326 C C . GLY B 1 12 ? -5.688 -10.102 -7.281 1 91.94 12 GLY B C 1
ATOM 2327 O O . GLY B 1 12 ? -5.871 -9.133 -6.539 1 91.94 12 GLY B O 1
ATOM 2328 N N . THR B 1 13 ? -4.969 -11.102 -6.957 1 93.62 13 THR B N 1
ATOM 2329 C CA . THR B 1 13 ? -4.348 -11.172 -5.641 1 93.62 13 THR B CA 1
ATOM 2330 C C . THR B 1 13 ? -3.244 -10.125 -5.504 1 93.62 13 THR B C 1
ATOM 2332 O O . THR B 1 13 ? -3.107 -9.492 -4.453 1 93.62 13 THR B O 1
ATOM 2335 N N . LEU B 1 14 ? -2.492 -9.977 -6.539 1 94.5 14 LEU B N 1
ATOM 2336 C CA . LEU B 1 14 ? -1.453 -8.953 -6.516 1 94.5 14 LEU B CA 1
ATOM 2337 C C . LEU B 1 14 ? -2.061 -7.566 -6.348 1 94.5 14 LEU B C 1
ATOM 2339 O O . LEU B 1 14 ? -1.559 -6.758 -5.566 1 94.5 14 LEU B O 1
ATOM 2343 N N . LEU B 1 15 ? -3.102 -7.359 -7 1 93.38 15 LEU B N 1
ATOM 2344 C CA . LEU B 1 15 ? -3.775 -6.07 -6.895 1 93.38 15 LEU B CA 1
ATOM 2345 C C . LEU B 1 15 ? -4.383 -5.883 -5.508 1 93.38 15 LEU B C 1
ATOM 2347 O O . LEU B 1 15 ? -4.359 -4.781 -4.957 1 93.38 15 LEU B O 1
ATOM 2351 N N . GLU B 1 16 ? -4.93 -6.922 -4.988 1 95.94 16 GLU B N 1
ATOM 2352 C CA . GLU B 1 16 ? -5.484 -6.844 -3.641 1 95.94 16 GLU B CA 1
ATOM 2353 C C . GLU B 1 16 ? -4.398 -6.523 -2.615 1 95.94 16 GLU B C 1
ATOM 2355 O O . GLU B 1 16 ? -4.609 -5.707 -1.716 1 95.94 16 GLU B O 1
ATOM 2360 N N . THR B 1 17 ? -3.328 -7.188 -2.781 1 95.81 17 THR B N 1
ATOM 2361 C CA . THR B 1 17 ? -2.217 -6.945 -1.867 1 95.81 17 THR B CA 1
ATOM 2362 C C . THR B 1 17 ? -1.72 -5.508 -1.988 1 95.81 17 THR B C 1
ATOM 2364 O O . THR B 1 17 ? -1.413 -4.863 -0.982 1 95.81 17 THR B O 1
ATOM 2367 N N . LEU B 1 18 ? -1.691 -5.062 -3.199 1 95.31 18 LEU B N 1
ATOM 2368 C CA . LEU B 1 18 ? -1.319 -3.672 -3.451 1 95.31 18 LEU B CA 1
ATOM 2369 C C . LEU B 1 18 ? -2.285 -2.717 -2.758 1 95.31 18 LEU B C 1
ATOM 2371 O O . LEU B 1 18 ? -1.858 -1.816 -2.031 1 95.31 18 LEU B O 1
ATOM 2375 N N . CYS B 1 19 ? -3.504 -2.916 -2.939 1 94.75 19 CYS B N 1
ATOM 2376 C CA . CYS B 1 19 ? -4.535 -2.059 -2.363 1 94.75 19 CYS B CA 1
ATOM 2377 C C . CYS B 1 19 ? -4.562 -2.186 -0.845 1 94.75 19 CYS B C 1
ATOM 2379 O O . CYS B 1 19 ? -4.848 -1.216 -0.142 1 94.75 19 CYS B O 1
ATOM 2381 N N . TYR B 1 20 ? -4.34 -3.396 -0.386 1 96 20 TYR B N 1
ATOM 2382 C CA . TYR B 1 20 ? -4.285 -3.592 1.059 1 96 20 TYR B CA 1
ATOM 2383 C C . TYR B 1 20 ? -3.16 -2.766 1.676 1 96 20 TYR B C 1
ATOM 2385 O O . TYR B 1 20 ? -3.312 -2.219 2.77 1 96 20 TYR B O 1
ATOM 2393 N N . GLY B 1 21 ? -2.031 -2.727 1.004 1 94.5 21 GLY B N 1
ATOM 2394 C CA . GLY B 1 21 ? -0.96 -1.867 1.48 1 94.5 21 GLY B CA 1
ATOM 2395 C C . GLY B 1 21 ? -1.365 -0.409 1.585 1 94.5 21 GLY B C 1
ATOM 2396 O O . GLY B 1 21 ? -1.084 0.248 2.59 1 94.5 21 GLY B O 1
ATOM 2397 N N . MET B 1 22 ? -1.978 0.031 0.571 1 92.25 22 MET B N 1
ATOM 2398 C CA . MET B 1 22 ? -2.488 1.398 0.603 1 92.25 22 MET B CA 1
ATOM 2399 C C . MET B 1 22 ? -3.475 1.585 1.751 1 92.25 22 MET B C 1
ATOM 2401 O O . MET B 1 22 ? -3.385 2.557 2.502 1 92.25 22 MET B O 1
ATOM 2405 N N . TYR B 1 23 ? -4.336 0.679 1.889 1 93.75 23 TYR B N 1
ATOM 2406 C CA . TYR B 1 23 ? -5.352 0.718 2.936 1 93.75 23 TYR B CA 1
ATOM 2407 C C . TYR B 1 23 ? -4.707 0.743 4.316 1 93.75 23 TYR B C 1
ATOM 2409 O O . TYR B 1 23 ? -5.172 1.453 5.211 1 93.75 23 TYR B O 1
ATOM 2417 N N . PHE B 1 24 ? -3.697 -0.074 4.438 1 93 24 PHE B N 1
ATOM 2418 C CA . PHE B 1 24 ? -3.021 -0.156 5.727 1 93 24 PHE B CA 1
ATOM 2419 C C . PHE B 1 24 ? -2.514 1.214 6.16 1 93 24 PHE B C 1
ATOM 2421 O O . PHE B 1 24 ? -2.609 1.575 7.336 1 93 24 PHE B O 1
ATOM 2428 N N . VAL B 1 25 ? -2.027 1.993 5.234 1 88.56 25 VAL B N 1
ATOM 2429 C CA . VAL B 1 25 ? -1.538 3.334 5.547 1 88.56 25 VAL B CA 1
ATOM 2430 C C . VAL B 1 25 ? -2.707 4.23 5.945 1 88.56 25 VAL B C 1
ATOM 2432 O O . VAL B 1 25 ? -2.617 4.98 6.922 1 88.56 25 VAL B O 1
ATOM 2435 N N . PHE B 1 26 ? -3.781 4.102 5.219 1 87.06 26 PHE B N 1
ATOM 2436 C CA . PHE B 1 26 ? -4.965 4.887 5.547 1 87.06 26 PHE B CA 1
ATOM 2437 C C . PHE B 1 26 ? -5.496 4.512 6.926 1 87.06 26 PHE B C 1
ATOM 2439 O O . PHE B 1 26 ? -5.914 5.383 7.691 1 87.06 26 PHE B O 1
ATOM 2446 N N . PHE B 1 27 ? -5.457 3.268 7.219 1 91.25 27 PHE B N 1
ATOM 2447 C CA . PHE B 1 27 ? -5.938 2.779 8.508 1 91.25 27 PHE B CA 1
ATOM 2448 C C . PHE B 1 27 ? -5.082 3.324 9.648 1 91.25 27 PHE B C 1
ATOM 2450 O O . PHE B 1 27 ? -5.609 3.812 10.648 1 91.25 27 PHE B O 1
ATOM 2457 N N . THR B 1 28 ? -3.807 3.299 9.469 1 86.38 28 THR B N 1
ATOM 2458 C CA . THR B 1 28 ? -2.904 3.783 10.508 1 86.38 28 THR B CA 1
ATOM 2459 C C . THR B 1 28 ? -3.064 5.289 10.711 1 86.38 28 THR B C 1
ATOM 2461 O O . THR B 1 28 ? -3.02 5.781 11.836 1 86.38 28 THR B O 1
ATOM 2464 N N . ARG B 1 29 ? -3.215 5.918 9.609 1 81.19 29 ARG B N 1
ATOM 2465 C CA . ARG B 1 29 ? -3.453 7.352 9.703 1 81.19 29 ARG B CA 1
ATOM 2466 C C . ARG B 1 29 ? -4.758 7.645 10.438 1 81.19 29 ARG B C 1
ATOM 2468 O O . ARG B 1 29 ? -4.836 8.586 11.227 1 81.19 29 ARG B O 1
ATOM 2475 N N . PHE B 1 30 ? -5.734 6.914 10.195 1 84.44 30 PHE B N 1
ATOM 2476 C CA . PHE B 1 30 ? -7.031 7.09 10.836 1 84.44 30 PHE B CA 1
ATOM 2477 C C . PHE B 1 30 ? -6.93 6.852 12.336 1 84.44 30 PHE B C 1
ATOM 2479 O O . PHE B 1 30 ? -7.48 7.617 13.133 1 84.44 30 PHE B O 1
ATOM 2486 N N . ILE B 1 31 ? -6.246 5.785 12.672 1 84.75 31 ILE B N 1
ATOM 2487 C CA . ILE B 1 31 ? -6.059 5.473 14.086 1 84.75 31 ILE B CA 1
ATOM 2488 C C . ILE B 1 31 ? -5.309 6.613 14.773 1 84.75 31 ILE B C 1
ATOM 2490 O O . ILE B 1 31 ? -5.613 6.965 15.914 1 84.75 31 ILE B O 1
ATOM 2494 N N . ARG B 1 32 ? -4.391 7.219 14.117 1 79.06 32 ARG B N 1
ATOM 2495 C CA . ARG B 1 32 ? -3.629 8.336 14.672 1 79.06 32 ARG B CA 1
ATOM 2496 C C . ARG B 1 32 ? -4.52 9.547 14.898 1 79.06 32 ARG B C 1
ATOM 2498 O O . ARG B 1 32 ? -4.383 10.25 15.898 1 79.06 32 ARG B O 1
ATOM 2505 N N . VAL B 1 33 ? -5.348 9.766 13.977 1 77.75 33 VAL B N 1
ATOM 2506 C CA . VAL B 1 33 ? -6.281 10.883 14.094 1 77.75 33 VAL B CA 1
ATOM 2507 C C . VAL B 1 33 ? -7.23 10.641 15.266 1 77.75 33 VAL B C 1
ATOM 2509 O O . VAL B 1 33 ? -7.504 11.547 16.047 1 77.75 33 VAL B O 1
ATOM 2512 N N . LEU B 1 34 ? -7.695 9.43 15.406 1 80.44 34 LEU B N 1
ATOM 2513 C CA . LEU B 1 34 ? -8.586 9.094 16.5 1 80.44 34 LEU B CA 1
ATOM 2514 C C . LEU B 1 34 ? -7.859 9.195 17.844 1 80.44 34 LEU B C 1
ATOM 2516 O O . LEU B 1 34 ? -8.453 9.602 18.844 1 80.44 34 LEU B O 1
ATOM 2520 N N . TYR B 1 35 ? -6.641 8.797 17.812 1 80.56 35 TYR B N 1
ATOM 2521 C CA . TYR B 1 35 ? -5.832 8.883 19.016 1 80.56 35 TYR B CA 1
ATOM 2522 C C . TYR B 1 35 ? -5.637 10.336 19.438 1 80.56 35 TYR B C 1
ATOM 2524 O O . TYR B 1 35 ? -5.738 10.664 20.625 1 80.56 35 TYR B O 1
ATOM 2532 N N . ALA B 1 36 ? -5.348 11.164 18.547 1 75 36 ALA B N 1
ATOM 2533 C CA . ALA B 1 36 ? -5.223 12.594 18.828 1 75 36 ALA B CA 1
ATOM 2534 C C . ALA B 1 36 ? -6.527 13.164 19.375 1 75 36 ALA B C 1
ATOM 2536 O O . ALA B 1 36 ? -6.512 13.992 20.281 1 75 36 ALA B O 1
ATOM 2537 N N . ARG B 1 37 ? -7.539 12.688 18.875 1 76.31 37 ARG B N 1
ATOM 2538 C CA . ARG B 1 37 ? -8.844 13.117 19.359 1 76.31 37 ARG B CA 1
ATOM 2539 C C . ARG B 1 37 ? -9.094 12.625 20.781 1 76.31 37 ARG B C 1
ATOM 2541 O O . ARG B 1 37 ? -9.664 13.336 21.594 1 76.31 37 ARG B O 1
ATOM 2548 N N . HIS B 1 38 ? -8.734 11.477 20.953 1 77.44 38 HIS B N 1
ATOM 2549 C CA . HIS B 1 38 ? -8.859 10.906 22.281 1 77.44 38 HIS B CA 1
ATOM 2550 C C . HIS B 1 38 ? -8.07 11.719 23.312 1 77.44 38 HIS B C 1
ATOM 2552 O O . HIS B 1 38 ? -8.562 11.992 24.406 1 77.44 38 HIS B O 1
ATOM 2558 N N . LEU B 1 39 ? -6.934 12.164 22.953 1 77.62 39 LEU B N 1
ATOM 2559 C CA . LEU B 1 39 ? -6.082 12.969 23.812 1 77.62 39 LEU B CA 1
ATOM 2560 C C . LEU B 1 39 ? -6.684 14.359 24.031 1 77.62 39 LEU B C 1
ATOM 2562 O O . LEU B 1 39 ? -6.48 14.969 25.078 1 77.62 39 LEU B O 1
ATOM 2566 N N . ALA B 1 40 ? -7.395 14.797 23.109 1 73.5 40 ALA B N 1
ATOM 2567 C CA . ALA B 1 40 ? -8.055 16.094 23.203 1 73.5 40 ALA B CA 1
ATOM 2568 C C . ALA B 1 40 ? -9.352 15.992 24 1 73.5 40 ALA B C 1
ATOM 2570 O O . ALA B 1 40 ? -10.062 16.984 24.172 1 73.5 40 ALA B O 1
ATOM 2571 N N . GLY B 1 41 ? -9.703 14.797 24.5 1 75.81 41 GLY B N 1
ATOM 2572 C CA . GLY B 1 41 ? -10.852 14.633 25.375 1 75.81 41 GLY B CA 1
ATOM 2573 C C . GLY B 1 41 ? -12.125 14.289 24.625 1 75.81 41 GLY B C 1
ATOM 2574 O O . GLY B 1 41 ? -13.219 14.383 25.188 1 75.81 41 GLY B O 1
ATOM 2575 N N . ARG B 1 42 ? -12.062 14.016 23.406 1 76.25 42 ARG B N 1
ATOM 2576 C CA . ARG B 1 42 ? -13.242 13.68 22.625 1 76.25 42 ARG B CA 1
ATOM 2577 C C . ARG B 1 42 ? -13.117 12.281 22.031 1 76.25 42 ARG B C 1
ATOM 2579 O O . ARG B 1 42 ? -12.938 12.125 20.812 1 76.25 42 ARG B O 1
ATOM 2586 N N . PRO B 1 43 ? -13.328 11.344 22.859 1 74.12 43 PRO B N 1
ATOM 2587 C CA . PRO B 1 43 ? -13.117 9.984 22.344 1 74.12 43 PRO B CA 1
ATOM 2588 C C . PRO B 1 43 ? -14.227 9.531 21.406 1 74.12 43 PRO B C 1
ATOM 2590 O O . PRO B 1 43 ? -15.398 9.844 21.625 1 74.12 43 PRO B O 1
ATOM 2593 N N . ALA B 1 44 ? -13.898 9.07 20.25 1 76.88 44 ALA B N 1
ATOM 2594 C CA . ALA B 1 44 ? -14.812 8.484 19.281 1 76.88 44 ALA B CA 1
ATOM 2595 C C . ALA B 1 44 ? -14.703 6.961 19.281 1 76.88 44 ALA B C 1
ATOM 2597 O O . ALA B 1 44 ? -14.266 6.363 18.297 1 76.88 44 ALA B O 1
ATOM 2598 N N . ARG B 1 45 ? -15.227 6.316 20.25 1 79.75 45 ARG B N 1
ATOM 2599 C CA . ARG B 1 45 ? -15.062 4.883 20.469 1 79.75 45 ARG B CA 1
ATOM 2600 C C . ARG B 1 45 ? -15.797 4.082 19.406 1 79.75 45 ARG B C 1
ATOM 2602 O O . ARG B 1 45 ? -15.328 3.027 18.969 1 79.75 45 ARG B O 1
ATOM 2609 N N . TYR B 1 46 ? -16.953 4.562 19.047 1 78.38 46 TYR B N 1
ATOM 2610 C CA . TYR B 1 46 ? -17.734 3.85 18.047 1 78.38 46 TYR B CA 1
ATOM 2611 C C . TYR B 1 46 ? -17 3.824 16.703 1 78.38 46 TYR B C 1
ATOM 2613 O O . TYR B 1 46 ? -17 2.807 16.016 1 78.38 46 TYR B O 1
ATOM 2621 N N . LEU B 1 47 ? -16.359 4.883 16.359 1 81 47 LEU B N 1
ATOM 2622 C CA . LEU B 1 47 ? -15.625 4.949 15.102 1 81 47 LEU B CA 1
ATOM 2623 C C . LEU B 1 47 ? -14.422 4.02 15.125 1 81 47 LEU B C 1
ATOM 2625 O O . LEU B 1 47 ? -14.094 3.391 14.117 1 81 47 LEU B O 1
ATOM 2629 N N . LEU B 1 48 ? -13.859 3.938 16.281 1 85.44 48 LEU B N 1
ATOM 2630 C CA . LEU B 1 48 ? -12.711 3.047 16.438 1 85.44 48 LEU B CA 1
ATOM 2631 C C . LEU B 1 48 ? -13.133 1.589 16.297 1 85.44 48 LEU B C 1
ATOM 2633 O O . LEU B 1 48 ? -12.453 0.802 15.641 1 85.44 48 LEU B O 1
ATOM 2637 N N . ALA B 1 49 ? -14.234 1.304 16.906 1 87.56 49 ALA B N 1
ATOM 2638 C CA . ALA B 1 49 ? -14.734 -0.068 16.828 1 87.56 49 ALA B CA 1
ATOM 2639 C C . ALA B 1 49 ? -15.055 -0.461 15.391 1 87.56 49 ALA B C 1
ATOM 2641 O O . ALA B 1 49 ? -14.695 -1.556 14.945 1 87.56 49 ALA B O 1
ATOM 2642 N N . ILE B 1 50 ? -15.664 0.39 14.695 1 86.94 50 ILE B N 1
ATOM 2643 C CA . ILE B 1 50 ? -16.016 0.127 13.305 1 86.94 50 ILE B CA 1
ATOM 2644 C C . ILE B 1 50 ? -14.75 -0.024 12.469 1 86.94 50 ILE B C 1
ATOM 2646 O O . ILE B 1 50 ? -14.664 -0.913 11.617 1 86.94 50 ILE B O 1
ATOM 2650 N N . ALA B 1 51 ? -13.805 0.825 12.742 1 89.69 51 ALA B N 1
ATOM 2651 C CA . ALA B 1 51 ? -12.547 0.77 12.008 1 89.69 51 ALA B CA 1
ATOM 2652 C C . ALA B 1 51 ? -11.836 -0.562 12.234 1 89.69 51 ALA B C 1
ATOM 2654 O O . ALA B 1 51 ? -11.281 -1.145 11.297 1 89.69 51 ALA B O 1
ATOM 2655 N N . ILE B 1 52 ? -11.898 -1.047 13.422 1 92.38 52 ILE B N 1
ATOM 2656 C C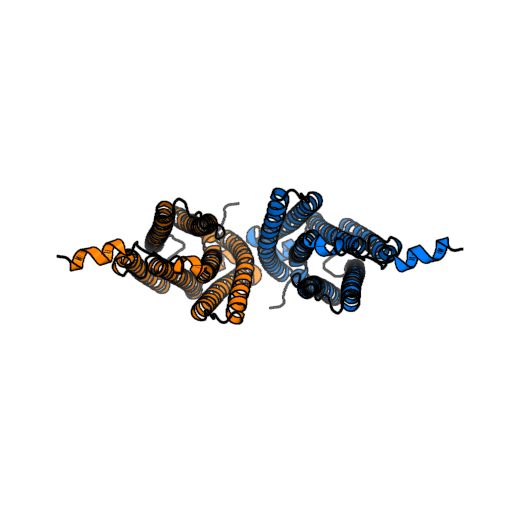A . ILE B 1 52 ? -11.242 -2.303 13.766 1 92.38 52 ILE B CA 1
ATOM 2657 C C . ILE B 1 52 ? -11.953 -3.465 13.078 1 92.38 52 ILE B C 1
ATOM 2659 O O . ILE B 1 52 ? -11.305 -4.379 12.562 1 92.38 52 ILE B O 1
ATOM 2663 N N . VAL B 1 53 ? -13.242 -3.381 13.086 1 93.12 53 VAL B N 1
ATOM 2664 C CA . VAL B 1 53 ? -14.016 -4.441 12.453 1 93.12 53 VAL B CA 1
ATOM 2665 C C . VAL B 1 53 ? -13.703 -4.477 10.953 1 93.12 53 VAL B C 1
ATOM 2667 O O . VAL B 1 53 ? -13.469 -5.547 10.391 1 93.12 53 VAL B O 1
ATOM 2670 N N . ILE B 1 54 ? -13.695 -3.363 10.305 1 94 54 ILE B N 1
ATOM 2671 C CA . ILE B 1 54 ? -13.406 -3.271 8.875 1 94 54 ILE B CA 1
ATOM 2672 C C . ILE B 1 54 ? -11.992 -3.785 8.602 1 94 54 ILE B C 1
ATOM 2674 O O . ILE B 1 54 ? -11.766 -4.523 7.641 1 94 54 ILE B O 1
ATOM 2678 N N . PHE B 1 55 ? -11.086 -3.477 9.469 1 95.81 55 PHE B N 1
ATOM 2679 C CA . PHE B 1 55 ? -9.703 -3.912 9.328 1 95.81 55 PHE B CA 1
ATOM 2680 C C . PHE B 1 55 ? -9.602 -5.43 9.406 1 95.81 55 PHE B C 1
ATOM 2682 O O . PHE B 1 55 ? -8.914 -6.055 8.594 1 95.81 55 PHE B O 1
ATOM 2689 N N . LEU B 1 56 ? -10.281 -5.926 10.328 1 95.62 56 LEU B N 1
ATOM 2690 C CA . LEU B 1 56 ? -10.234 -7.371 10.523 1 95.62 56 LEU B CA 1
ATOM 2691 C C . LEU B 1 56 ? -10.859 -8.102 9.344 1 95.62 56 LEU B C 1
ATOM 2693 O O . LEU B 1 56 ? -10.344 -9.133 8.898 1 95.62 56 LEU B O 1
ATOM 2697 N N . LEU B 1 57 ? -11.906 -7.602 8.906 1 96.06 57 LEU B N 1
ATOM 2698 C CA . LEU B 1 57 ? -12.594 -8.227 7.777 1 96.06 57 LEU B CA 1
ATOM 2699 C C . LEU B 1 57 ? -11.727 -8.172 6.52 1 96.06 57 LEU B C 1
ATOM 2701 O O . LEU B 1 57 ? -11.586 -9.172 5.812 1 96.06 57 LEU B O 1
ATOM 2705 N N . ILE B 1 58 ? -11.117 -7.027 6.258 1 96.44 58 ILE B N 1
ATOM 2706 C CA . ILE B 1 58 ? -10.289 -6.863 5.066 1 96.44 58 ILE B CA 1
ATOM 2707 C C . ILE B 1 58 ? -9.047 -7.742 5.18 1 96.44 58 ILE B C 1
ATOM 2709 O O . ILE B 1 58 ? -8.625 -8.359 4.199 1 96.44 58 ILE B O 1
ATOM 2713 N N . THR B 1 59 ? -8.539 -7.828 6.367 1 96.44 59 THR B N 1
ATOM 2714 C CA . THR B 1 59 ? -7.371 -8.672 6.598 1 96.44 59 THR B CA 1
ATOM 2715 C C . THR B 1 59 ? -7.73 -10.148 6.43 1 96.44 59 THR B C 1
ATOM 2717 O O . THR B 1 59 ? -6.953 -10.922 5.863 1 96.44 59 THR B O 1
ATOM 2720 N N . ALA B 1 60 ? -8.828 -10.445 6.93 1 95.44 60 ALA B N 1
ATOM 2721 C CA . ALA B 1 60 ? -9.289 -11.828 6.77 1 95.44 60 ALA B CA 1
ATOM 2722 C C . ALA B 1 60 ? -9.477 -12.172 5.297 1 95.44 60 ALA B C 1
ATOM 2724 O O . ALA B 1 60 ? -9.109 -13.266 4.859 1 95.44 60 ALA B O 1
ATOM 2725 N N . HIS B 1 61 ? -10.07 -11.297 4.57 1 95.25 61 HIS B N 1
ATOM 2726 C CA . HIS B 1 61 ? -10.266 -11.516 3.143 1 95.25 61 HIS B CA 1
ATOM 2727 C C . HIS B 1 61 ? -8.938 -11.742 2.43 1 95.25 61 HIS B C 1
ATOM 2729 O O . HIS B 1 61 ? -8.812 -12.672 1.629 1 95.25 61 HIS B O 1
ATOM 2735 N N . LEU B 1 62 ? -7.996 -10.906 2.736 1 95.81 62 LEU B N 1
ATOM 2736 C CA . LEU B 1 62 ? -6.676 -11.031 2.133 1 95.81 62 LEU B CA 1
ATOM 2737 C C . LEU B 1 62 ? -6.016 -12.344 2.541 1 95.81 62 LEU B C 1
ATOM 2739 O O . LEU B 1 62 ? -5.383 -13.008 1.718 1 95.81 62 LEU B O 1
ATOM 2743 N N . SER B 1 63 ? -6.176 -12.688 3.795 1 94.62 63 SER B N 1
ATOM 2744 C CA . SER B 1 63 ? -5.586 -13.922 4.293 1 94.62 63 SER B CA 1
ATOM 2745 C C . SER B 1 63 ? -6.145 -15.141 3.561 1 94.62 63 SER B C 1
ATOM 2747 O O . SER B 1 63 ? -5.398 -16.047 3.203 1 94.62 63 SER B O 1
ATOM 2749 N N . ILE B 1 64 ? -7.418 -15.133 3.352 1 92.69 64 ILE B N 1
ATOM 2750 C CA . ILE B 1 64 ? -8.055 -16.234 2.631 1 92.69 64 ILE B CA 1
ATOM 2751 C C . ILE B 1 64 ? -7.527 -16.281 1.198 1 92.69 64 ILE B C 1
ATOM 2753 O O . ILE B 1 64 ? -7.215 -17.359 0.683 1 92.69 64 ILE B O 1
ATOM 2757 N N . GLN B 1 65 ? -7.402 -15.141 0.591 1 92.94 65 GLN B N 1
ATOM 2758 C CA . GLN B 1 65 ? -6.941 -15.055 -0.792 1 92.94 65 GLN B CA 1
ATOM 2759 C C . GLN B 1 65 ? -5.484 -15.5 -0.914 1 92.94 65 GLN B C 1
ATOM 2761 O O . GLN B 1 65 ? -5.129 -16.234 -1.834 1 92.94 65 GLN B O 1
ATOM 2766 N N . VAL B 1 66 ? -4.676 -15.078 -0.015 1 92.88 66 VAL B N 1
ATOM 2767 C CA . VAL B 1 66 ? -3.262 -15.445 -0.036 1 92.88 66 VAL B CA 1
ATOM 2768 C C . VAL B 1 66 ? -3.115 -16.953 0.179 1 92.88 66 VAL B C 1
ATOM 2770 O O . VAL B 1 66 ? -2.295 -17.594 -0.475 1 92.88 66 VAL B O 1
ATOM 2773 N N . ASN B 1 67 ? -3.889 -17.516 1.065 1 91 67 ASN B N 1
ATOM 2774 C CA . ASN B 1 67 ? -3.861 -18.953 1.284 1 91 67 ASN B CA 1
ATOM 2775 C C . ASN B 1 67 ? -4.309 -19.719 0.042 1 91 67 ASN B C 1
ATOM 2777 O O . ASN B 1 67 ? -3.711 -20.734 -0.313 1 91 67 ASN B O 1
ATOM 2781 N N . ARG B 1 68 ? -5.273 -19.219 -0.591 1 89.19 68 ARG B N 1
ATOM 2782 C CA . ARG B 1 68 ? -5.801 -19.844 -1.797 1 89.19 68 ARG B CA 1
ATOM 2783 C C . ARG B 1 68 ? -4.754 -19.859 -2.906 1 89.19 68 ARG B C 1
ATOM 2785 O O . ARG B 1 68 ? -4.508 -20.906 -3.521 1 89.19 68 ARG B O 1
ATOM 2792 N N . ILE B 1 69 ? -4.133 -18.719 -3.148 1 90.5 69 ILE B N 1
ATOM 2793 C CA . ILE B 1 69 ? -3.189 -18.625 -4.254 1 90.5 69 ILE B CA 1
ATOM 2794 C C . ILE B 1 69 ? -1.929 -19.422 -3.932 1 90.5 69 ILE B C 1
ATOM 2796 O O . ILE B 1 69 ? -1.323 -20.031 -4.82 1 90.5 69 ILE B O 1
ATOM 2800 N N . THR B 1 70 ? -1.551 -19.453 -2.672 1 88.94 70 THR B N 1
ATOM 2801 C CA . THR B 1 70 ? -0.386 -20.234 -2.277 1 88.94 70 THR B CA 1
ATOM 2802 C C . THR B 1 70 ? -0.647 -21.719 -2.467 1 88.94 70 THR B C 1
ATOM 2804 O O . THR B 1 70 ? 0.209 -22.453 -2.977 1 88.94 70 THR B O 1
ATOM 2807 N N . ARG B 1 71 ? -1.786 -22.188 -2.15 1 87.81 71 ARG B N 1
ATOM 2808 C CA . ARG B 1 71 ? -2.141 -23.594 -2.338 1 87.81 71 ARG B CA 1
ATOM 2809 C C . ARG B 1 71 ? -2.258 -23.922 -3.818 1 87.81 71 ARG B C 1
ATOM 2811 O O . ARG B 1 71 ? -1.839 -25 -4.246 1 87.81 71 ARG B O 1
ATOM 2818 N N . ALA B 1 72 ? -2.74 -23.031 -4.574 1 88.25 72 ALA B N 1
ATOM 2819 C CA . ALA B 1 72 ? -2.979 -23.281 -5.996 1 88.25 72 ALA B CA 1
ATOM 2820 C C . ALA B 1 72 ? -1.666 -23.312 -6.773 1 88.25 72 ALA B C 1
ATOM 2822 O O . ALA B 1 72 ? -1.464 -24.172 -7.633 1 88.25 72 ALA B O 1
ATOM 2823 N N . PHE B 1 73 ? -0.735 -22.422 -6.398 1 88.56 73 PHE B N 1
ATOM 2824 C CA . PHE B 1 73 ? 0.414 -22.219 -7.273 1 88.56 73 PHE B CA 1
ATOM 2825 C C . PHE B 1 73 ? 1.678 -22.797 -6.652 1 88.56 73 PHE B C 1
ATOM 2827 O O . PHE B 1 73 ? 2.627 -23.141 -7.359 1 88.56 73 PHE B O 1
ATOM 2834 N N . THR B 1 74 ? 1.727 -22.922 -5.359 1 85.12 74 THR B N 1
ATOM 2835 C CA . THR B 1 74 ? 2.982 -23.359 -4.762 1 85.12 74 THR B CA 1
ATOM 2836 C C . THR B 1 74 ? 2.854 -24.766 -4.211 1 85.12 74 THR B C 1
ATOM 2838 O O . THR B 1 74 ? 3.834 -25.516 -4.164 1 85.12 74 THR B O 1
ATOM 2841 N N . ASP B 1 75 ? 1.745 -25.125 -3.725 1 81.94 75 ASP B N 1
ATOM 2842 C CA . ASP B 1 75 ? 1.596 -26.453 -3.135 1 81.94 75 ASP B CA 1
ATOM 2843 C C . ASP B 1 75 ? 1.315 -27.5 -4.207 1 81.94 75 ASP B C 1
ATOM 2845 O O . ASP B 1 75 ? 1.628 -28.672 -4.027 1 81.94 75 ASP B O 1
ATOM 2849 N N . ASN B 1 76 ? 0.786 -27.172 -5.387 1 75.75 76 ASN B N 1
ATOM 2850 C CA . ASN B 1 76 ? 0.454 -28.109 -6.465 1 75.75 76 ASN B CA 1
ATOM 2851 C C . ASN B 1 76 ? 1.412 -27.953 -7.645 1 75.75 76 ASN B C 1
ATOM 2853 O O . ASN B 1 76 ? 1.002 -28.078 -8.797 1 75.75 76 ASN B O 1
ATOM 2857 N N . MET B 1 77 ? 2.613 -27.656 -7.332 1 79.44 77 MET B N 1
ATOM 2858 C CA . MET B 1 77 ? 3.568 -27.406 -8.406 1 79.44 77 MET B CA 1
ATOM 2859 C C . MET B 1 77 ? 3.971 -28.703 -9.094 1 79.44 77 MET B C 1
ATOM 2861 O O . MET B 1 77 ? 4.426 -28.688 -10.242 1 79.44 77 MET B O 1
ATOM 2865 N N . ASP B 1 78 ? 3.764 -29.703 -8.43 1 80.38 78 ASP B N 1
ATOM 2866 C CA . ASP B 1 78 ? 4.211 -31.016 -8.922 1 80.38 78 ASP B CA 1
ATOM 2867 C C . ASP B 1 78 ? 3.234 -31.562 -9.961 1 80.38 78 ASP B C 1
ATOM 2869 O O . ASP B 1 78 ? 3.578 -32.469 -10.719 1 80.38 78 ASP B O 1
ATOM 2873 N N . VAL B 1 79 ? 2.031 -31.078 -10.008 1 81 79 VAL B N 1
ATOM 2874 C CA . VAL B 1 79 ? 1.005 -31.578 -10.914 1 81 79 VAL B CA 1
ATOM 2875 C C . VAL B 1 79 ? 0.898 -30.641 -12.125 1 81 79 VAL B C 1
ATOM 2877 O O . VAL B 1 79 ? 0.836 -29.422 -11.969 1 81 79 VAL B O 1
ATOM 2880 N N . ALA B 1 80 ? 0.969 -31.281 -13.281 1 84 80 ALA B N 1
ATOM 2881 C CA . ALA B 1 80 ? 0.741 -30.484 -14.484 1 84 80 ALA B CA 1
ATOM 2882 C C . ALA B 1 80 ? -0.638 -29.844 -14.461 1 84 80 ALA B C 1
ATOM 2884 O O . ALA B 1 80 ? -1.631 -30.484 -14.117 1 84 80 ALA B O 1
ATOM 2885 N N . ASN B 1 81 ? -0.703 -28.547 -14.719 1 84.44 81 ASN B N 1
ATOM 2886 C CA . ASN B 1 81 ? -1.928 -27.766 -14.664 1 84.44 81 ASN B CA 1
ATOM 2887 C C . ASN B 1 81 ? -2.52 -27.75 -13.258 1 84.44 81 ASN B C 1
ATOM 2889 O O . ASN B 1 81 ? -3.74 -27.766 -13.094 1 84.44 81 ASN B O 1
ATOM 2893 N N . GLY B 1 82 ? -1.65 -27.75 -12.312 1 83.62 82 GLY B N 1
ATOM 2894 C CA . GLY B 1 82 ? -2.037 -27.781 -10.906 1 83.62 82 GLY B CA 1
ATOM 2895 C C . GLY B 1 82 ? -3.014 -26.688 -10.539 1 83.62 82 GLY B C 1
ATOM 2896 O O . GLY B 1 82 ? -4.086 -26.953 -9.992 1 83.62 82 GLY B O 1
ATOM 2897 N N . PRO B 1 83 ? -2.711 -25.5 -10.938 1 85.44 83 PRO B N 1
ATOM 2898 C CA . PRO B 1 83 ? -3.611 -24.406 -10.586 1 85.44 83 PRO B CA 1
ATOM 2899 C C . PRO B 1 83 ? -4.992 -24.547 -11.227 1 85.44 83 PRO B C 1
ATOM 2901 O O . PRO B 1 83 ? -6.008 -24.266 -10.578 1 85.44 83 PRO B O 1
ATOM 2904 N N . ALA B 1 84 ? -5.066 -24.984 -12.414 1 83.69 84 ALA B N 1
ATOM 2905 C CA . ALA B 1 84 ? -6.355 -25.156 -13.078 1 83.69 84 ALA B CA 1
ATOM 2906 C C . ALA B 1 84 ? -7.188 -26.25 -12.391 1 83.69 84 ALA B C 1
ATOM 2908 O O . ALA B 1 84 ? -8.398 -26.094 -12.219 1 83.69 84 ALA B O 1
ATOM 2909 N N . LEU B 1 85 ? -6.504 -27.312 -12.016 1 84.69 85 LEU B N 1
ATOM 2910 C CA . LEU B 1 85 ? -7.184 -28.391 -11.312 1 84.69 85 LEU B CA 1
ATOM 2911 C C . LEU B 1 85 ? -7.656 -27.938 -9.938 1 84.69 85 LEU B C 1
ATOM 2913 O O . LEU B 1 85 ? -8.742 -28.312 -9.492 1 84.69 85 LEU B O 1
ATOM 2917 N N . TYR B 1 86 ? -6.863 -27.141 -9.328 1 85.5 86 TYR B N 1
ATOM 2918 C CA . TYR B 1 86 ? -7.223 -26.609 -8.023 1 85.5 86 TYR B CA 1
ATOM 2919 C C . TYR B 1 86 ? -8.477 -25.75 -8.109 1 85.5 86 TYR B C 1
ATOM 2921 O O . TYR B 1 86 ? -9.391 -25.891 -7.293 1 85.5 86 TYR B O 1
ATOM 2929 N N . TYR B 1 87 ? -8.562 -24.906 -9.086 1 82.62 87 TYR B N 1
ATOM 2930 C CA . TYR B 1 87 ? -9.664 -23.969 -9.211 1 82.62 87 TYR B CA 1
ATOM 2931 C C . TYR B 1 87 ? -10.93 -24.672 -9.688 1 82.62 87 TYR B C 1
ATOM 2933 O O . TYR B 1 87 ? -12.039 -24.172 -9.492 1 82.62 87 TYR B O 1
ATOM 2941 N N . SER B 1 88 ? -10.758 -25.781 -10.352 1 81.62 88 SER B N 1
ATOM 2942 C CA . SER B 1 88 ? -11.93 -26.562 -10.742 1 81.62 88 SER B CA 1
ATOM 2943 C C . SER B 1 88 ? -12.578 -27.219 -9.531 1 81.62 88 SER B C 1
ATOM 2945 O O . SER B 1 88 ? -13.773 -27.5 -9.531 1 81.62 88 SER B O 1
ATOM 2947 N N . LYS B 1 89 ? -11.758 -27.391 -8.422 1 78.94 89 LYS B N 1
ATOM 2948 C CA . LYS B 1 89 ? -12.25 -27.984 -7.188 1 78.94 89 LYS B CA 1
ATOM 2949 C C . LYS B 1 89 ? -12.25 -26.984 -6.039 1 78.94 89 LYS B C 1
ATOM 2951 O O . LYS B 1 89 ? -11.938 -27.328 -4.898 1 78.94 89 LYS B O 1
ATOM 2956 N N . LEU B 1 90 ? -12.492 -25.781 -6.406 1 75.88 90 LEU B N 1
ATOM 2957 C CA . LEU B 1 90 ? -12.438 -24.719 -5.398 1 75.88 90 LEU B CA 1
ATOM 2958 C C . LEU B 1 90 ? -13.438 -25 -4.281 1 75.88 90 LEU B C 1
ATOM 2960 O O . LEU B 1 90 ? -14.586 -25.375 -4.543 1 75.88 90 LEU B O 1
ATOM 2964 N N . SER B 1 91 ? -12.93 -24.844 -3.008 1 70.12 91 SER B N 1
ATOM 2965 C CA . SER B 1 91 ? -13.75 -25.047 -1.817 1 70.12 91 SER B CA 1
ATOM 2966 C C . SER B 1 91 ? -14.914 -24.062 -1.775 1 70.12 91 SER B C 1
ATOM 2968 O O . SER B 1 91 ? -14.719 -22.859 -1.85 1 70.12 91 SER B O 1
ATOM 2970 N N . LYS B 1 92 ? -16.047 -24.625 -1.64 1 73.25 92 LYS B N 1
ATOM 2971 C CA . LYS B 1 92 ? -17.25 -23.812 -1.496 1 73.25 92 LYS B CA 1
ATOM 2972 C C . LYS B 1 92 ? -17.203 -22.969 -0.221 1 73.25 92 LYS B C 1
ATOM 2974 O O . LYS B 1 92 ? -17.656 -21.828 -0.206 1 73.25 92 LYS B O 1
ATOM 2979 N N . LYS B 1 93 ? -16.547 -23.516 0.709 1 77 93 LYS B N 1
ATOM 2980 C CA . LYS B 1 93 ? -16.484 -22.828 1.995 1 77 93 LYS B CA 1
ATOM 2981 C C . LYS B 1 93 ? -15.617 -21.578 1.914 1 77 93 LYS B C 1
ATOM 2983 O O . LYS B 1 93 ? -15.969 -20.531 2.449 1 77 93 LYS B O 1
ATOM 2988 N N . GLU B 1 94 ? -14.547 -21.672 1.229 1 81.81 94 GLU B N 1
ATOM 2989 C CA . GLU B 1 94 ? -13.648 -20.531 1.097 1 81.81 94 GLU B CA 1
ATOM 2990 C C . GLU B 1 94 ? -14.281 -19.438 0.247 1 81.81 94 GLU B C 1
ATOM 2992 O O . GLU B 1 94 ? -14.148 -18.25 0.562 1 81.81 94 GLU B O 1
ATOM 2997 N N . SER B 1 95 ? -14.961 -19.844 -0.747 1 80.88 95 SER B N 1
ATOM 2998 C CA . SER B 1 95 ? -15.609 -18.875 -1.622 1 80.88 95 SER B CA 1
ATOM 2999 C C . SER B 1 95 ? -16.766 -18.172 -0.915 1 80.88 95 SER B C 1
ATOM 3001 O O . SER B 1 95 ? -16.969 -16.969 -1.079 1 80.88 95 SER B O 1
ATOM 3003 N N . ALA B 1 96 ? -17.469 -18.938 -0.151 1 80.62 96 ALA B N 1
ATOM 3004 C CA . ALA B 1 96 ? -18.562 -18.359 0.614 1 80.62 96 ALA B CA 1
ATOM 3005 C C . ALA B 1 96 ? -18.047 -17.391 1.678 1 80.62 96 ALA B C 1
ATOM 3007 O O . ALA B 1 96 ? -18.672 -16.359 1.937 1 80.62 96 ALA B O 1
ATOM 3008 N N . ALA B 1 97 ? -16.984 -17.766 2.27 1 84.75 97 ALA B N 1
ATOM 3009 C CA . ALA B 1 97 ? -16.406 -16.906 3.291 1 84.75 97 ALA B CA 1
ATOM 3010 C C . ALA B 1 97 ? -15.969 -15.57 2.695 1 84.75 97 ALA B C 1
ATOM 3012 O O . ALA B 1 97 ? -16.234 -14.508 3.264 1 84.75 97 ALA B O 1
ATOM 3013 N N . LYS B 1 98 ? -15.344 -15.586 1.58 1 86.69 98 LYS B N 1
ATOM 3014 C CA . LYS B 1 98 ? -14.914 -14.367 0.904 1 86.69 98 LYS B CA 1
ATOM 3015 C C . LYS B 1 98 ? -16.109 -13.5 0.515 1 86.69 98 LYS B C 1
ATOM 3017 O O . LYS B 1 98 ? -16.094 -12.281 0.688 1 86.69 98 LYS B O 1
ATOM 3022 N N . ALA B 1 99 ? -17.094 -14.172 0.05 1 82.06 99 ALA B N 1
ATOM 3023 C CA . ALA B 1 99 ? -18.297 -13.453 -0.345 1 82.06 99 ALA B CA 1
ATOM 3024 C C . ALA B 1 99 ? -18.984 -12.828 0.866 1 82.06 99 ALA B C 1
ATOM 3026 O O . ALA B 1 99 ? -19.469 -11.695 0.797 1 82.06 99 ALA B O 1
ATOM 3027 N N . SER B 1 100 ? -18.969 -13.594 1.894 1 85.31 100 SER B N 1
ATOM 3028 C CA . SER B 1 100 ? -19.594 -13.094 3.115 1 85.31 100 SER B CA 1
ATOM 3029 C C . SER B 1 100 ? -18.859 -11.875 3.65 1 85.31 100 SER B C 1
ATOM 3031 O O . SER B 1 100 ? -19.469 -10.93 4.145 1 85.31 100 SER B O 1
ATOM 3033 N N . ILE B 1 101 ? -17.594 -11.898 3.574 1 89.88 101 ILE B N 1
ATOM 3034 C CA . ILE B 1 101 ? -16.797 -10.773 4.039 1 89.88 101 ILE B CA 1
ATOM 3035 C C . ILE B 1 101 ? -17.078 -9.547 3.168 1 89.88 101 ILE B C 1
ATOM 3037 O O . ILE B 1 101 ? -17.25 -8.438 3.68 1 89.88 101 ILE B O 1
ATOM 3041 N N . TYR B 1 102 ? -17.109 -9.781 1.949 1 85.06 102 TYR B N 1
ATOM 3042 C CA . TYR B 1 102 ? -17.406 -8.695 1.016 1 85.06 102 TYR B CA 1
ATOM 3043 C C . TYR B 1 102 ? -18.766 -8.07 1.314 1 85.06 102 TYR B C 1
ATOM 3045 O O . TYR B 1 102 ? -18.875 -6.84 1.374 1 85.06 102 TYR B O 1
ATOM 3053 N N . VAL B 1 103 ? -19.703 -8.852 1.509 1 84.38 103 VAL B N 1
ATOM 3054 C CA . VAL B 1 103 ? -21.062 -8.383 1.768 1 84.38 103 VAL B CA 1
ATOM 3055 C C . VAL B 1 103 ? -21.109 -7.645 3.104 1 84.38 103 VAL B C 1
ATOM 3057 O O . VAL B 1 103 ? -21.734 -6.586 3.215 1 84.38 103 VAL B O 1
ATOM 3060 N N . ALA B 1 104 ? -20.484 -8.203 4.027 1 89.19 104 ALA B N 1
ATOM 3061 C CA . ALA B 1 104 ? -20.438 -7.574 5.344 1 89.19 104 ALA B CA 1
ATOM 3062 C C . ALA B 1 104 ? -19.812 -6.188 5.266 1 89.19 104 ALA B C 1
ATOM 3064 O O . ALA B 1 104 ? -20.328 -5.227 5.84 1 89.19 104 ALA B O 1
ATOM 3065 N N . LEU B 1 105 ? -18.781 -6.098 4.531 1 89.75 105 LEU B N 1
ATOM 3066 C CA . LEU B 1 105 ? -18.078 -4.82 4.379 1 89.75 105 LEU B CA 1
ATOM 3067 C C . LEU B 1 105 ? -18.969 -3.803 3.672 1 89.75 105 LEU B C 1
ATOM 3069 O O . LEU B 1 105 ? -19.031 -2.643 4.078 1 89.75 105 LEU B O 1
ATOM 3073 N N . THR B 1 106 ? -19.609 -4.25 2.691 1 85.19 106 THR B N 1
ATOM 3074 C CA . THR B 1 106 ? -20.484 -3.373 1.926 1 85.19 106 THR B CA 1
ATOM 3075 C C . THR B 1 106 ? -21.625 -2.869 2.791 1 85.19 106 THR B C 1
ATOM 3077 O O . THR B 1 106 ? -21.953 -1.678 2.775 1 85.19 106 THR B O 1
ATOM 3080 N N . LEU B 1 107 ? -22.141 -3.734 3.57 1 88.12 107 LEU B N 1
ATOM 3081 C CA . LEU B 1 107 ? -23.281 -3.373 4.41 1 88.12 107 LEU B CA 1
ATOM 3082 C C . LEU B 1 107 ? -22.859 -2.398 5.508 1 88.12 107 LEU B C 1
ATOM 3084 O O . LEU B 1 107 ? -23.578 -1.456 5.82 1 88.12 107 LEU B O 1
ATOM 3088 N N . ILE B 1 108 ? -21.719 -2.639 6.023 1 87.44 108 ILE B N 1
ATOM 3089 C CA . ILE B 1 108 ? -21.203 -1.748 7.059 1 87.44 108 ILE B CA 1
ATOM 3090 C C . ILE B 1 108 ? -20.984 -0.354 6.477 1 87.44 108 ILE B C 1
ATOM 3092 O O . ILE B 1 108 ? -21.375 0.647 7.086 1 87.44 108 ILE B O 1
ATOM 3096 N N . CYS B 1 109 ? -20.422 -0.328 5.359 1 80.56 109 CYS B N 1
ATOM 3097 C CA . CYS B 1 109 ? -20.141 0.958 4.727 1 80.56 109 CYS B CA 1
ATOM 3098 C C . CYS B 1 109 ? -21.438 1.662 4.344 1 80.56 109 CYS B C 1
ATOM 3100 O O . CYS B 1 109 ? -21.562 2.877 4.512 1 80.56 109 CYS B O 1
ATOM 3102 N N . ASP B 1 110 ? -22.375 0.903 3.895 1 84.06 110 ASP B N 1
ATOM 3103 C CA . ASP B 1 110 ? -23.656 1.47 3.473 1 84.06 110 ASP B CA 1
ATOM 3104 C C . ASP B 1 110 ? -24.422 2.043 4.664 1 84.06 110 ASP B C 1
ATOM 3106 O O . ASP B 1 110 ? -24.969 3.139 4.582 1 84.06 110 ASP B O 1
ATOM 3110 N N . ILE B 1 111 ? -24.391 1.338 5.699 1 85.62 111 ILE B N 1
ATOM 3111 C CA . ILE B 1 111 ? -25.156 1.821 6.852 1 85.62 111 ILE B CA 1
ATOM 3112 C C . ILE B 1 111 ? -24.484 3.072 7.418 1 85.62 111 ILE B C 1
ATOM 3114 O O . ILE B 1 111 ? -25.156 3.975 7.914 1 85.62 111 ILE B O 1
ATOM 3118 N N . LEU B 1 112 ? -23.266 3.148 7.371 1 79.25 112 LEU B N 1
ATOM 3119 C CA . LEU B 1 112 ? -22.547 4.332 7.852 1 79.25 112 LEU B CA 1
ATOM 3120 C C . LEU B 1 112 ? -22.828 5.531 6.953 1 79.25 112 LEU B C 1
ATOM 3122 O O . LEU B 1 112 ? -22.906 6.668 7.43 1 79.25 112 LEU B O 1
ATOM 3126 N N . MET B 1 113 ? -22.938 5.184 5.711 1 79.69 113 MET B N 1
ATOM 3127 C CA . MET B 1 113 ? -23.297 6.258 4.789 1 79.69 113 MET B CA 1
ATOM 3128 C C . MET B 1 113 ? -24.688 6.801 5.098 1 79.69 113 MET B C 1
ATOM 3130 O O . MET B 1 113 ? -24.906 8.016 5.078 1 79.69 113 MET B O 1
ATOM 3134 N N . VAL B 1 114 ? -25.547 5.965 5.375 1 83.5 114 VAL B N 1
ATOM 3135 C CA . VAL B 1 114 ? -26.906 6.359 5.738 1 83.5 114 VAL B CA 1
ATOM 3136 C C . VAL B 1 114 ? -26.891 7.152 7.043 1 83.5 114 VAL B C 1
ATOM 3138 O O . VAL B 1 114 ? -27.578 8.164 7.172 1 83.5 114 VAL B O 1
ATOM 3141 N N . TYR B 1 115 ? -26.094 6.734 7.926 1 79.06 115 TYR B N 1
ATOM 3142 C CA . TYR B 1 115 ? -25.984 7.422 9.211 1 79.06 115 TYR B CA 1
ATOM 3143 C C . TYR B 1 115 ? -25.438 8.836 9.023 1 79.06 115 TYR B C 1
ATOM 3145 O O . TYR B 1 115 ? -25.875 9.766 9.703 1 79.06 115 TYR B O 1
ATOM 3153 N N . ARG B 1 116 ? -24.578 9 8.188 1 72.56 116 ARG B N 1
ATOM 3154 C CA . ARG B 1 116 ? -24.016 10.312 7.918 1 72.56 116 ARG B CA 1
ATOM 3155 C C . ARG B 1 116 ? -25.078 11.258 7.363 1 72.56 116 ARG B C 1
ATOM 3157 O O . ARG B 1 116 ? -25.109 12.438 7.715 1 72.56 116 ARG B O 1
ATOM 3164 N N . VAL B 1 117 ? -25.797 10.758 6.52 1 79.06 117 VAL B N 1
ATOM 3165 C CA . VAL B 1 117 ? -26.891 11.562 5.98 1 79.06 117 VAL B CA 1
ATOM 3166 C C . VAL B 1 117 ? -27.859 11.938 7.102 1 79.06 117 VAL B C 1
ATOM 3168 O O . VAL B 1 117 ? -28.344 13.07 7.152 1 79.06 117 VAL B O 1
ATOM 3171 N N . TYR B 1 118 ? -28.078 11.039 7.984 1 81 118 TYR B N 1
ATOM 3172 C CA . TYR B 1 118 ? -28.953 11.281 9.125 1 81 118 TYR B CA 1
ATOM 3173 C C . TYR B 1 118 ? -28.422 12.422 9.992 1 81 118 TYR B C 1
ATOM 3175 O O . TYR B 1 118 ? -29.188 13.289 10.422 1 81 118 TYR B O 1
ATOM 3183 N N . VAL B 1 119 ? -27.141 12.453 10.109 1 73.44 119 VAL B N 1
ATOM 3184 C CA . VAL B 1 119 ? -26.516 13.461 10.945 1 73.44 119 VAL B CA 1
ATOM 3185 C C . VAL B 1 119 ? -26.469 14.797 10.211 1 73.44 119 VAL B C 1
ATOM 3187 O O . VAL B 1 119 ? -26.75 15.844 10.797 1 73.44 119 VAL B O 1
ATOM 3190 N N . VAL B 1 120 ? -26.203 14.82 8.984 1 73.5 120 VAL B N 1
ATOM 3191 C CA . VAL B 1 120 ? -26.078 16.031 8.188 1 73.5 120 VAL B CA 1
ATOM 3192 C C . VAL B 1 120 ? -27.438 16.703 8.062 1 73.5 120 VAL B C 1
ATOM 3194 O O . VAL B 1 120 ? -27.531 17.938 8.031 1 73.5 120 VAL B O 1
ATOM 3197 N N . TYR B 1 121 ? -28.469 15.898 8.039 1 79.75 121 TYR B N 1
ATOM 3198 C CA . TYR B 1 121 ? -29.812 16.453 7.914 1 79.75 121 TYR B CA 1
ATOM 3199 C C . TYR B 1 121 ? -30.484 16.578 9.273 1 79.75 121 TYR B C 1
ATOM 3201 O O . TYR B 1 121 ? -31.688 16.375 9.406 1 79.75 121 TYR B O 1
ATOM 3209 N N . ASP B 1 122 ? -29.703 16.875 10.203 1 77.56 122 ASP B N 1
ATOM 3210 C CA . ASP B 1 122 ? -30.156 17.219 11.547 1 77.56 122 ASP B CA 1
ATOM 3211 C C . ASP B 1 122 ? -31.047 16.125 12.125 1 77.56 122 ASP B C 1
ATOM 3213 O O . ASP B 1 122 ? -32.094 16.406 12.742 1 77.56 122 ASP B O 1
ATOM 3217 N N . ARG B 1 123 ? -30.859 14.844 11.719 1 80 123 ARG B N 1
ATOM 3218 C CA . ARG B 1 123 ? -31.484 13.656 12.289 1 80 123 ARG B CA 1
ATOM 3219 C C . ARG B 1 123 ? -32.969 13.648 12.023 1 80 123 ARG B C 1
ATOM 3221 O O . ARG B 1 123 ? -33.781 13.258 12.883 1 80 123 ARG B O 1
ATOM 3228 N N . LYS B 1 124 ? -33.312 14.25 10.961 1 81.5 124 LYS B N 1
ATOM 3229 C CA . LYS B 1 124 ? -34.688 14.188 10.547 1 81.5 124 LYS B CA 1
ATOM 3230 C C . LYS B 1 124 ? -35.031 12.82 9.969 1 81.5 124 LYS B C 1
ATOM 3232 O O . LYS B 1 124 ? -34.5 12.43 8.922 1 81.5 124 LYS B O 1
ATOM 3237 N N . ARG B 1 125 ? -35.875 12.102 10.539 1 83.69 125 ARG B N 1
ATOM 3238 C CA . ARG B 1 125 ? -36.219 10.711 10.227 1 83.69 125 ARG B CA 1
ATOM 3239 C C . ARG B 1 125 ? -36.875 10.609 8.867 1 83.69 125 ARG B C 1
ATOM 3241 O O . ARG B 1 125 ? -36.719 9.625 8.148 1 83.69 125 ARG B O 1
ATOM 3248 N N . ALA B 1 126 ? -37.562 11.609 8.562 1 84.12 126 ALA B N 1
ATOM 3249 C CA . ALA B 1 126 ? -38.312 11.555 7.309 1 84.12 126 ALA B CA 1
ATOM 3250 C C . ALA B 1 126 ? -37.375 11.562 6.105 1 84.12 126 ALA B C 1
ATOM 3252 O O . ALA B 1 126 ? -37.656 10.914 5.094 1 84.12 126 ALA B O 1
ATOM 3253 N N . ILE B 1 127 ? -36.344 12.188 6.254 1 83.75 127 ILE B N 1
ATOM 3254 C CA . ILE B 1 127 ? -35.406 12.328 5.129 1 83.75 127 ILE B CA 1
ATOM 3255 C C . ILE B 1 127 ? -34.594 11.039 4.965 1 83.75 127 ILE B C 1
ATOM 3257 O O . ILE B 1 127 ? -34.25 10.656 3.846 1 83.75 127 ILE B O 1
ATOM 3261 N N . ILE B 1 128 ? -34.406 10.328 6.047 1 85.38 128 ILE B N 1
ATOM 3262 C CA . ILE B 1 128 ? -33.562 9.148 6.012 1 85.38 128 ILE B CA 1
ATOM 3263 C C . ILE B 1 128 ? -34.375 7.918 5.641 1 85.38 128 ILE B C 1
ATOM 3265 O O . ILE B 1 128 ? -33.812 6.855 5.359 1 85.38 128 ILE B O 1
ATOM 3269 N N . ALA B 1 129 ? -35.625 8.062 5.496 1 88.5 129 ALA B N 1
ATOM 3270 C CA . ALA B 1 129 ? -36.5 6.914 5.238 1 88.5 129 ALA B CA 1
ATOM 3271 C C . ALA B 1 129 ? -36.156 6.25 3.91 1 88.5 129 ALA B C 1
ATOM 3273 O O . ALA B 1 129 ? -36.031 5.023 3.828 1 88.5 129 ALA B O 1
ATOM 3274 N N . VAL B 1 130 ? -35.938 6.98 2.943 1 87.88 130 VAL B N 1
ATOM 3275 C CA . VAL B 1 130 ? -35.688 6.438 1.609 1 87.88 130 VAL B CA 1
ATOM 3276 C C . VAL B 1 130 ? -34.375 5.699 1.577 1 87.88 130 VAL B C 1
ATOM 3278 O O . VAL B 1 130 ? -34.312 4.52 1.229 1 87.88 130 VAL B O 1
ATOM 3281 N N . PRO B 1 131 ? -33.281 6.371 1.989 1 90.31 131 PRO B N 1
ATOM 3282 C CA . PRO B 1 131 ? -32.031 5.637 1.997 1 90.31 131 PRO B CA 1
ATOM 3283 C C . PRO B 1 131 ? -32.031 4.43 2.932 1 90.31 131 PRO B C 1
ATOM 3285 O O . PRO B 1 131 ? -31.391 3.422 2.66 1 90.31 131 PRO B O 1
ATOM 3288 N N . PHE B 1 132 ? -32.812 4.52 3.908 1 91.44 132 PHE B N 1
ATOM 3289 C CA . PHE B 1 132 ? -32.875 3.412 4.852 1 91.44 132 PHE B CA 1
ATOM 3290 C C . PHE B 1 132 ? -33.594 2.223 4.242 1 91.44 132 PHE B C 1
ATOM 3292 O O . PHE B 1 132 ? -33.219 1.073 4.445 1 91.44 132 PHE B O 1
ATOM 3299 N N . VAL B 1 133 ? -34.625 2.496 3.529 1 92.12 133 VAL B N 1
ATOM 3300 C CA . VAL B 1 133 ? -35.344 1.432 2.852 1 92.12 133 VAL B CA 1
ATOM 3301 C C . VAL B 1 133 ? -34.438 0.762 1.818 1 92.12 133 VAL B C 1
ATOM 3303 O O . VAL B 1 133 ? -34.438 -0.465 1.691 1 92.12 133 VAL B O 1
ATOM 3306 N N . LEU B 1 134 ? -33.75 1.51 1.11 1 91.88 134 LEU B N 1
ATOM 3307 C CA . LEU B 1 134 ? -32.812 0.96 0.141 1 91.88 134 LEU B CA 1
ATOM 3308 C C . LEU B 1 134 ? -31.75 0.104 0.833 1 91.88 134 LEU B C 1
ATOM 3310 O O . LEU B 1 134 ? -31.344 -0.937 0.309 1 91.88 134 LEU B O 1
ATOM 3314 N N . PHE B 1 135 ? -31.344 0.518 1.986 1 92.69 135 PHE B N 1
ATOM 3315 C CA . PHE B 1 135 ? -30.375 -0.251 2.752 1 92.69 135 PHE B CA 1
ATOM 3316 C C . PHE B 1 135 ? -30.953 -1.597 3.172 1 92.69 135 PHE B C 1
ATOM 3318 O O . PHE B 1 135 ? -30.266 -2.619 3.107 1 92.69 135 PHE B O 1
ATOM 3325 N N . LEU B 1 136 ? -32.188 -1.562 3.547 1 91.94 136 LEU B N 1
ATOM 3326 C CA . LEU B 1 136 ? -32.844 -2.809 3.939 1 91.94 136 LEU B CA 1
ATOM 3327 C C . LEU B 1 136 ? -32.938 -3.76 2.754 1 91.94 136 LEU B C 1
ATOM 3329 O O . LEU B 1 136 ? -32.781 -4.973 2.906 1 91.94 136 LEU B O 1
ATOM 3333 N N . ALA B 1 137 ? -33.25 -3.211 1.678 1 90.38 137 ALA B N 1
ATOM 3334 C CA . ALA B 1 137 ? -33.281 -4.023 0.462 1 90.38 137 ALA B CA 1
ATOM 3335 C C . ALA B 1 137 ? -31.906 -4.609 0.167 1 90.38 137 ALA B C 1
ATOM 3337 O O . ALA B 1 137 ? -31.797 -5.781 -0.199 1 90.38 137 ALA B O 1
ATOM 3338 N N . ASP B 1 138 ? -30.953 -3.795 0.371 1 89 138 ASP B N 1
ATOM 3339 C CA . ASP B 1 138 ? -29.578 -4.223 0.172 1 89 138 ASP B CA 1
ATOM 3340 C C . ASP B 1 138 ? -29.203 -5.359 1.126 1 89 138 ASP B C 1
ATOM 3342 O O . ASP B 1 138 ? -28.594 -6.352 0.717 1 89 138 ASP B O 1
ATOM 3346 N N . LEU B 1 139 ? -29.594 -5.246 2.307 1 88.5 139 LEU B N 1
ATOM 3347 C CA . LEU B 1 139 ? -29.344 -6.262 3.324 1 88.5 139 LEU B CA 1
ATOM 3348 C C . LEU B 1 139 ? -30.016 -7.578 2.959 1 88.5 139 LEU B C 1
ATOM 3350 O O . LEU B 1 139 ? -29.406 -8.648 3.066 1 88.5 139 LEU B O 1
ATOM 3354 N N . ALA B 1 140 ? -31.188 -7.488 2.512 1 87.88 140 ALA B N 1
ATOM 3355 C CA . ALA B 1 140 ? -31.938 -8.68 2.131 1 87.88 140 ALA B CA 1
ATOM 3356 C C . ALA B 1 140 ? -31.281 -9.391 0.945 1 87.88 140 ALA B C 1
ATOM 3358 O O . ALA B 1 140 ? -31.156 -10.617 0.938 1 87.88 140 ALA B O 1
ATOM 3359 N N . LEU B 1 141 ? -30.922 -8.617 0.028 1 85.81 141 LEU B N 1
ATOM 3360 C CA . LEU B 1 141 ? -30.281 -9.172 -1.16 1 85.81 141 LEU B CA 1
ATOM 3361 C C . LEU B 1 141 ? -28.938 -9.805 -0.809 1 85.81 141 LEU B C 1
ATOM 3363 O O . LEU B 1 141 ? -28.562 -10.836 -1.37 1 85.81 141 LEU B O 1
ATOM 3367 N N . ALA B 1 142 ? -28.219 -9.133 0.08 1 83.88 142 ALA B N 1
ATOM 3368 C CA . ALA B 1 142 ? -26.922 -9.648 0.52 1 83.88 142 ALA B CA 1
ATOM 3369 C C . ALA B 1 1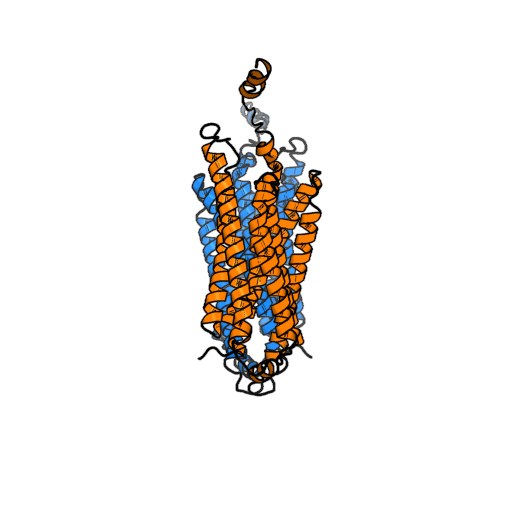42 ? -27.062 -11.008 1.192 1 83.88 142 ALA B C 1
ATOM 3371 O O . ALA B 1 142 ? -26.297 -11.938 0.909 1 83.88 142 ALA B O 1
ATOM 3372 N N . VAL B 1 143 ? -28.047 -11.109 2.023 1 79.12 143 VAL B N 1
ATOM 3373 C CA . VAL B 1 143 ? -28.281 -12.359 2.732 1 79.12 143 VAL B CA 1
ATOM 3374 C C . VAL B 1 143 ? -28.688 -13.445 1.737 1 79.12 143 VAL B C 1
ATOM 3376 O O . VAL B 1 143 ? -28.234 -14.586 1.834 1 79.12 143 VAL B O 1
ATOM 3379 N N . TRP B 1 144 ? -29.453 -13.078 0.851 1 79.44 144 TRP B N 1
ATOM 3380 C CA . TRP B 1 144 ? -29.875 -14.016 -0.175 1 79.44 144 TRP B CA 1
ATOM 3381 C C . TRP B 1 144 ? -28.688 -14.508 -0.998 1 79.44 144 TRP B C 1
ATOM 3383 O O . TRP B 1 144 ? -28.594 -15.695 -1.315 1 79.44 144 TRP B O 1
ATOM 3393 N N . TYR B 1 145 ? -27.828 -13.617 -1.312 1 76.25 145 TYR B N 1
ATOM 3394 C CA . TYR B 1 145 ? -26.656 -13.938 -2.104 1 76.25 145 TYR B CA 1
ATOM 3395 C C . TYR B 1 145 ? -25.75 -14.914 -1.362 1 76.25 145 TYR B C 1
ATOM 3397 O O . TYR B 1 145 ? -25.328 -15.93 -1.926 1 76.25 145 TYR B O 1
ATOM 3405 N N . VAL B 1 146 ? -25.469 -14.688 -0.137 1 75.38 146 VAL B N 1
ATOM 3406 C CA . VAL B 1 146 ? -24.594 -15.547 0.648 1 75.38 146 VAL B CA 1
ATOM 3407 C C . VAL B 1 146 ? -25.25 -16.906 0.856 1 75.38 146 VAL B C 1
ATOM 3409 O O . VAL B 1 146 ? -24.594 -17.953 0.767 1 75.38 146 VAL B O 1
ATOM 3412 N N . TRP B 1 147 ? -26.562 -16.844 1.05 1 73.81 147 TRP B N 1
ATOM 3413 C CA . TRP B 1 147 ? -27.312 -18.078 1.269 1 73.81 147 TRP B CA 1
ATOM 3414 C C . TRP B 1 147 ? -27.344 -18.922 0.002 1 73.81 147 TRP B C 1
ATOM 3416 O O . TRP B 1 147 ? -27.141 -20.141 0.057 1 73.81 147 TRP B O 1
ATOM 3426 N N . SER B 1 148 ? -27.484 -18.391 -1.073 1 69.62 148 SER B N 1
ATOM 3427 C CA . SER B 1 148 ? -27.562 -19.109 -2.336 1 69.62 148 SER B CA 1
ATOM 3428 C C . SER B 1 148 ? -26.203 -19.672 -2.738 1 69.62 148 SER B C 1
ATOM 3430 O O . SER B 1 148 ? -26.125 -20.734 -3.348 1 69.62 148 SER B O 1
ATOM 3432 N N . GLY B 1 149 ? -25.156 -18.922 -2.48 1 65.75 149 GLY B N 1
ATOM 3433 C CA . GLY B 1 149 ? -23.812 -19.391 -2.791 1 65.75 149 GLY B CA 1
ATOM 3434 C C . GLY B 1 149 ? -23.406 -20.609 -1.98 1 65.75 149 GLY B C 1
ATOM 3435 O O . GLY B 1 149 ? -22.625 -21.438 -2.453 1 65.75 149 GLY B O 1
ATOM 3436 N N . SER B 1 150 ? -23.859 -20.719 -0.719 1 63.5 150 SER B N 1
ATOM 3437 C CA . SER B 1 150 ? -23.516 -21.844 0.143 1 63.5 150 SER B CA 1
ATOM 3438 C C . SER B 1 150 ? -24.312 -23.094 -0.231 1 63.5 150 SER B C 1
ATOM 3440 O O . SER B 1 150 ? -23.891 -24.219 0.065 1 63.5 150 SER B O 1
ATOM 3442 N N . HIS B 1 151 ? -25.438 -22.984 -0.664 1 58.47 151 HIS B N 1
ATOM 3443 C CA . HIS B 1 151 ? -26.297 -24.141 -0.9 1 58.47 151 HIS B CA 1
ATOM 3444 C C . HIS B 1 151 ? -26.328 -24.516 -2.377 1 58.47 151 HIS B C 1
ATOM 3446 O O . HIS B 1 151 ? -26.594 -25.672 -2.727 1 58.47 151 HIS B O 1
ATOM 3452 N N . VAL B 1 152 ? -26.453 -23.672 -3.066 1 49.41 152 VAL B N 1
ATOM 3453 C CA . VAL B 1 152 ? -26.641 -24.031 -4.465 1 49.41 152 VAL B CA 1
ATOM 3454 C C . VAL B 1 152 ? -25.328 -24.594 -5.031 1 49.41 152 VAL B C 1
ATOM 3456 O O . VAL B 1 152 ? -24.266 -23.969 -4.906 1 49.41 152 VAL B O 1
ATOM 3459 N N . SER B 1 153 ? -25.297 -25.984 -4.918 1 43.88 153 SER B N 1
ATOM 3460 C CA . SER B 1 153 ? -24.266 -26.734 -5.641 1 43.88 153 SER B CA 1
ATOM 3461 C C . SER B 1 153 ? -23.734 -25.938 -6.824 1 43.88 153 SER B C 1
ATOM 3463 O O . SER B 1 153 ? -24.516 -25.438 -7.645 1 43.88 153 SER B O 1
ATOM 3465 N N . ARG B 1 154 ? -22.562 -25.234 -6.602 1 44.44 154 ARG B N 1
ATOM 3466 C CA . ARG B 1 154 ? -21.891 -24.609 -7.742 1 44.44 154 ARG B CA 1
ATOM 3467 C C . ARG B 1 154 ? -21.938 -25.531 -8.961 1 44.44 154 ARG B C 1
ATOM 3469 O O . ARG B 1 154 ? -21.203 -26.516 -9.031 1 44.44 154 ARG B O 1
ATOM 3476 N N . SER B 1 155 ? -23.016 -26.062 -9.406 1 36.16 155 SER B N 1
ATOM 3477 C CA . SER B 1 155 ? -22.594 -26.547 -10.719 1 36.16 155 SER B CA 1
ATOM 3478 C C . SER B 1 155 ? -21.422 -25.734 -11.266 1 36.16 155 SER B C 1
ATOM 3480 O O . SER B 1 155 ? -21.188 -24.609 -10.82 1 36.16 155 SER B O 1
ATOM 3482 N N . ARG B 1 156 ? -20.984 -26.234 -12.484 1 32.75 156 ARG B N 1
ATOM 3483 C CA . ARG B 1 156 ? -19.734 -25.906 -13.172 1 32.75 156 ARG B CA 1
ATOM 3484 C C . ARG B 1 156 ? -19.328 -24.469 -12.875 1 32.75 156 ARG B C 1
ATOM 3486 O O . ARG B 1 156 ? -20.109 -23.672 -12.352 1 32.75 156 ARG B O 1
ATOM 3493 N N . LEU B 1 157 ? -18.484 -23.922 -13.742 1 34.41 157 LEU B N 1
ATOM 3494 C CA . LEU B 1 157 ? -17.734 -22.703 -14.023 1 34.41 157 LEU B CA 1
ATOM 3495 C C . LEU B 1 157 ? -18.547 -21.469 -13.68 1 34.41 157 LEU B C 1
ATOM 3497 O O . LEU B 1 157 ? -18.031 -20.344 -13.695 1 34.41 157 LEU B O 1
ATOM 3501 N N . GLY B 1 158 ? -19.859 -21.219 -14.219 1 35.81 158 GLY B N 1
ATOM 3502 C CA . GLY B 1 158 ? -20.609 -20.156 -14.875 1 35.81 158 GLY B CA 1
ATOM 3503 C C . GLY B 1 158 ? -21.234 -19.172 -13.898 1 35.81 158 GLY B C 1
ATOM 3504 O O . GLY B 1 158 ? -21.281 -19.438 -12.695 1 35.81 158 GLY B O 1
ATOM 3505 N N . MET B 1 159 ? -21.766 -17.859 -14.484 1 38.84 159 MET B N 1
ATOM 3506 C CA . MET B 1 159 ? -22.344 -16.547 -14.203 1 38.84 159 MET B CA 1
ATOM 3507 C C . MET B 1 159 ? -23.672 -16.688 -13.461 1 38.84 159 MET B C 1
ATOM 3509 O O . MET B 1 159 ? -24.484 -15.766 -13.484 1 38.84 159 MET B O 1
ATOM 3513 N N . SER B 1 160 ? -24.234 -17.828 -13.289 1 39.84 160 SER B N 1
ATOM 3514 C CA . SER B 1 160 ? -25.641 -17.781 -12.867 1 39.84 160 SER B CA 1
ATOM 3515 C C . SER B 1 160 ? -25.844 -16.797 -11.719 1 39.84 160 SER B C 1
ATOM 3517 O O . SER B 1 160 ? -26.844 -16.078 -11.672 1 39.84 160 SER B O 1
ATOM 3519 N N . PRO B 1 161 ? -25.422 -17.172 -10.523 1 47.22 161 PRO B N 1
ATOM 3520 C CA . PRO B 1 161 ? -25.891 -16.406 -9.367 1 47.22 161 PRO B CA 1
ATOM 3521 C C . PRO B 1 161 ? -25.484 -14.938 -9.414 1 47.22 161 PRO B C 1
ATOM 3523 O O . PRO B 1 161 ? -25.578 -14.227 -8.406 1 47.22 161 PRO B O 1
ATOM 3526 N N . LEU B 1 162 ? -25.109 -14.578 -10.648 1 53.59 162 LEU B N 1
ATOM 3527 C CA . LEU B 1 162 ? -24.578 -13.242 -10.922 1 53.59 162 LEU B CA 1
ATOM 3528 C C . LEU B 1 162 ? -25.688 -12.203 -10.883 1 53.59 162 LEU B C 1
ATOM 3530 O O . LEU B 1 162 ? -25.453 -11.047 -10.531 1 53.59 162 LEU B O 1
ATOM 3534 N N . VAL B 1 163 ? -26.984 -12.859 -11.234 1 52.56 163 VAL B N 1
ATOM 3535 C CA . VAL B 1 163 ? -28.062 -11.883 -11.281 1 52.56 163 VAL B CA 1
ATOM 3536 C C . VAL B 1 163 ? -28.266 -11.266 -9.898 1 52.56 163 VAL B C 1
ATOM 3538 O O . VAL B 1 163 ? -28.312 -10.047 -9.75 1 52.56 163 VAL B O 1
ATOM 3541 N N . PRO B 1 164 ? -28.234 -12.18 -8.922 1 63.59 164 PRO B N 1
ATOM 3542 C CA . PRO B 1 164 ? -28.469 -11.578 -7.613 1 63.59 164 PRO B CA 1
ATOM 3543 C C . PRO B 1 164 ? -27.328 -10.68 -7.152 1 63.59 164 PRO B C 1
ATOM 3545 O O . PRO B 1 164 ? -27.562 -9.648 -6.52 1 63.59 164 PRO B O 1
ATOM 3548 N N . ILE B 1 165 ? -26.266 -10.945 -7.773 1 71.38 165 ILE B N 1
ATOM 3549 C C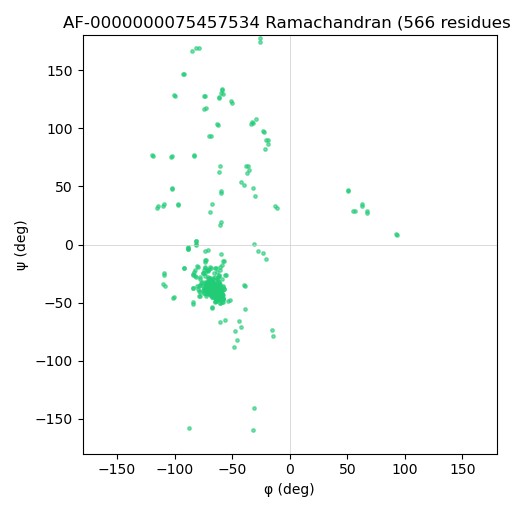A . ILE B 1 165 ? -25.141 -10.125 -7.32 1 71.38 165 ILE B CA 1
ATOM 3550 C C . ILE B 1 165 ? -25.172 -8.781 -8.039 1 71.38 165 ILE B C 1
ATOM 3552 O O . ILE B 1 165 ? -24.812 -7.75 -7.457 1 71.38 165 ILE B O 1
ATOM 3556 N N . ASN B 1 166 ? -25.781 -8.859 -9.234 1 77.69 166 ASN B N 1
ATOM 3557 C CA . ASN B 1 166 ? -25.875 -7.609 -9.977 1 77.69 166 ASN B CA 1
ATOM 3558 C C . ASN B 1 166 ? -26.953 -6.699 -9.398 1 77.69 166 ASN B C 1
ATOM 3560 O O . ASN B 1 166 ? -26.812 -5.473 -9.398 1 77.69 166 ASN B O 1
ATOM 3564 N N . ILE B 1 167 ? -27.984 -7.34 -8.961 1 79.75 167 ILE B N 1
ATOM 3565 C CA . ILE B 1 167 ? -29.031 -6.551 -8.32 1 79.75 167 ILE B CA 1
ATOM 3566 C C . ILE B 1 167 ? -28.5 -5.965 -7.012 1 79.75 167 ILE B C 1
ATOM 3568 O O . ILE B 1 167 ? -28.781 -4.809 -6.684 1 79.75 167 ILE B O 1
ATOM 3572 N N . PHE B 1 168 ? -27.797 -6.738 -6.355 1 83.25 168 PHE B N 1
ATOM 3573 C CA . PHE B 1 168 ? -27.188 -6.27 -5.121 1 83.25 168 PHE B CA 1
ATOM 3574 C C . PHE B 1 168 ? -26.281 -5.074 -5.391 1 83.25 168 PHE B C 1
ATOM 3576 O O . PHE B 1 168 ? -26.391 -4.043 -4.723 1 83.25 168 PHE B O 1
ATOM 3583 N N . TYR B 1 169 ? -25.516 -5.168 -6.453 1 82.88 169 TYR B N 1
ATOM 3584 C CA . TYR B 1 169 ? -24.625 -4.074 -6.805 1 82.88 169 TYR B CA 1
ATOM 3585 C C . TYR B 1 169 ? -25.406 -2.846 -7.246 1 82.88 169 TYR B C 1
ATOM 3587 O O . TYR B 1 169 ? -25.016 -1.714 -6.949 1 82.88 169 TYR B O 1
ATOM 3595 N N . GLY B 1 170 ? -26.422 -3.113 -7.926 1 85.5 170 GLY B N 1
ATOM 3596 C CA . GLY B 1 170 ? -27.25 -2.014 -8.391 1 85.5 170 GLY B CA 1
ATOM 3597 C C . GLY B 1 170 ? -27.891 -1.23 -7.258 1 85.5 170 GLY B C 1
ATOM 3598 O O . GLY B 1 170 ? -27.891 0.002 -7.273 1 85.5 170 GLY B O 1
ATOM 3599 N N . VAL B 1 171 ? -28.359 -1.955 -6.305 1 87.44 171 VAL B N 1
ATOM 3600 C CA . VAL B 1 171 ? -29 -1.315 -5.16 1 87.44 171 VAL B CA 1
ATOM 3601 C C . VAL B 1 171 ? -27.953 -0.568 -4.332 1 87.44 171 VAL B C 1
ATOM 3603 O O . VAL B 1 171 ? -28.203 0.553 -3.879 1 87.44 171 VAL B O 1
ATOM 3606 N N . THR B 1 172 ? -26.875 -1.171 -4.152 1 87.12 172 THR B N 1
ATOM 3607 C CA . THR B 1 172 ? -25.797 -0.518 -3.436 1 87.12 172 THR B CA 1
ATOM 3608 C C . THR B 1 172 ? -25.359 0.758 -4.152 1 87.12 172 THR B C 1
ATOM 3610 O O . THR B 1 172 ? -25.109 1.782 -3.512 1 87.12 172 THR B O 1
ATOM 3613 N N . LEU B 1 173 ? -25.297 0.627 -5.418 1 87.06 173 LEU B N 1
ATOM 3614 C CA . LEU B 1 173 ? -24.938 1.789 -6.219 1 87.06 173 LEU B CA 1
ATOM 3615 C C . LEU B 1 173 ? -25.984 2.896 -6.074 1 87.06 173 LEU B C 1
ATOM 3617 O O . LEU B 1 173 ? -25.625 4.062 -5.875 1 87.06 173 LEU B O 1
ATOM 3621 N N . ALA B 1 174 ? -27.188 2.559 -6.172 1 88.81 174 ALA B N 1
ATOM 3622 C CA . ALA B 1 174 ? -28.266 3.523 -6.031 1 88.81 174 ALA B CA 1
ATOM 3623 C C . ALA B 1 174 ? -28.25 4.184 -4.656 1 88.81 174 ALA B C 1
ATOM 3625 O O . ALA B 1 174 ? -28.438 5.395 -4.539 1 88.81 174 ALA B O 1
ATOM 3626 N N . LEU B 1 175 ? -28.031 3.42 -3.678 1 89.31 175 LEU B N 1
ATOM 3627 C CA . LEU B 1 175 ? -27.969 3.922 -2.309 1 89.31 175 LEU B CA 1
ATOM 3628 C C . LEU B 1 175 ? -26.812 4.914 -2.143 1 89.31 175 LEU B C 1
ATOM 3630 O O . LEU B 1 175 ? -27.016 6.008 -1.604 1 89.31 175 LEU B O 1
ATOM 3634 N N . ASN B 1 176 ? -25.703 4.617 -2.625 1 84.19 176 ASN B N 1
ATOM 3635 C CA . ASN B 1 176 ? -24.531 5.469 -2.486 1 84.19 176 ASN B CA 1
ATOM 3636 C C . ASN B 1 176 ? -24.672 6.762 -3.289 1 84.19 176 ASN B C 1
ATOM 3638 O O . ASN B 1 176 ? -24.297 7.836 -2.816 1 84.19 176 ASN B O 1
ATOM 3642 N N . LEU B 1 177 ? -25.188 6.582 -4.414 1 83.69 177 LEU B N 1
ATOM 3643 C CA . LEU B 1 177 ? -25.422 7.77 -5.227 1 83.69 177 LEU B CA 1
ATOM 3644 C C . LEU B 1 177 ? -26.438 8.695 -4.559 1 83.69 177 LEU B C 1
ATOM 3646 O O . LEU B 1 177 ? -26.234 9.914 -4.516 1 83.69 177 LEU B O 1
ATOM 3650 N N . LEU B 1 178 ? -27.422 8.086 -4.078 1 87.56 178 LEU B N 1
ATOM 3651 C CA . LEU B 1 178 ? -28.453 8.859 -3.398 1 87.56 178 LEU B CA 1
ATOM 3652 C C . LEU B 1 178 ? -27.891 9.578 -2.184 1 87.56 178 LEU B C 1
ATOM 3654 O O . LEU B 1 178 ? -28.109 10.781 -2.004 1 87.56 178 LEU B O 1
ATOM 3658 N N . CYS B 1 179 ? -27.172 8.914 -1.402 1 84.25 179 CYS B N 1
ATOM 3659 C CA . CYS B 1 179 ? -26.594 9.508 -0.2 1 84.25 179 CYS B CA 1
ATOM 3660 C C . CYS B 1 179 ? -25.594 10.602 -0.556 1 84.25 179 CYS B C 1
ATOM 3662 O O . CYS B 1 179 ? -25.578 11.656 0.081 1 84.25 179 CYS B O 1
ATOM 3664 N N . THR B 1 180 ? -24.828 10.367 -1.549 1 78.69 180 THR B N 1
ATOM 3665 C CA . THR B 1 180 ? -23.844 11.359 -1.98 1 78.69 180 THR B CA 1
ATOM 3666 C C . THR B 1 180 ? -24.531 12.617 -2.492 1 78.69 180 THR B C 1
ATOM 3668 O O . THR B 1 180 ? -24.125 13.734 -2.166 1 78.69 180 THR B O 1
ATOM 3671 N N . ILE B 1 181 ? -25.562 12.438 -3.256 1 80.88 181 ILE B N 1
ATOM 3672 C CA . ILE B 1 181 ? -26.312 13.562 -3.785 1 80.88 181 ILE B CA 1
ATOM 3673 C C . ILE B 1 181 ? -26.969 14.328 -2.639 1 80.88 181 ILE B C 1
ATOM 3675 O O . ILE B 1 181 ? -26.969 15.562 -2.625 1 80.88 181 ILE B O 1
ATOM 3679 N N . MET B 1 182 ? -27.484 13.656 -1.692 1 83.62 182 MET B N 1
ATOM 3680 C CA . MET B 1 182 ? -28.141 14.289 -0.549 1 83.62 182 MET B CA 1
ATOM 3681 C C . MET B 1 182 ? -27.141 15.117 0.255 1 83.62 182 MET B C 1
ATOM 3683 O O . MET B 1 182 ? -27.438 16.25 0.652 1 83.62 182 MET B O 1
ATOM 3687 N N . ILE B 1 183 ? -26.031 14.594 0.456 1 76.81 183 ILE B N 1
ATOM 3688 C CA . ILE B 1 183 ? -25 15.305 1.208 1 76.81 183 ILE B CA 1
ATOM 3689 C C . ILE B 1 183 ? -24.531 16.516 0.41 1 76.81 183 ILE B C 1
ATOM 3691 O O . ILE B 1 183 ? -24.375 17.609 0.961 1 76.81 183 ILE B O 1
ATOM 3695 N N . ALA B 1 184 ? -24.344 16.328 -0.855 1 72.31 184 ALA B N 1
ATOM 3696 C CA . ALA B 1 184 ? -23.922 17.422 -1.718 1 72.31 184 ALA B CA 1
ATOM 3697 C C . ALA B 1 184 ? -24.953 18.547 -1.756 1 72.31 184 ALA B C 1
ATOM 3699 O O . ALA B 1 184 ? -24.609 19.734 -1.742 1 72.31 184 ALA B O 1
ATOM 3700 N N . LEU B 1 185 ? -26.188 18.188 -1.832 1 76.75 185 LEU B N 1
ATOM 3701 C CA . LEU B 1 185 ? -27.266 19.172 -1.877 1 76.75 185 LEU B CA 1
ATOM 3702 C C . LEU B 1 185 ? -27.344 19.953 -0.572 1 76.75 185 LEU B C 1
ATOM 3704 O O . LEU B 1 185 ? -27.578 21.172 -0.582 1 76.75 185 LEU B O 1
ATOM 3708 N N . LYS B 1 186 ? -27.156 19.344 0.491 1 76.69 186 LYS B N 1
ATOM 3709 C CA . LYS B 1 186 ? -27.172 20.031 1.785 1 76.69 186 LYS B CA 1
ATOM 3710 C C . LYS B 1 186 ? -26.016 21.016 1.898 1 76.69 186 LYS B C 1
ATOM 3712 O O . LYS B 1 186 ? -26.203 22.141 2.357 1 76.69 186 LYS B O 1
ATOM 3717 N N . ILE B 1 187 ? -24.953 20.609 1.5 1 69.38 187 ILE B N 1
ATOM 3718 C CA . ILE B 1 187 ? -23.781 21.484 1.546 1 69.38 187 ILE B CA 1
ATOM 3719 C C . ILE B 1 187 ? -24 22.672 0.621 1 69.38 187 ILE B C 1
ATOM 3721 O O . ILE B 1 187 ? -23.672 23.812 0.977 1 69.38 187 ILE B O 1
ATOM 3725 N N . TRP B 1 188 ? -24.562 22.391 -0.519 1 70.56 188 TRP B N 1
ATOM 3726 C CA . TRP B 1 188 ? -24.844 23.438 -1.489 1 70.56 188 TRP B CA 1
ATOM 3727 C C . TRP B 1 188 ? -25.844 24.438 -0.931 1 70.56 188 TRP B C 1
ATOM 3729 O O . TRP B 1 188 ? -25.703 25.641 -1.106 1 70.56 188 TRP B O 1
ATOM 3739 N N . THR B 1 189 ? -26.797 23.984 -0.254 1 72.81 189 THR B N 1
ATOM 3740 C CA . THR B 1 189 ? -27.828 24.859 0.303 1 72.81 189 THR B CA 1
ATOM 3741 C C . THR B 1 189 ? -27.266 25.703 1.437 1 72.81 189 THR B C 1
ATOM 3743 O O . THR B 1 189 ? -27.641 26.875 1.575 1 72.81 189 THR B O 1
ATOM 3746 N N . ILE B 1 190 ? -26.438 25.141 2.182 1 68.81 190 ILE B N 1
ATOM 3747 C CA . ILE B 1 190 ? -25.812 25.891 3.271 1 68.81 190 ILE B CA 1
ATOM 3748 C C . ILE B 1 190 ? -24.891 26.969 2.703 1 68.81 190 ILE B C 1
ATOM 3750 O O . ILE B 1 190 ? -24.859 28.094 3.213 1 68.81 190 ILE B O 1
ATOM 3754 N N . HIS B 1 191 ? -24.25 26.625 1.675 1 63.88 191 HIS B N 1
ATOM 3755 C CA . HIS B 1 191 ? -23.359 27.578 1.04 1 63.88 191 HIS B CA 1
ATOM 3756 C C . HIS B 1 191 ? -24.141 28.734 0.427 1 63.88 191 HIS B C 1
ATOM 3758 O O . HIS B 1 191 ? -23.703 29.891 0.465 1 63.88 191 HIS B O 1
ATOM 3764 N N . ARG B 1 192 ? -25.141 28.547 -0.114 1 64.31 192 ARG B N 1
ATOM 3765 C CA . ARG B 1 192 ? -25.969 29.562 -0.757 1 64.31 192 ARG B CA 1
ATOM 3766 C C . ARG B 1 192 ? -26.594 30.484 0.277 1 64.31 192 ARG B C 1
ATOM 3768 O O . ARG B 1 192 ? -26.766 31.688 0.029 1 64.31 192 ARG B O 1
ATOM 3775 N N . LYS B 1 193 ? -27.062 30.016 1.29 1 60.06 193 LYS B N 1
ATOM 3776 C CA . LYS B 1 193 ? -27.703 30.812 2.326 1 60.06 193 LYS B CA 1
ATOM 3777 C C . LYS B 1 193 ? -26.688 31.672 3.074 1 60.06 193 LYS B C 1
ATOM 3779 O O . LYS B 1 193 ? -27.031 32.75 3.598 1 60.06 193 LYS B O 1
ATOM 3784 N N . LEU B 1 194 ? -25.578 31.25 3.205 1 52.34 194 LEU B N 1
ATOM 3785 C CA . LEU B 1 194 ? -24.531 32.031 3.857 1 52.34 194 LEU B CA 1
ATOM 3786 C C . LEU B 1 194 ? -23.594 32.656 2.828 1 52.34 194 LEU B C 1
ATOM 3788 O O . LEU B 1 194 ? -22.453 32.219 2.689 1 52.34 194 LEU B O 1
ATOM 3792 N N . PRO B 1 195 ? -24.141 33.312 1.775 1 50.94 195 PRO B N 1
ATOM 3793 C CA . PRO B 1 195 ? -23.25 33.844 0.736 1 50.94 195 PRO B CA 1
ATOM 3794 C C . PRO B 1 195 ? -22 34.5 1.308 1 50.94 195 PRO B C 1
ATOM 3796 O O . PRO B 1 195 ? -20.922 34.406 0.737 1 50.94 195 PRO B O 1
ATOM 3799 N N . GLY B 1 196 ? -22.062 35.75 2.004 1 45.06 196 GLY B N 1
ATOM 3800 C CA . GLY B 1 196 ? -21.094 36.656 2.551 1 45.06 196 GLY B CA 1
ATOM 3801 C C . GLY B 1 196 ? -20.156 36.031 3.562 1 45.06 196 GLY B C 1
ATOM 3802 O O . GLY B 1 196 ? -19.062 36.562 3.816 1 45.06 196 GLY B O 1
ATOM 3803 N N . ARG B 1 197 ? -20.641 35.594 4.676 1 40.25 197 ARG B N 1
ATOM 3804 C CA . ARG B 1 197 ? -19.734 35.062 5.691 1 40.25 197 ARG B CA 1
ATOM 3805 C C . ARG B 1 197 ? -18.953 33.875 5.164 1 40.25 197 ARG B C 1
ATOM 3807 O O . ARG B 1 197 ? -19.484 32.781 5.07 1 40.25 197 ARG B O 1
ATOM 3814 N N . ALA B 1 198 ? -18.375 33.938 3.945 1 42.12 198 ALA B N 1
ATOM 3815 C CA . ALA B 1 198 ? -17.203 33.156 3.6 1 42.12 198 ALA B CA 1
ATOM 3816 C C . ALA B 1 198 ? -16.594 32.5 4.84 1 42.12 198 ALA B C 1
ATOM 3818 O O . ALA B 1 198 ? -15.883 33.125 5.609 1 42.12 198 ALA B O 1
ATOM 3819 N N . VAL B 1 199 ? -17.391 32.188 5.742 1 38.69 199 VAL B N 1
ATOM 3820 C CA . VAL B 1 199 ? -16.734 31.672 6.941 1 38.69 199 VAL B CA 1
ATOM 3821 C C . VAL B 1 199 ? -15.312 31.219 6.602 1 38.69 199 VAL B C 1
ATOM 3823 O O . VAL B 1 199 ? -15.125 30.391 5.707 1 38.69 199 VAL B O 1
ATOM 3826 N N . ALA B 1 200 ? -14.438 32.125 6.734 1 38.81 200 ALA B N 1
ATOM 3827 C CA . ALA B 1 200 ? -13.008 32.281 6.473 1 38.81 200 ALA B CA 1
ATOM 3828 C C . ALA B 1 200 ? -12.344 30.906 6.234 1 38.81 200 ALA B C 1
ATOM 3830 O O . ALA B 1 200 ? -11.578 30.75 5.281 1 38.81 200 ALA B O 1
ATOM 3831 N N . GLY B 1 201 ? -12.023 30.078 7.246 1 40.19 201 GLY B N 1
ATOM 3832 C CA . GLY B 1 201 ? -11 29.062 7.48 1 40.19 201 GLY B CA 1
ATOM 3833 C C . GLY B 1 201 ? -11.375 27.703 6.914 1 40.19 201 GLY B C 1
ATOM 3834 O O . GLY B 1 201 ? -10.516 26.828 6.773 1 40.19 201 GLY B O 1
ATOM 3835 N N . VAL B 1 202 ? -12.672 27.141 7.195 1 45.22 202 VAL B N 1
ATOM 3836 C CA . VAL B 1 202 ? -12.922 25.734 6.883 1 45.22 202 VAL B CA 1
ATOM 3837 C C . VAL B 1 202 ? -13.289 25.594 5.406 1 45.22 202 VAL B C 1
ATOM 3839 O O . VAL B 1 202 ? -14.32 26.109 4.965 1 45.22 202 VAL B O 1
ATOM 3842 N N . ARG B 1 203 ? -12.453 25.641 4.512 1 50.44 203 ARG B N 1
ATOM 3843 C CA . ARG B 1 203 ? -12.664 25.375 3.096 1 50.44 203 ARG B CA 1
ATOM 3844 C C . ARG B 1 203 ? -13.648 24.219 2.9 1 50.44 203 ARG B C 1
ATOM 3846 O O . ARG B 1 203 ? -13.242 23.062 2.816 1 50.44 203 ARG B O 1
ATOM 3853 N N . ILE B 1 204 ? -14.984 24.297 3.238 1 52.88 204 ILE B N 1
ATOM 3854 C CA . ILE B 1 204 ? -16.094 23.375 3.006 1 52.88 204 ILE B CA 1
ATOM 3855 C C . ILE B 1 204 ? -15.961 22.766 1.615 1 52.88 204 ILE B C 1
ATOM 3857 O O . ILE B 1 204 ? -16.281 21.594 1.42 1 52.88 204 ILE B O 1
ATOM 3861 N N . GLN B 1 205 ? -15.492 23.562 0.689 1 53.44 205 GLN B N 1
ATOM 3862 C CA . GLN B 1 205 ? -15.297 23.031 -0.657 1 53.44 205 GLN B CA 1
ATOM 3863 C C . GLN B 1 205 ? -14.297 21.891 -0.658 1 53.44 205 GLN B C 1
ATOM 3865 O O . GLN B 1 205 ? -14.461 20.922 -1.403 1 53.44 205 GLN B O 1
ATOM 3870 N N . GLY B 1 206 ? -13.398 22.062 0.23 1 56.62 206 GLY B N 1
ATOM 3871 C CA . GLY B 1 206 ? -12.438 20.984 0.315 1 56.62 206 GLY B CA 1
ATOM 3872 C C . GLY B 1 206 ? -13.031 19.688 0.865 1 56.62 206 GLY B C 1
ATOM 3873 O O . GLY B 1 206 ? -12.734 18.609 0.368 1 56.62 206 GLY B O 1
ATOM 3874 N N . ILE B 1 207 ? -13.938 19.906 1.708 1 57.34 207 ILE B N 1
ATOM 3875 C CA . ILE B 1 207 ? -14.586 18.75 2.318 1 57.34 207 ILE B CA 1
ATOM 3876 C C . ILE B 1 207 ? -15.531 18.094 1.312 1 57.34 207 ILE B C 1
ATOM 3878 O O . ILE B 1 207 ? -15.555 16.875 1.179 1 57.34 207 ILE B O 1
ATOM 3882 N N . VAL B 1 208 ? -16.203 18.953 0.637 1 59.94 208 VAL B N 1
ATOM 3883 C CA . VAL B 1 208 ? -17.141 18.453 -0.374 1 59.94 208 VAL B CA 1
ATOM 3884 C C . VAL B 1 208 ? -16.375 17.703 -1.457 1 59.94 208 VAL B C 1
ATOM 3886 O O . VAL B 1 208 ? -16.812 16.641 -1.908 1 59.94 208 VAL B O 1
ATOM 3889 N N . ALA B 1 209 ? -15.305 18.203 -1.769 1 59.69 209 ALA B N 1
ATOM 3890 C CA . ALA B 1 209 ? -14.523 17.594 -2.834 1 59.69 209 ALA B CA 1
ATOM 3891 C C . ALA B 1 209 ? -14.031 16.203 -2.418 1 59.69 209 ALA B C 1
ATOM 3893 O O . ALA B 1 209 ? -14.07 15.258 -3.209 1 59.69 209 ALA B O 1
ATOM 3894 N N . ILE B 1 210 ? -13.742 16.062 -1.27 1 59.75 210 ILE B N 1
ATOM 3895 C CA . ILE B 1 210 ? -13.203 14.781 -0.801 1 59.75 210 ILE B CA 1
ATOM 3896 C C . ILE B 1 210 ? -14.32 13.75 -0.715 1 59.75 210 ILE B C 1
ATOM 3898 O O . ILE B 1 210 ? -14.125 12.578 -1.065 1 59.75 210 ILE B O 1
ATOM 3902 N N . ILE B 1 211 ? -15.461 14.164 -0.288 1 60.91 211 ILE B N 1
ATOM 3903 C CA . ILE B 1 211 ? -16.609 13.258 -0.191 1 60.91 211 ILE B CA 1
ATOM 3904 C C . ILE B 1 211 ? -17 12.781 -1.586 1 60.91 211 ILE B C 1
ATOM 3906 O O . ILE B 1 211 ? -17.234 11.594 -1.801 1 60.91 211 ILE B O 1
ATOM 3910 N N . VAL B 1 212 ? -16.906 13.719 -2.387 1 62.5 212 VAL B N 1
ATOM 3911 C CA . VAL B 1 212 ? -17.297 13.414 -3.762 1 62.5 212 VAL B CA 1
ATOM 3912 C C . VAL B 1 212 ? -16.25 12.523 -4.414 1 62.5 212 VAL B C 1
ATOM 3914 O O . VAL B 1 212 ? -16.594 11.586 -5.141 1 62.5 212 VAL B O 1
ATOM 3917 N N . GLU B 1 213 ? -15.07 12.797 -4.02 1 63.31 213 GLU B N 1
ATOM 3918 C CA . GLU B 1 213 ? -13.992 12.008 -4.617 1 63.31 213 GLU B CA 1
ATOM 3919 C C . GLU B 1 213 ? -14.023 10.57 -4.117 1 63.31 213 GLU B C 1
ATOM 3921 O O . GLU B 1 213 ? -13.859 9.633 -4.902 1 63.31 213 GLU B O 1
ATOM 3926 N N . SER B 1 214 ? -14.266 10.469 -2.832 1 68.56 214 SER B N 1
ATOM 3927 C CA . SER B 1 214 ? -14.344 9.117 -2.277 1 68.56 214 SER B CA 1
ATOM 3928 C C . SER B 1 214 ? -15.539 8.359 -2.83 1 68.56 214 SER B C 1
ATOM 3930 O O . SER B 1 214 ? -15.438 7.168 -3.139 1 68.56 214 SER B O 1
ATOM 3932 N N . ALA B 1 215 ? -16.594 9.039 -2.934 1 71.06 215 ALA B N 1
ATOM 3933 C CA . ALA B 1 215 ? -17.797 8.422 -3.477 1 71.06 215 ALA B CA 1
ATOM 3934 C C . ALA B 1 215 ? -17.609 8.039 -4.941 1 71.06 215 ALA B C 1
ATOM 3936 O O . ALA B 1 215 ? -18.109 7 -5.383 1 71.06 215 ALA B O 1
ATOM 3937 N N . ALA B 1 216 ? -16.859 8.859 -5.578 1 72.69 216 ALA B N 1
ATOM 3938 C CA . ALA B 1 216 ? -16.609 8.594 -6.992 1 72.69 216 ALA B CA 1
ATOM 3939 C C . ALA B 1 216 ? -15.789 7.328 -7.176 1 72.69 216 ALA B C 1
ATOM 3941 O O . ALA B 1 216 ? -16.062 6.516 -8.062 1 72.69 216 ALA B O 1
ATOM 3942 N N . ILE B 1 217 ? -14.875 7.168 -6.305 1 74.62 217 ILE B N 1
ATOM 3943 C CA . ILE B 1 217 ? -14.031 5.98 -6.387 1 74.62 217 ILE B CA 1
ATOM 3944 C C . ILE B 1 217 ? -14.867 4.734 -6.121 1 74.62 217 ILE B C 1
ATOM 3946 O O . ILE B 1 217 ? -14.789 3.752 -6.863 1 74.62 217 ILE B O 1
ATOM 3950 N N . TYR B 1 218 ? -15.648 4.816 -5.211 1 75.38 218 TYR B N 1
ATOM 3951 C CA . TYR B 1 218 ? -16.484 3.672 -4.871 1 75.38 218 TYR B CA 1
ATOM 3952 C C . TYR B 1 218 ? -17.484 3.383 -5.977 1 75.38 218 TYR B C 1
ATOM 3954 O O . TYR B 1 218 ? -17.734 2.223 -6.32 1 75.38 218 TYR B O 1
ATOM 3962 N N . THR B 1 219 ? -18 4.406 -6.496 1 77.12 219 THR B N 1
ATOM 3963 C CA . THR B 1 219 ? -18.938 4.262 -7.605 1 77.12 219 THR B CA 1
ATOM 3964 C C . THR B 1 219 ? -18.25 3.605 -8.805 1 77.12 219 THR B C 1
ATOM 3966 O O . THR B 1 219 ? -18.828 2.727 -9.445 1 77.12 219 THR B O 1
ATOM 3969 N N . CYS B 1 220 ? -17.094 3.992 -9.039 1 79.44 220 CYS B N 1
ATOM 3970 C CA . CYS B 1 220 ? -16.344 3.404 -10.148 1 79.44 220 CYS B CA 1
ATOM 3971 C C . CYS B 1 220 ? -16.141 1.91 -9.93 1 79.44 220 CYS B C 1
ATOM 3973 O O . CYS B 1 220 ? -16.266 1.118 -10.867 1 79.44 220 CYS B O 1
ATOM 3975 N N . VAL B 1 221 ? -15.867 1.596 -8.758 1 80.69 221 VAL B N 1
ATOM 3976 C CA . VAL B 1 221 ? -15.648 0.192 -8.422 1 80.69 221 VAL B CA 1
ATOM 3977 C C . VAL B 1 221 ? -16.938 -0.596 -8.641 1 80.69 221 VAL B C 1
ATOM 3979 O O . VAL B 1 221 ? -16.922 -1.664 -9.258 1 80.69 221 VAL B O 1
ATOM 3982 N N . LEU B 1 222 ? -18.047 -0.033 -8.25 1 81.06 222 LEU B N 1
ATOM 3983 C CA . LEU B 1 222 ? -19.328 -0.724 -8.359 1 81.06 222 LEU B CA 1
ATOM 3984 C C . LEU B 1 222 ? -19.75 -0.855 -9.82 1 81.06 222 LEU B C 1
ATOM 3986 O O . LEU B 1 222 ? -20.234 -1.907 -10.242 1 81.06 222 LEU B O 1
ATOM 3990 N N . VAL B 1 223 ? -19.5 0.148 -10.523 1 82.06 223 VAL B N 1
ATOM 3991 C CA . VAL B 1 223 ? -19.859 0.115 -11.938 1 82.06 223 VAL B CA 1
ATOM 3992 C C . VAL B 1 223 ? -19 -0.934 -12.656 1 82.06 223 VAL B C 1
ATOM 3994 O O . VAL B 1 223 ? -19.516 -1.693 -13.484 1 82.06 223 VAL B O 1
ATOM 3997 N N . THR B 1 224 ? -17.766 -0.947 -12.312 1 81.12 224 THR B N 1
ATOM 3998 C CA . THR B 1 224 ? -16.875 -1.931 -12.914 1 81.12 224 THR B CA 1
ATOM 3999 C C . THR B 1 224 ? -17.328 -3.35 -12.57 1 81.12 224 THR B C 1
ATOM 4001 O O . THR B 1 224 ? -17.297 -4.238 -13.422 1 81.12 224 THR B O 1
ATOM 4004 N N . LEU B 1 225 ? -17.75 -3.527 -11.398 1 80.62 225 LEU B N 1
ATOM 4005 C CA . LEU B 1 225 ? -18.219 -4.844 -10.977 1 80.62 225 LEU B CA 1
ATOM 4006 C C . LEU B 1 225 ? -19.484 -5.238 -11.742 1 80.62 225 LEU B C 1
ATOM 4008 O O . LEU B 1 225 ? -19.609 -6.387 -12.172 1 80.62 225 LEU B O 1
ATOM 4012 N N . ILE B 1 226 ? -20.344 -4.312 -11.898 1 79.94 226 ILE B N 1
ATOM 4013 C CA . ILE B 1 226 ? -21.609 -4.578 -12.594 1 79.94 226 ILE B CA 1
ATOM 4014 C C . ILE B 1 226 ? -21.328 -4.902 -14.062 1 79.94 226 ILE B C 1
ATOM 4016 O O . ILE B 1 226 ? -21.828 -5.902 -14.586 1 79.94 226 ILE B O 1
ATOM 4020 N N . VAL B 1 227 ? -20.484 -4.121 -14.664 1 80.19 227 VAL B N 1
ATOM 4021 C CA . VAL B 1 227 ? -20.203 -4.289 -16.078 1 80.19 227 VAL B CA 1
ATOM 4022 C C . VAL B 1 227 ? -19.469 -5.609 -16.312 1 80.19 227 VAL B C 1
ATOM 4024 O O . VAL B 1 227 ? -19.828 -6.379 -17.203 1 80.19 227 VAL B O 1
ATOM 4027 N N . THR B 1 228 ? -18.516 -5.887 -15.516 1 78.06 228 THR B N 1
ATOM 4028 C CA . THR B 1 228 ? -17.734 -7.113 -15.68 1 78.06 228 THR B CA 1
ATOM 4029 C C . THR B 1 228 ? -18.594 -8.336 -15.359 1 78.06 228 THR B C 1
ATOM 4031 O O . THR B 1 228 ? -18.438 -9.391 -15.969 1 78.06 228 THR B O 1
ATOM 4034 N N . SER B 1 229 ? -19.453 -8.195 -14.43 1 77.06 229 SER B N 1
ATOM 4035 C CA . SER B 1 229 ? -20.328 -9.312 -14.062 1 77.06 229 SER B CA 1
ATOM 4036 C C . SER B 1 229 ? -21.328 -9.602 -15.164 1 77.06 229 SER B C 1
ATOM 4038 O O . SER B 1 229 ? -21.641 -10.766 -15.438 1 77.06 229 SER B O 1
ATOM 4040 N N . ILE B 1 230 ? -21.797 -8.594 -15.836 1 75.88 230 ILE B N 1
ATOM 4041 C CA . ILE B 1 230 ? -22.797 -8.75 -16.891 1 75.88 230 ILE B CA 1
ATOM 4042 C C . ILE B 1 230 ? -22.156 -9.383 -18.125 1 75.88 230 ILE B C 1
ATOM 4044 O O . ILE B 1 230 ? -22.75 -10.258 -18.75 1 75.88 230 ILE B O 1
ATOM 4048 N N . ILE B 1 231 ? -20.891 -9.023 -18.375 1 75.19 231 ILE B N 1
ATOM 4049 C CA . ILE B 1 231 ? -20.234 -9.516 -19.562 1 75.19 231 ILE B CA 1
ATOM 4050 C C . ILE B 1 231 ? -19.562 -10.867 -19.266 1 75.19 231 ILE B C 1
ATOM 4052 O O . ILE B 1 231 ? -19.172 -11.586 -20.188 1 75.19 231 ILE B O 1
ATOM 4056 N N . HIS B 1 232 ? -19.641 -11.297 -18.094 1 70.56 232 HIS B N 1
ATOM 4057 C CA . HIS B 1 232 ? -19.094 -12.578 -17.656 1 70.56 232 HIS B CA 1
ATOM 4058 C C . HIS B 1 232 ? -17.641 -12.734 -18.094 1 70.56 232 HIS B C 1
ATOM 4060 O O . HIS B 1 232 ? -17.266 -13.758 -18.672 1 70.56 232 HIS B O 1
ATOM 4066 N N . THR B 1 233 ? -16.969 -11.75 -17.875 1 73.5 233 THR B N 1
ATOM 4067 C CA . THR B 1 233 ? -15.562 -11.789 -18.281 1 73.5 233 THR B CA 1
ATOM 4068 C C . THR B 1 233 ? -14.672 -12.273 -17.141 1 73.5 233 THR B C 1
ATOM 4070 O O . THR B 1 233 ? -15.047 -12.172 -15.977 1 73.5 233 THR B O 1
ATOM 4073 N N . ILE B 1 234 ? -13.648 -12.945 -17.484 1 78.94 234 ILE B N 1
ATOM 4074 C CA . ILE B 1 234 ? -12.641 -13.43 -16.547 1 78.94 234 ILE B CA 1
ATOM 4075 C C . ILE B 1 234 ? -12.047 -12.25 -15.766 1 78.94 234 ILE B C 1
ATOM 4077 O O . ILE B 1 234 ? -11.477 -12.438 -14.688 1 78.94 234 ILE B O 1
ATOM 4081 N N . GLY B 1 235 ? -12.344 -11.117 -16.312 1 75.31 235 GLY B N 1
ATOM 4082 C CA . GLY B 1 235 ? -11.891 -9.898 -15.664 1 75.31 235 GLY B CA 1
ATOM 4083 C C . GLY B 1 235 ? -12.523 -9.68 -14.297 1 75.31 235 GLY B C 1
ATOM 4084 O O . GLY B 1 235 ? -11.953 -8.992 -13.445 1 75.31 235 GLY B O 1
ATOM 4085 N N . LEU B 1 236 ? -13.641 -10.336 -14.055 1 77.25 236 LEU B N 1
ATOM 4086 C CA . LEU B 1 236 ? -14.312 -10.234 -12.766 1 77.25 236 LEU B CA 1
ATOM 4087 C C . LEU B 1 236 ? -13.422 -10.75 -11.641 1 77.25 236 LEU B C 1
ATOM 4089 O O . LEU B 1 236 ? -13.398 -10.18 -10.547 1 77.25 236 LEU B O 1
ATOM 4093 N N . TRP B 1 237 ? -12.602 -11.734 -11.961 1 78.81 237 TRP B N 1
ATOM 4094 C CA . TRP B 1 237 ? -11.719 -12.336 -10.961 1 78.81 237 TRP B CA 1
ATOM 4095 C C . TRP B 1 237 ? -10.594 -11.383 -10.594 1 78.81 237 TRP B C 1
ATOM 4097 O O . TRP B 1 237 ? -10.07 -11.438 -9.477 1 78.81 237 TRP B O 1
ATOM 4107 N N . ILE B 1 238 ? -10.344 -10.516 -11.43 1 84.12 238 ILE B N 1
ATOM 4108 C CA . ILE B 1 238 ? -9.258 -9.562 -11.203 1 84.12 238 ILE B CA 1
ATOM 4109 C C . ILE B 1 238 ? -9.758 -8.406 -10.344 1 84.12 238 ILE B C 1
ATOM 4111 O O . ILE B 1 238 ? -9.07 -7.977 -9.414 1 84.12 238 ILE B O 1
ATOM 4115 N N . VAL B 1 239 ? -10.93 -8.047 -10.586 1 82.75 239 VAL B N 1
ATOM 4116 C CA . VAL B 1 239 ? -11.398 -6.797 -10 1 82.75 239 VAL B CA 1
ATOM 4117 C C . VAL B 1 239 ? -12.07 -7.078 -8.656 1 82.75 239 VAL B C 1
ATOM 4119 O O . VAL B 1 239 ? -12.133 -6.203 -7.793 1 82.75 239 VAL B O 1
ATOM 4122 N N . LEU B 1 240 ? -12.492 -8.242 -8.375 1 82.69 240 LEU B N 1
ATOM 4123 C CA . LEU B 1 240 ? -13.266 -8.57 -7.184 1 82.69 240 LEU B CA 1
ATOM 4124 C C . LEU B 1 240 ? -12.375 -8.547 -5.941 1 82.69 240 LEU B C 1
ATOM 4126 O O . LEU B 1 240 ? -12.797 -8.062 -4.887 1 82.69 240 LEU B O 1
ATOM 4130 N N . ASP B 1 241 ? -11.188 -8.891 -6.078 1 88.94 241 ASP B N 1
ATOM 4131 C CA . ASP B 1 241 ? -10.344 -9.117 -4.906 1 88.94 241 ASP B CA 1
ATOM 4132 C C . ASP B 1 241 ? -9.867 -7.797 -4.312 1 88.94 241 ASP B C 1
ATOM 4134 O O . ASP B 1 241 ? -9.812 -7.645 -3.09 1 88.94 241 ASP B O 1
ATOM 4138 N N . PRO B 1 242 ? -9.617 -6.844 -5.137 1 91.31 242 PRO B N 1
ATOM 4139 C CA . PRO B 1 242 ? -9.133 -5.594 -4.547 1 91.31 242 PRO B CA 1
ATOM 4140 C C . PRO B 1 242 ? -10.266 -4.727 -3.996 1 91.31 242 PRO B C 1
ATOM 4142 O O . PRO B 1 242 ? -10.008 -3.686 -3.389 1 91.31 242 PRO B O 1
ATOM 4145 N N . ILE B 1 243 ? -11.453 -5.145 -4.023 1 87.56 243 ILE B N 1
ATOM 4146 C CA . ILE B 1 243 ? -12.594 -4.309 -3.664 1 87.56 243 ILE B CA 1
ATOM 4147 C C . ILE B 1 243 ? -12.625 -4.098 -2.152 1 87.56 243 ILE B C 1
ATOM 4149 O O . ILE B 1 243 ? -12.805 -2.971 -1.682 1 87.56 243 ILE B O 1
ATOM 4153 N N . PRO B 1 244 ? -12.391 -5.102 -1.37 1 91.06 244 PRO B N 1
ATOM 4154 C CA . PRO B 1 244 ? -12.469 -4.898 0.079 1 91.06 244 PRO B CA 1
ATOM 4155 C C . PRO B 1 244 ? -11.508 -3.818 0.573 1 91.06 244 PRO B C 1
ATOM 4157 O O . PRO B 1 244 ? -11.93 -2.877 1.251 1 91.06 244 PRO B O 1
ATOM 4160 N N . PRO B 1 245 ? -10.234 -3.898 0.171 1 93.38 245 PRO B N 1
ATOM 4161 C CA . PRO B 1 245 ? -9.359 -2.822 0.636 1 93.38 245 PRO B CA 1
ATOM 4162 C C . PRO B 1 245 ? -9.727 -1.463 0.047 1 93.38 245 PRO B C 1
ATOM 4164 O O . PRO B 1 245 ? -9.531 -0.431 0.696 1 93.38 245 PRO B O 1
ATOM 4167 N N . ILE B 1 246 ? -10.273 -1.424 -1.107 1 88.69 246 ILE B N 1
ATOM 4168 C CA . ILE B 1 246 ? -10.695 -0.164 -1.708 1 88.69 246 ILE B CA 1
ATOM 4169 C C . ILE B 1 246 ? -11.859 0.422 -0.914 1 88.69 246 ILE B C 1
ATOM 4171 O O . ILE B 1 246 ? -11.875 1.619 -0.618 1 88.69 246 ILE B O 1
ATOM 4175 N N . ILE B 1 247 ? -12.758 -0.431 -0.539 1 85.38 247 ILE B N 1
ATOM 4176 C CA . ILE B 1 247 ? -13.883 -0.008 0.287 1 85.38 247 ILE B CA 1
ATOM 4177 C C . ILE B 1 247 ? -13.367 0.562 1.606 1 85.38 247 ILE B C 1
ATOM 4179 O O . ILE B 1 247 ? -13.828 1.615 2.057 1 85.38 247 ILE B O 1
ATOM 4183 N N . GLY B 1 248 ? -12.445 -0.144 2.164 1 87.38 248 GLY B N 1
ATOM 4184 C CA . GLY B 1 248 ? -11.867 0.327 3.412 1 87.38 248 GLY B CA 1
ATOM 4185 C C . GLY B 1 248 ? -11.234 1.699 3.293 1 87.38 248 GLY B C 1
ATOM 4186 O O . GLY B 1 248 ? -11.414 2.551 4.164 1 87.38 248 GLY B O 1
ATOM 4187 N N . MET B 1 249 ? -10.523 1.896 2.234 1 88.19 249 MET B N 1
ATOM 4188 C CA . MET B 1 249 ? -9.852 3.172 2.016 1 88.19 249 MET B CA 1
ATOM 4189 C C . MET B 1 249 ? -10.859 4.305 1.873 1 88.19 249 MET B C 1
ATOM 4191 O O . MET B 1 249 ? -10.688 5.375 2.461 1 88.19 249 MET B O 1
ATOM 4195 N N . VAL B 1 250 ? -11.859 4.102 1.121 1 81.25 250 VAL B N 1
ATOM 4196 C CA . VAL B 1 250 ? -12.891 5.105 0.887 1 81.25 250 VAL B CA 1
ATOM 4197 C C . VAL B 1 250 ? -13.57 5.465 2.205 1 81.25 250 VAL B C 1
ATOM 4199 O O . VAL B 1 250 ? -13.773 6.641 2.508 1 81.25 250 VAL B O 1
ATOM 4202 N N . PHE B 1 251 ? -13.773 4.539 2.963 1 79.38 251 PHE B N 1
ATOM 4203 C CA . PHE B 1 251 ? -14.469 4.75 4.23 1 79.38 251 PHE B CA 1
ATOM 4204 C C . PHE B 1 251 ? -13.578 5.492 5.215 1 79.38 251 PHE B C 1
ATOM 4206 O O . PHE B 1 251 ? -14.039 6.387 5.93 1 79.38 251 PHE B O 1
ATOM 4213 N N . MET B 1 252 ? -12.359 5.141 5.262 1 80.56 252 MET B N 1
ATOM 4214 C CA . MET B 1 252 ? -11.445 5.816 6.18 1 80.56 252 MET B CA 1
ATOM 4215 C C . MET B 1 252 ? -11.305 7.293 5.824 1 80.56 252 MET B C 1
ATOM 4217 O O . MET B 1 252 ? -11.227 8.141 6.711 1 80.56 252 MET B O 1
ATOM 4221 N N . ASN B 1 253 ? -11.32 7.469 4.57 1 73.75 253 ASN B N 1
ATOM 4222 C CA . ASN B 1 253 ? -11.211 8.852 4.129 1 73.75 253 ASN B CA 1
ATOM 4223 C C . ASN B 1 253 ? -12.445 9.664 4.516 1 73.75 253 ASN B C 1
ATOM 4225 O O . ASN B 1 253 ? -12.328 10.812 4.957 1 73.75 253 ASN B O 1
ATOM 4229 N N . VAL B 1 254 ? -13.531 9.055 4.395 1 67.69 254 VAL B N 1
ATOM 4230 C CA . VAL B 1 254 ? -14.781 9.727 4.742 1 67.69 254 VAL B CA 1
ATOM 4231 C C . VAL B 1 254 ? -14.852 9.93 6.254 1 67.69 254 VAL B C 1
ATOM 4233 O O . VAL B 1 254 ? -15.289 10.984 6.723 1 67.69 254 VAL B O 1
ATOM 4236 N N . MET B 1 255 ? -14.359 9.016 6.992 1 70.25 255 MET B N 1
ATOM 4237 C CA . MET B 1 255 ? -14.422 9.078 8.453 1 70.25 255 MET B CA 1
ATOM 4238 C C . MET B 1 255 ? -13.469 10.125 8.992 1 70.25 255 MET B C 1
ATOM 4240 O O . MET B 1 255 ? -13.773 10.812 9.977 1 70.25 255 MET B O 1
ATOM 4244 N N . VAL B 1 256 ? -12.352 10.25 8.445 1 67.62 256 VAL B N 1
ATOM 4245 C CA . VAL B 1 256 ? -11.383 11.258 8.867 1 67.62 256 VAL B CA 1
ATOM 4246 C C . VAL B 1 256 ? -11.977 12.656 8.672 1 67.62 256 VAL B C 1
ATOM 4248 O O . VAL B 1 256 ? -11.852 13.516 9.539 1 67.62 256 VAL B O 1
ATOM 4251 N N . ARG B 1 257 ? -12.648 12.773 7.762 1 60.41 257 ARG B N 1
ATOM 4252 C CA . ARG B 1 257 ? -13.227 14.078 7.461 1 60.41 257 ARG B CA 1
ATOM 4253 C C . ARG B 1 257 ? -14.414 14.367 8.367 1 60.41 257 ARG B C 1
ATOM 4255 O O . ARG B 1 257 ? -14.602 15.508 8.812 1 60.41 257 ARG B O 1
ATOM 4262 N N . ALA B 1 258 ? -15.141 13.414 8.477 1 58.81 258 ALA B N 1
ATOM 4263 C CA . ALA B 1 258 ? -16.266 13.562 9.383 1 58.81 258 ALA B CA 1
ATOM 4264 C C . ALA B 1 258 ? -15.805 13.906 10.797 1 58.81 258 ALA B C 1
ATOM 4266 O O . ALA B 1 258 ? -16.453 14.672 11.508 1 58.81 258 ALA B O 1
ATOM 4267 N N . SER B 1 259 ? -14.703 13.328 11.133 1 58.38 259 SER B N 1
ATOM 4268 C CA . SER B 1 259 ? -14.172 13.578 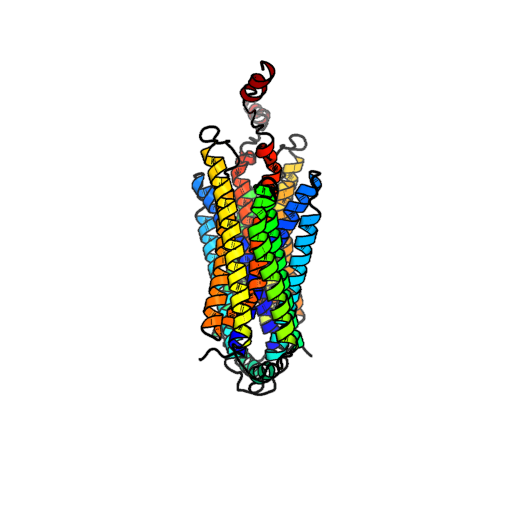12.469 1 58.38 259 SER B CA 1
ATOM 4269 C C . SER B 1 259 ? -13.625 14.992 12.594 1 58.38 259 SER B C 1
ATOM 4271 O O . SER B 1 259 ? -13.68 15.594 13.664 1 58.38 259 SER B O 1
ATOM 4273 N N . ARG B 1 260 ? -13.117 15.492 11.57 1 54.72 260 ARG B N 1
ATOM 4274 C CA . ARG B 1 260 ? -12.594 16.844 11.586 1 54.72 260 ARG B CA 1
ATOM 4275 C C . ARG B 1 260 ? -13.719 17.875 11.602 1 54.72 260 ARG B C 1
ATOM 4277 O O . ARG B 1 260 ? -13.586 18.953 12.188 1 54.72 260 ARG B O 1
ATOM 4284 N N . GLN B 1 261 ? -14.695 17.609 10.898 1 48.31 261 GLN B N 1
ATOM 4285 C CA . GLN B 1 261 ? -15.836 18.5 10.844 1 48.31 261 GLN B CA 1
ATOM 4286 C C . GLN B 1 261 ? -16.547 18.578 12.195 1 48.31 261 GLN B C 1
ATOM 4288 O O . GLN B 1 261 ? -17.078 19.609 12.57 1 48.31 261 GLN B O 1
ATOM 4293 N N . TYR B 1 262 ? -16.672 17.453 12.805 1 44.59 262 TYR B N 1
ATOM 4294 C CA . TYR B 1 262 ? -17.312 17.578 14.109 1 44.59 262 TYR B CA 1
ATOM 4295 C C . TYR B 1 262 ? -16.547 18.562 14.992 1 44.59 262 TYR B C 1
ATOM 4297 O O . TYR B 1 262 ? -17.125 19.141 15.914 1 44.59 262 TYR B O 1
ATOM 4305 N N . HIS B 1 263 ? -15.359 18.703 14.766 1 41.38 263 HIS B N 1
ATOM 4306 C CA . HIS B 1 263 ? -14.656 19.672 15.586 1 41.38 263 HIS B CA 1
ATOM 4307 C C . HIS B 1 263 ? -14.898 21.094 15.094 1 41.38 263 HIS B C 1
ATOM 4309 O O . HIS B 1 263 ? -14.672 22.062 15.82 1 41.38 263 HIS B O 1
ATOM 4315 N N . SER B 1 264 ? -14.953 21.266 13.859 1 38.06 264 SER B N 1
ATOM 4316 C CA . SER B 1 264 ? -15.375 22.625 13.57 1 38.06 264 SER B CA 1
ATOM 4317 C C . SER B 1 264 ? -16.828 22.859 13.984 1 38.06 264 SER B C 1
ATOM 4319 O O . SER B 1 264 ? -17.75 22.562 13.219 1 38.06 264 SER B O 1
ATOM 4321 N N . ASP B 1 265 ? -17.297 22.344 14.93 1 33.62 265 ASP B N 1
ATOM 4322 C CA . ASP B 1 265 ? -18.469 22.891 15.594 1 33.62 265 ASP B CA 1
ATOM 4323 C C . ASP B 1 265 ? -18.562 24.406 15.398 1 33.62 265 ASP B C 1
ATOM 4325 O O . ASP B 1 265 ? -19.359 25.078 16.062 1 33.62 265 ASP B O 1
ATOM 4329 N N . THR B 1 266 ? -17.672 24.969 14.844 1 33.34 266 THR B N 1
ATOM 4330 C CA . THR B 1 266 ? -18.062 26.297 14.383 1 33.34 266 THR B CA 1
ATOM 4331 C C . THR B 1 266 ? -19.219 26.219 13.391 1 33.34 266 THR B C 1
ATOM 4333 O O . THR B 1 266 ? -19.891 27.219 13.117 1 33.34 266 THR B O 1
ATOM 4336 N N . PHE B 1 267 ? -19.453 25.109 12.805 1 32.31 267 PHE B N 1
ATOM 4337 C CA . PHE B 1 267 ? -20.75 25.094 12.125 1 32.31 267 PHE B CA 1
ATOM 4338 C C . PHE B 1 267 ? -21.875 25.125 13.141 1 32.31 267 PHE B C 1
ATOM 4340 O O . PHE B 1 267 ? -22.922 25.734 12.891 1 32.31 267 PHE B O 1
ATOM 4347 N N . LEU B 1 268 ? -21.766 24.438 14.227 1 30.86 268 LEU B N 1
ATOM 4348 C CA . LEU B 1 268 ? -22.844 24.609 15.211 1 30.86 268 LEU B CA 1
ATOM 4349 C C . LEU B 1 268 ? -22.734 25.969 15.883 1 30.86 268 LEU B C 1
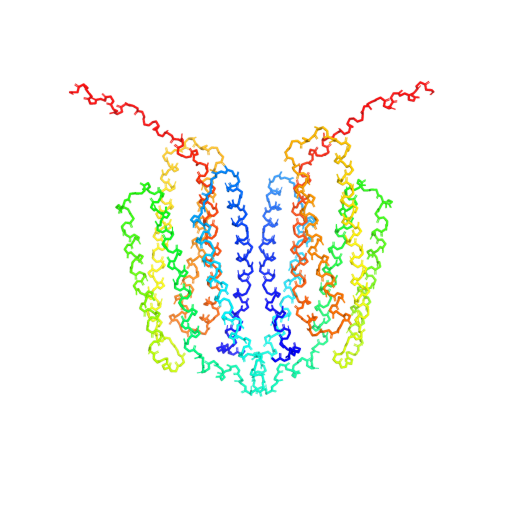ATOM 4351 O O . LEU B 1 268 ? -23.75 26.531 16.312 1 30.86 268 LEU B O 1
ATOM 4355 N N . SER B 1 269 ? -21.609 26.5 16.156 1 31.11 269 SER B N 1
ATOM 4356 C CA . SER B 1 269 ? -21.688 27.844 16.734 1 31.11 269 SER B CA 1
ATOM 4357 C C . SER B 1 269 ? -22.062 28.859 15.664 1 31.11 269 SER B C 1
ATOM 4359 O O . SER B 1 269 ? -22.109 30.062 15.938 1 31.11 269 SER B O 1
ATOM 4361 N N . ILE B 1 270 ? -22.016 28.578 14.445 1 29.23 270 ILE B N 1
ATOM 4362 C CA . ILE B 1 270 ? -22.922 29.422 13.68 1 29.23 270 ILE B CA 1
ATOM 4363 C C . ILE B 1 270 ? -24.359 29.203 14.141 1 29.23 270 ILE B C 1
ATOM 4365 O O . ILE B 1 270 ? -24.906 28.125 13.953 1 29.23 270 ILE B O 1
ATOM 4369 N N . ASN B 1 271 ? -24.734 29.469 15.305 1 27.16 271 ASN B N 1
ATOM 4370 C CA . ASN B 1 271 ? -26.031 30.031 15.656 1 27.16 271 ASN B CA 1
ATOM 4371 C C . ASN B 1 271 ? -26.719 30.688 14.453 1 27.16 271 ASN B C 1
ATOM 4373 O O . ASN B 1 271 ? -26.188 31.625 13.875 1 27.16 271 ASN B O 1
ATOM 4377 N N . LEU B 1 272 ? -27.406 30 13.711 1 28.22 272 LEU B N 1
ATOM 4378 C CA . LEU B 1 272 ? -28.625 30.594 13.164 1 28.22 272 LEU B CA 1
ATOM 4379 C C . LEU B 1 272 ? -29.203 31.625 14.133 1 28.22 272 LEU B C 1
ATOM 4381 O O . LEU B 1 272 ? -29.859 31.25 15.117 1 28.22 272 LEU B O 1
ATOM 4385 N N . SER B 1 273 ? -28.516 32.406 14.727 1 27.67 273 SER B N 1
ATOM 4386 C CA . SER B 1 273 ? -29.281 33.625 15.055 1 27.67 273 SER B CA 1
ATOM 4387 C C . SER B 1 273 ? -30.234 34 13.93 1 27.67 273 SER B C 1
ATOM 4389 O O . SER B 1 273 ? -29.812 34.531 12.898 1 27.67 273 SER B O 1
ATOM 4391 N N . LEU B 1 274 ? -31.156 33.125 13.648 1 26.59 274 LEU B N 1
ATOM 4392 C CA . LEU B 1 274 ? -32.438 33.625 13.188 1 26.59 274 LEU B CA 1
ATOM 4393 C C . LEU B 1 274 ? -32.719 35 13.773 1 26.59 274 LEU B C 1
ATOM 4395 O O . LEU B 1 274 ? -32.406 35.281 14.93 1 26.59 274 LEU B O 1
ATOM 4399 N N . PRO B 1 275 ? -32.656 36 13.023 1 26.66 275 PRO B N 1
ATOM 4400 C CA . PRO B 1 275 ? -33.25 37.188 13.617 1 26.66 275 PRO B CA 1
ATOM 4401 C C . PRO B 1 275 ? -34.438 36.875 14.516 1 26.66 275 PRO B C 1
ATOM 4403 O O . PRO B 1 275 ? -35.156 35.906 14.258 1 26.66 275 PRO B O 1
ATOM 4406 N N . THR B 1 276 ? -34.344 36.906 15.828 1 28.38 276 THR B N 1
ATOM 4407 C CA . THR B 1 276 ? -35.438 37.062 16.766 1 28.38 276 THR B CA 1
ATOM 4408 C C . THR B 1 276 ? -36.656 37.688 16.094 1 28.38 276 THR B C 1
ATOM 4410 O O . THR B 1 276 ? -37.688 37.906 16.734 1 28.38 276 THR B O 1
ATOM 4413 N N . TYR B 1 277 ? -36.562 38.25 14.867 1 26.73 277 TYR B N 1
ATOM 4414 C CA . TYR B 1 277 ? -37.812 38.844 14.43 1 26.73 277 TYR B CA 1
ATOM 4415 C C . TYR B 1 277 ? -38.906 37.812 14.32 1 26.73 277 TYR B C 1
ATOM 4417 O O . TYR B 1 277 ? -40.094 38.156 14.328 1 26.73 277 TYR B O 1
ATOM 4425 N N . LEU B 1 278 ? -38.531 36.531 14.078 1 27.55 278 LEU B N 1
ATOM 4426 C CA . LEU B 1 278 ? -39.781 35.812 13.828 1 27.55 278 LEU B CA 1
ATOM 4427 C C . LEU B 1 278 ? -40.469 35.438 15.133 1 27.55 278 LEU B C 1
ATOM 4429 O O . LEU B 1 278 ? -41.594 34.906 15.125 1 27.55 278 LEU B O 1
ATOM 4433 N N . GLU B 1 279 ? -39.625 35.25 16.25 1 28.55 279 GLU B N 1
ATOM 4434 C CA . GLU B 1 279 ? -40.5 34.969 17.391 1 28.55 279 GLU B CA 1
ATOM 4435 C C . GLU B 1 279 ? -41.438 36.125 17.688 1 28.55 279 GLU B C 1
ATOM 4437 O O . GLU B 1 279 ? -42.531 35.938 18.266 1 28.55 279 GLU B O 1
ATOM 4442 N N . SER B 1 280 ? -40.938 37.344 17.594 1 26.12 280 SER B N 1
ATOM 4443 C CA . SER B 1 280 ? -41.812 38.281 18.297 1 26.12 280 SER B CA 1
ATOM 4444 C C . SER B 1 280 ? -43.156 38.375 17.625 1 26.12 280 SER B C 1
ATOM 4446 O O . SER B 1 280 ? -44.125 38.906 18.203 1 26.12 280 SER B O 1
ATOM 4448 N N . GLU B 1 281 ? -43.219 38.125 16.281 1 26.69 281 GLU B N 1
ATOM 4449 C CA . GLU B 1 281 ? -44.5 38.75 15.953 1 26.69 281 GLU B CA 1
ATOM 4450 C C . GLU B 1 281 ? -45.656 37.938 16.453 1 26.69 281 GLU B C 1
ATOM 4452 O O . GLU B 1 281 ? -46.812 38.375 16.422 1 26.69 281 GLU B O 1
ATOM 4457 N N . ASP B 1 282 ? -45.594 36.594 16.688 1 26.73 282 ASP B N 1
ATOM 4458 C CA . ASP B 1 282 ? -46.938 36.094 16.875 1 26.73 282 ASP B CA 1
ATOM 4459 C C . ASP B 1 282 ? -47.531 36.562 18.203 1 26.73 282 ASP B C 1
ATOM 4461 O O . ASP B 1 282 ? -48.688 36.281 18.5 1 26.73 282 ASP B O 1
ATOM 4465 N N . GLY B 1 283 ? -46.719 36.844 19.266 1 24.11 283 GLY B N 1
ATOM 4466 C CA . GLY B 1 283 ? -47.656 37.125 20.359 1 24.11 283 GLY B CA 1
ATOM 4467 C C . GLY B 1 283 ? -48.594 38.281 20.062 1 24.11 283 GLY B C 1
ATOM 4468 O O . GLY B 1 283 ? -49.469 38.594 20.891 1 24.11 283 GLY B O 1
ATOM 4469 N N . LYS B 1 284 ? -48.188 39.25 19.281 1 27.97 284 LYS B N 1
ATOM 4470 C CA . LYS B 1 284 ? -49.281 40.219 19.312 1 27.97 284 LYS B CA 1
ATOM 4471 C C . LYS B 1 284 ? -50.469 39.719 18.516 1 27.97 284 LYS B C 1
ATOM 4473 O O . LYS B 1 284 ? -51.531 40.344 18.531 1 27.97 284 LYS B O 1
ATOM 4478 N N . ALA B 1 285 ? -50.531 38.5 17.703 1 22.64 285 ALA B N 1
ATOM 4479 C CA . ALA B 1 285 ? -51.969 38.312 17.484 1 22.64 285 ALA B CA 1
ATOM 4480 C C . ALA B 1 285 ? -52.562 37.406 18.562 1 22.64 285 ALA B C 1
ATOM 4482 O O . ALA B 1 285 ? -51.875 36.5 19.094 1 22.64 285 ALA B O 1
#

Organism: Phanerochaete carnosa (strain HHB-10118-sp) (NCBI:txid650164)